Protein AF-A0A916DXA4-F1 (afdb_monomer)

Structure (mmCIF, N/CA/C/O backbone):
data_AF-A0A916DXA4-F1
#
_entry.id   AF-A0A916DXA4-F1
#
loop_
_atom_site.group_PDB
_atom_site.id
_atom_site.type_symbol
_atom_site.label_atom_id
_atom_site.label_alt_id
_atom_site.label_comp_id
_atom_site.label_asym_id
_atom_site.label_entity_id
_atom_site.label_seq_id
_atom_site.pdbx_PDB_ins_code
_atom_site.Cartn_x
_atom_site.Cartn_y
_atom_site.Cartn_z
_atom_site.occupancy
_atom_site.B_iso_or_equiv
_atom_site.auth_seq_id
_atom_site.auth_comp_id
_atom_site.auth_asym_id
_atom_site.auth_atom_id
_atom_site.pdbx_PDB_model_num
ATOM 1 N N . MET A 1 1 ? 12.621 5.427 -37.398 1.00 79.94 1 MET A N 1
ATOM 2 C CA . MET A 1 1 ? 13.709 6.070 -38.178 1.00 79.94 1 MET A CA 1
ATOM 3 C C . MET A 1 1 ? 14.441 4.991 -38.975 1.00 79.94 1 MET A C 1
ATOM 5 O O . MET A 1 1 ? 14.220 3.820 -38.686 1.00 79.94 1 MET A O 1
ATOM 9 N N . LYS A 1 2 ? 15.245 5.336 -39.991 1.00 83.75 2 LYS A N 1
ATOM 10 C CA . LYS A 1 2 ? 15.991 4.346 -40.800 1.00 83.75 2 LYS A CA 1
ATOM 11 C C . LYS A 1 2 ? 17.448 4.269 -40.339 1.00 83.75 2 LYS A C 1
ATOM 13 O O . LYS A 1 2 ? 18.114 5.294 -40.313 1.00 83.75 2 LYS A O 1
ATOM 18 N N . THR A 1 3 ? 17.955 3.071 -40.052 1.00 87.19 3 THR A N 1
ATOM 19 C CA . THR A 1 3 ? 19.367 2.820 -39.687 1.00 87.19 3 THR A CA 1
ATOM 20 C C . THR A 1 3 ? 20.315 2.754 -40.888 1.00 87.19 3 THR A C 1
ATOM 22 O O . THR A 1 3 ? 21.521 2.680 -40.697 1.00 87.19 3 THR A O 1
ATOM 25 N N . LYS A 1 4 ? 19.793 2.800 -42.121 1.00 90.75 4 LYS A N 1
ATOM 26 C CA . LYS A 1 4 ? 20.576 2.772 -43.364 1.00 90.75 4 LYS A CA 1
ATOM 27 C C . LYS A 1 4 ? 20.394 4.039 -44.199 1.00 90.75 4 LYS A C 1
ATOM 29 O O . LYS A 1 4 ? 19.264 4.494 -44.439 1.00 90.75 4 LYS A O 1
ATOM 34 N N . LEU A 1 5 ? 21.508 4.566 -44.697 1.00 89.00 5 LEU A N 1
ATOM 35 C CA . LEU A 1 5 ? 21.574 5.672 -45.648 1.00 89.00 5 LEU A CA 1
ATOM 36 C C . LEU A 1 5 ? 22.427 5.255 -46.852 1.00 89.00 5 LEU A C 1
ATOM 38 O O . LEU A 1 5 ? 23.421 4.553 -46.705 1.00 89.00 5 LEU A O 1
ATOM 42 N N . VAL A 1 6 ? 22.017 5.687 -48.040 1.00 88.19 6 VAL A N 1
ATOM 43 C CA . VAL A 1 6 ? 22.766 5.525 -49.289 1.00 88.19 6 VAL A CA 1
ATOM 44 C C . VAL A 1 6 ? 22.745 6.881 -49.983 1.00 88.19 6 VAL A C 1
ATOM 46 O O . VAL A 1 6 ? 21.699 7.539 -50.006 1.00 88.19 6 VAL A O 1
ATOM 49 N N . LEU A 1 7 ? 23.896 7.332 -50.475 1.00 87.81 7 LEU A N 1
ATOM 50 C CA . LEU A 1 7 ? 24.053 8.637 -51.114 1.00 87.81 7 LEU A CA 1
ATOM 51 C C . LEU A 1 7 ? 25.236 8.646 -52.090 1.00 87.81 7 LEU A C 1
ATOM 53 O O . LEU A 1 7 ? 26.121 7.801 -52.017 1.00 87.81 7 LEU A O 1
ATOM 57 N N . TRP A 1 8 ? 25.258 9.640 -52.971 1.00 85.75 8 TRP A N 1
ATOM 58 C CA . TRP A 1 8 ? 26.400 9.936 -53.833 1.00 85.75 8 TRP A CA 1
ATOM 59 C C . TRP A 1 8 ? 27.261 11.037 -53.211 1.00 85.75 8 TRP A C 1
ATOM 61 O O . TRP A 1 8 ? 26.729 11.961 -52.588 1.00 85.75 8 TRP A O 1
ATOM 71 N N . GLY A 1 9 ? 28.571 10.942 -53.408 1.00 84.56 9 GLY A N 1
ATOM 72 C CA . GLY A 1 9 ? 29.554 11.951 -53.029 1.00 84.56 9 GLY A CA 1
ATOM 73 C C . GLY A 1 9 ? 30.625 12.133 -54.102 1.00 84.56 9 GLY A C 1
ATOM 74 O O . GLY A 1 9 ? 30.630 11.441 -55.124 1.00 84.56 9 GLY A O 1
ATOM 75 N N . THR A 1 10 ? 31.539 13.062 -53.852 1.00 82.19 10 THR A N 1
ATOM 76 C CA . THR A 1 10 ? 32.741 13.289 -54.654 1.00 82.19 10 THR A CA 1
ATOM 77 C C . THR A 1 10 ? 33.990 13.110 -53.800 1.00 82.19 10 THR A C 1
ATOM 79 O O . THR A 1 10 ? 34.026 13.495 -52.631 1.00 82.19 10 THR A O 1
ATOM 82 N N . LYS A 1 11 ? 35.014 12.503 -54.395 1.00 78.44 11 LYS A N 1
ATOM 83 C CA . LYS A 1 11 ? 36.313 12.205 -53.790 1.00 78.44 11 LYS A CA 1
ATOM 84 C C . LYS A 1 11 ? 37.395 12.970 -54.554 1.00 78.44 11 LYS A C 1
ATOM 86 O O . LYS A 1 11 ? 37.386 12.959 -55.783 1.00 78.44 11 LYS A O 1
ATOM 91 N N . GLY A 1 12 ? 38.311 13.612 -53.829 1.00 66.75 12 GLY A N 1
ATOM 92 C CA . GLY A 1 12 ? 39.416 14.395 -54.402 1.00 66.75 12 GLY A CA 1
ATOM 93 C C . GLY A 1 12 ? 39.322 15.907 -54.160 1.00 66.75 12 GLY A C 1
ATOM 94 O O . GLY A 1 12 ? 38.358 16.406 -53.579 1.00 66.75 12 GLY A O 1
ATOM 95 N N . THR A 1 13 ? 40.362 16.628 -54.581 1.00 58.75 13 THR A N 1
ATOM 96 C CA . THR A 1 13 ? 40.425 18.100 -54.604 1.00 58.75 13 THR A CA 1
ATOM 97 C C . THR A 1 13 ? 39.738 18.665 -55.853 1.00 58.75 13 THR A C 1
ATOM 99 O O . THR A 1 13 ? 39.431 17.929 -56.787 1.00 58.75 13 THR A O 1
ATOM 102 N N . GLU A 1 14 ? 39.504 19.982 -55.884 1.00 56.66 14 GLU A N 1
ATOM 103 C CA . GLU A 1 14 ? 38.716 20.671 -56.927 1.00 56.66 14 GLU A CA 1
ATOM 104 C C . GLU A 1 14 ? 39.181 20.393 -58.371 1.00 56.66 14 GLU A C 1
ATOM 106 O O . GLU A 1 14 ? 38.364 20.384 -59.289 1.00 56.66 14 GLU A O 1
ATOM 111 N N . GLU A 1 15 ? 40.471 20.112 -58.571 1.00 49.66 15 GLU A N 1
ATOM 112 C CA . GLU A 1 15 ? 41.076 19.851 -59.885 1.00 49.66 15 GLU A CA 1
ATOM 113 C C . GLU A 1 15 ? 40.877 18.413 -60.403 1.00 49.66 15 GLU A C 1
ATOM 115 O O . GLU A 1 15 ? 41.098 18.164 -61.587 1.00 49.66 15 GLU A O 1
ATOM 120 N N . ASN A 1 16 ? 40.483 17.452 -59.554 1.00 60.41 16 ASN A N 1
ATOM 121 C CA . ASN A 1 16 ? 40.345 16.047 -59.954 1.00 60.41 16 ASN A CA 1
ATOM 122 C C . ASN A 1 16 ? 39.290 15.326 -59.088 1.00 60.41 16 ASN A C 1
ATOM 124 O O . ASN A 1 16 ? 39.607 14.760 -58.040 1.00 60.41 16 ASN A O 1
ATOM 128 N N . THR A 1 17 ? 38.021 15.391 -59.508 1.00 66.75 17 THR A N 1
ATOM 129 C CA . THR A 1 17 ? 36.863 14.929 -58.721 1.00 66.75 17 THR A CA 1
ATOM 130 C C . THR A 1 17 ? 36.244 13.639 -59.266 1.00 66.75 17 THR A C 1
ATOM 132 O O . THR A 1 17 ? 35.622 13.612 -60.328 1.00 66.75 17 THR A O 1
ATOM 135 N N . GLU A 1 18 ? 36.352 12.556 -58.497 1.00 76.62 18 GLU A N 1
ATOM 136 C CA . GLU A 1 18 ? 35.732 11.263 -58.807 1.00 76.62 18 GLU A CA 1
ATOM 137 C C . GLU A 1 18 ? 34.364 11.138 -58.122 1.00 76.62 18 GLU A C 1
ATOM 139 O O . GLU A 1 18 ? 34.215 11.477 -56.946 1.00 76.62 18 GLU A O 1
ATOM 144 N N . LYS A 1 19 ? 33.348 10.626 -58.831 1.00 81.44 19 LYS A N 1
ATOM 145 C CA . LYS A 1 19 ? 32.041 10.309 -58.229 1.00 81.44 19 LYS A CA 1
ATOM 146 C C . LYS A 1 19 ? 32.104 8.964 -57.512 1.00 81.44 19 LYS A C 1
ATOM 148 O O . LYS A 1 19 ? 32.455 7.957 -58.121 1.00 81.44 19 LYS A O 1
ATOM 153 N N . VAL A 1 20 ? 31.695 8.950 -56.246 1.00 85.44 20 VAL A N 1
ATOM 154 C CA . VAL A 1 20 ? 31.668 7.751 -55.398 1.00 85.44 20 VAL A CA 1
ATOM 155 C C . VAL A 1 20 ? 30.271 7.512 -54.833 1.00 85.44 20 VAL A C 1
ATOM 157 O O . VAL A 1 20 ? 29.542 8.451 -54.497 1.00 85.44 20 VAL A O 1
ATOM 160 N N . LEU A 1 21 ? 29.887 6.244 -54.722 1.00 86.44 21 LEU A N 1
ATOM 161 C CA . LEU A 1 21 ? 28.645 5.819 -54.082 1.00 86.44 21 LEU A CA 1
ATOM 162 C C . LEU A 1 21 ? 28.959 5.380 -52.648 1.00 86.44 21 LEU A C 1
ATOM 164 O O . LEU A 1 21 ? 29.923 4.660 -52.403 1.00 86.44 21 LEU A O 1
ATOM 168 N N . LEU A 1 22 ? 28.148 5.822 -51.692 1.00 86.25 22 LEU A N 1
ATOM 169 C CA . LEU A 1 22 ? 28.348 5.593 -50.264 1.00 86.25 22 LEU A CA 1
ATOM 170 C C . LEU A 1 22 ? 27.157 4.825 -49.699 1.00 86.25 22 LEU A C 1
ATOM 172 O O . LEU A 1 22 ? 26.011 5.257 -49.848 1.00 86.25 22 LEU A O 1
ATOM 176 N N . ALA A 1 23 ? 27.432 3.733 -48.988 1.00 88.56 23 ALA A N 1
ATOM 177 C CA . ALA A 1 23 ? 26.458 3.055 -48.140 1.00 88.56 23 ALA A CA 1
ATOM 178 C C . ALA A 1 23 ? 26.883 3.191 -46.673 1.00 88.56 23 ALA A C 1
ATOM 180 O O . ALA A 1 23 ? 28.037 2.937 -46.329 1.00 88.56 23 ALA A O 1
ATOM 181 N N . LEU A 1 24 ? 25.947 3.595 -45.812 1.00 89.00 24 LEU A N 1
ATOM 182 C CA . LEU A 1 24 ? 26.154 3.796 -44.380 1.00 89.00 24 LEU A CA 1
ATOM 183 C C . LEU A 1 24 ? 25.105 3.004 -43.584 1.00 89.00 24 LEU A C 1
ATOM 185 O O . LEU A 1 24 ? 23.905 3.129 -43.848 1.00 89.00 24 LEU A O 1
ATOM 189 N N . GLU A 1 25 ? 25.535 2.235 -42.584 1.00 90.62 25 GLU A N 1
ATOM 190 C CA . GLU A 1 25 ? 24.662 1.476 -41.676 1.00 90.62 25 GLU A CA 1
ATOM 191 C C . GLU A 1 25 ? 25.007 1.749 -40.207 1.00 90.62 25 GLU A C 1
ATOM 193 O O . GLU A 1 25 ? 26.129 1.516 -39.762 1.00 90.62 25 GLU A O 1
ATOM 198 N N . LEU A 1 26 ? 24.023 2.209 -39.436 1.00 90.81 26 LEU A N 1
ATOM 199 C CA . LEU A 1 26 ? 24.114 2.348 -37.988 1.00 90.81 26 LEU A CA 1
ATOM 200 C C . LEU A 1 26 ? 23.907 0.997 -37.293 1.00 90.81 26 LEU A C 1
ATOM 202 O O . LEU A 1 26 ? 22.874 0.355 -37.480 1.00 90.81 26 LEU A O 1
ATOM 206 N N . ASN A 1 27 ? 24.814 0.653 -36.379 1.00 89.38 27 ASN A N 1
ATOM 207 C CA . ASN A 1 27 ? 24.577 -0.303 -35.303 1.00 89.38 27 ASN A CA 1
ATOM 208 C C . ASN A 1 27 ? 24.273 0.460 -33.989 1.00 89.38 27 ASN A C 1
ATOM 210 O O . ASN A 1 27 ? 25.208 0.979 -33.359 1.00 89.38 27 ASN A O 1
ATOM 214 N N . PRO A 1 28 ? 22.994 0.538 -33.552 1.00 85.88 28 PRO A N 1
ATOM 215 C CA . PRO A 1 28 ? 22.603 1.256 -32.337 1.00 85.88 28 PRO A CA 1
ATOM 216 C C . PRO A 1 28 ? 23.239 0.691 -31.067 1.00 85.88 28 PRO A C 1
ATOM 218 O O . PRO A 1 28 ? 23.612 1.444 -30.168 1.00 85.88 28 PRO A O 1
ATOM 221 N N . GLU A 1 29 ? 23.399 -0.634 -31.022 1.00 85.81 29 GLU A N 1
ATOM 222 C CA . GLU A 1 29 ? 23.843 -1.385 -29.848 1.00 85.81 29 GLU A CA 1
ATOM 223 C C . GLU A 1 29 ? 25.275 -1.039 -29.440 1.00 85.81 29 GLU A C 1
ATOM 225 O O . GLU A 1 29 ? 25.592 -1.028 -28.250 1.00 85.81 29 GLU A O 1
ATOM 230 N N . THR A 1 30 ? 26.126 -0.744 -30.428 1.00 86.12 30 THR A N 1
ATOM 231 C CA . THR A 1 30 ? 27.562 -0.489 -30.250 1.00 86.12 30 THR A CA 1
ATOM 232 C C . THR A 1 30 ? 27.972 0.960 -30.526 1.00 86.12 30 THR A C 1
ATOM 234 O O . THR A 1 30 ? 29.161 1.260 -30.468 1.00 86.12 30 THR A O 1
ATOM 237 N N . ASN A 1 31 ? 27.033 1.859 -30.861 1.00 88.31 31 ASN A N 1
ATOM 238 C CA . ASN A 1 31 ? 27.315 3.239 -31.301 1.00 88.31 31 ASN A CA 1
ATOM 239 C C . ASN A 1 31 ? 28.322 3.324 -32.475 1.00 88.31 31 ASN A C 1
ATOM 241 O O . ASN A 1 31 ? 29.191 4.198 -32.501 1.00 88.31 31 ASN A O 1
ATOM 245 N N . LYS A 1 32 ? 28.235 2.398 -33.438 1.00 88.56 32 LYS A N 1
ATOM 246 C CA . LYS A 1 32 ? 29.122 2.354 -34.614 1.00 88.56 32 LYS A CA 1
ATOM 247 C C . LYS A 1 32 ? 28.336 2.576 -35.898 1.00 88.56 32 LYS A C 1
ATOM 249 O O . LYS A 1 32 ? 27.243 2.037 -36.045 1.00 88.56 32 LYS A O 1
ATOM 254 N N . VAL A 1 33 ? 28.929 3.299 -36.839 1.00 89.00 33 VAL A N 1
ATOM 255 C CA . VAL A 1 33 ? 28.502 3.355 -38.238 1.00 89.00 33 VAL A CA 1
ATOM 256 C C . VAL A 1 33 ? 29.474 2.519 -39.062 1.00 89.00 33 VAL A C 1
ATOM 258 O O . VAL A 1 33 ? 30.688 2.696 -38.956 1.00 89.00 33 VAL A O 1
ATOM 261 N N . LYS A 1 34 ? 28.937 1.613 -39.879 1.00 89.56 34 LYS A N 1
ATOM 262 C CA . LYS A 1 34 ? 29.665 0.957 -40.964 1.00 89.56 34 LYS A CA 1
ATOM 263 C C . LYS A 1 34 ? 29.537 1.789 -42.227 1.00 89.56 34 LYS A C 1
ATOM 265 O O . LYS A 1 34 ? 28.421 2.122 -42.622 1.00 89.56 34 LYS A O 1
ATOM 270 N N . SER A 1 35 ? 30.668 2.099 -42.843 1.00 86.94 35 SER A N 1
ATOM 271 C CA . SER A 1 35 ? 30.766 2.842 -44.095 1.00 86.94 35 SER A CA 1
ATOM 272 C C . SER A 1 35 ? 31.433 1.998 -45.181 1.00 86.94 35 SER A C 1
ATOM 274 O O . SER A 1 35 ? 32.531 1.472 -44.987 1.00 86.94 35 SER A O 1
ATOM 276 N N . TRP A 1 36 ? 30.771 1.901 -46.333 1.00 89.00 36 TRP A N 1
ATOM 277 C CA . TRP A 1 36 ? 31.298 1.317 -47.566 1.00 89.00 36 TRP A CA 1
ATOM 278 C C . TRP A 1 36 ? 31.335 2.396 -48.649 1.00 89.00 36 TRP A C 1
ATOM 280 O O . TRP A 1 36 ? 30.388 3.178 -48.783 1.00 89.00 36 TRP A O 1
ATOM 290 N N . ILE A 1 37 ? 32.426 2.423 -49.411 1.00 86.00 37 ILE A N 1
ATOM 291 C CA . ILE A 1 37 ? 32.681 3.372 -50.498 1.00 86.00 37 ILE A CA 1
ATOM 292 C C . ILE A 1 37 ? 32.851 2.544 -51.773 1.00 86.00 37 ILE A C 1
ATOM 294 O O . ILE A 1 37 ? 33.672 1.630 -51.802 1.00 86.00 37 ILE A O 1
ATOM 298 N N . PHE A 1 38 ? 32.070 2.848 -52.806 1.00 86.81 38 PHE A N 1
ATOM 299 C CA . PHE A 1 38 ? 32.130 2.195 -54.113 1.00 86.81 38 PHE A CA 1
ATOM 300 C C . PHE A 1 38 ? 32.585 3.213 -55.158 1.00 86.81 38 PHE A C 1
ATOM 302 O O . PHE A 1 38 ? 32.080 4.338 -55.204 1.00 86.81 38 PHE A O 1
ATOM 309 N N . GLU A 1 39 ? 33.538 2.811 -55.993 1.00 83.50 39 GLU A N 1
ATOM 310 C CA . GLU A 1 39 ? 34.274 3.690 -56.905 1.00 83.50 39 GLU A CA 1
ATOM 311 C C . GLU A 1 39 ? 34.309 3.074 -58.315 1.00 83.50 39 GLU A C 1
ATOM 313 O O . GLU A 1 39 ? 34.258 1.848 -58.467 1.00 83.50 39 GLU A O 1
ATOM 318 N N . GLY A 1 40 ? 34.371 3.913 -59.354 1.00 77.50 40 GLY A N 1
ATOM 319 C CA . GLY A 1 40 ? 34.414 3.464 -60.751 1.00 77.50 40 GLY A CA 1
ATOM 320 C C . GLY A 1 40 ? 33.257 2.528 -61.130 1.00 77.50 40 GLY A C 1
ATOM 321 O O . GLY A 1 40 ? 32.099 2.781 -60.800 1.00 77.50 40 GLY A O 1
ATOM 322 N N . GLU A 1 41 ? 33.572 1.421 -61.807 1.00 70.50 41 GLU A N 1
ATOM 323 C CA . GLU A 1 41 ? 32.592 0.431 -62.290 1.00 70.50 41 GLU A CA 1
ATOM 324 C C . GLU A 1 41 ? 31.771 -0.235 -61.166 1.00 70.50 41 GLU A C 1
ATOM 326 O O . GLU A 1 41 ? 30.650 -0.686 -61.406 1.00 70.50 41 GLU A O 1
ATOM 331 N N . SER A 1 42 ? 32.273 -0.242 -59.922 1.00 72.69 42 SER A N 1
ATOM 332 C CA . SER A 1 42 ? 31.527 -0.753 -58.758 1.00 72.69 42 SER A CA 1
ATOM 333 C C . SER A 1 42 ? 30.376 0.163 -58.323 1.00 72.69 42 SER A C 1
ATOM 335 O O . SER A 1 42 ? 29.512 -0.258 -57.556 1.00 72.69 42 SER A O 1
ATOM 337 N N . ALA A 1 43 ? 30.337 1.408 -58.805 1.00 77.75 43 ALA A N 1
ATOM 338 C CA . ALA A 1 43 ? 29.284 2.382 -58.535 1.00 77.75 43 ALA A CA 1
ATOM 339 C C . ALA A 1 43 ? 28.321 2.518 -59.733 1.00 77.75 43 ALA A C 1
ATOM 341 O O . ALA A 1 43 ? 28.069 3.616 -60.223 1.00 77.75 43 ALA A O 1
ATOM 342 N N . SER A 1 44 ? 27.778 1.403 -60.233 1.00 81.69 44 SER A N 1
ATOM 343 C CA . SER A 1 44 ? 26.800 1.433 -61.331 1.00 81.69 44 SER A CA 1
ATOM 344 C C . SER A 1 44 ? 25.434 1.981 -60.887 1.00 81.69 44 SER A C 1
ATOM 346 O O . SER A 1 44 ? 25.040 1.868 -59.720 1.00 81.69 44 SER A O 1
ATOM 348 N N . GLU A 1 45 ? 24.667 2.563 -61.817 1.00 80.25 45 GLU A N 1
ATOM 349 C CA . GLU A 1 45 ? 23.334 3.093 -61.496 1.00 80.25 45 GLU A CA 1
ATOM 350 C C . GLU A 1 45 ? 22.379 2.018 -60.968 1.00 80.25 45 GLU A C 1
ATOM 352 O O . GLU A 1 45 ? 21.607 2.284 -60.049 1.00 80.25 45 GLU A O 1
ATOM 357 N N . ASP A 1 46 ? 22.418 0.811 -61.529 1.00 83.38 46 ASP A N 1
ATOM 358 C CA . ASP A 1 46 ? 21.501 -0.264 -61.144 1.00 83.38 46 ASP A CA 1
ATOM 359 C C . ASP A 1 46 ? 21.863 -0.861 -59.779 1.00 83.38 46 ASP A C 1
ATOM 361 O O . ASP A 1 46 ? 20.971 -1.176 -58.989 1.00 83.38 46 ASP A O 1
ATOM 365 N N . PHE A 1 47 ? 23.153 -0.889 -59.427 1.00 84.88 47 PHE A N 1
ATOM 366 C CA . PHE A 1 47 ? 23.587 -1.178 -58.060 1.00 84.88 47 PHE A CA 1
ATOM 367 C C . PHE A 1 47 ? 23.152 -0.072 -57.082 1.00 84.88 47 PHE A C 1
ATOM 369 O O . PHE A 1 47 ? 22.671 -0.366 -55.987 1.00 84.88 47 PHE A O 1
ATOM 376 N N . SER A 1 48 ? 23.213 1.202 -57.490 1.00 83.69 48 SER A N 1
ATOM 377 C CA . SER A 1 48 ? 22.698 2.327 -56.695 1.00 83.69 48 SER A CA 1
ATOM 378 C C . SER A 1 48 ? 21.183 2.229 -56.451 1.00 83.69 48 SER A C 1
ATOM 380 O O . SER A 1 48 ? 20.732 2.411 -55.316 1.00 83.69 48 SER A O 1
ATOM 382 N N . LYS A 1 49 ? 20.399 1.860 -57.478 1.00 85.81 49 LYS A N 1
ATOM 383 C CA . LYS A 1 49 ? 18.954 1.577 -57.371 1.00 85.81 49 LYS A CA 1
ATOM 384 C C . LYS A 1 49 ? 18.700 0.420 -56.397 1.00 85.81 49 LYS A C 1
ATOM 386 O O . LYS A 1 49 ? 17.933 0.591 -55.451 1.00 85.81 49 LYS A O 1
ATOM 391 N N . ALA A 1 50 ? 19.407 -0.705 -56.540 1.00 86.25 50 ALA A N 1
ATOM 392 C CA . ALA A 1 50 ? 19.296 -1.847 -55.627 1.00 86.25 50 ALA A CA 1
ATOM 393 C C . ALA A 1 50 ? 19.625 -1.472 -54.167 1.00 86.25 50 ALA A C 1
ATOM 395 O O . ALA A 1 50 ? 18.867 -1.801 -53.252 1.00 86.25 50 ALA A O 1
ATOM 396 N N . LEU A 1 51 ? 20.696 -0.713 -53.917 1.00 86.62 51 LEU A N 1
ATOM 397 C CA . LEU A 1 51 ? 21.028 -0.250 -52.565 1.00 86.62 51 LEU A CA 1
ATOM 398 C C . LEU A 1 51 ? 19.965 0.702 -51.981 1.00 86.62 51 LEU A C 1
ATOM 400 O O . LEU A 1 51 ? 19.616 0.598 -50.800 1.00 86.62 51 LEU A O 1
ATOM 404 N N . MET A 1 52 ? 19.430 1.616 -52.792 1.00 83.00 52 MET A N 1
ATOM 405 C CA . MET A 1 52 ? 18.416 2.594 -52.377 1.00 83.00 52 MET A CA 1
ATOM 406 C C . MET A 1 52 ? 17.037 1.975 -52.128 1.00 83.00 52 MET A C 1
ATOM 408 O O . MET A 1 52 ? 16.347 2.390 -51.190 1.00 83.00 52 MET A O 1
ATOM 412 N N . GLU A 1 53 ? 16.638 0.996 -52.939 1.00 86.75 53 GLU A N 1
ATOM 413 C CA . GLU A 1 53 ? 15.305 0.395 -52.895 1.00 86.75 53 GLU A CA 1
ATOM 414 C C . GLU A 1 53 ? 15.240 -0.895 -52.080 1.00 86.75 53 GLU A C 1
ATOM 416 O O . GLU A 1 53 ? 14.234 -1.108 -51.410 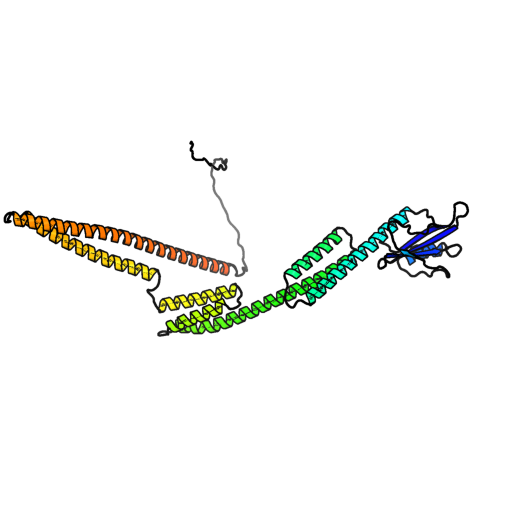1.00 86.75 53 GLU A O 1
ATOM 421 N N . GLN A 1 54 ? 16.274 -1.737 -52.095 1.00 87.00 54 GLN A N 1
ATOM 422 C CA . GLN A 1 54 ? 16.281 -3.045 -51.428 1.00 87.00 54 GLN A CA 1
ATOM 423 C C . GLN A 1 54 ? 17.081 -2.971 -50.120 1.00 87.00 54 GLN A C 1
ATOM 425 O O . GLN A 1 54 ? 16.513 -3.048 -49.024 1.00 87.00 54 GLN A O 1
ATOM 430 N N . TRP A 1 55 ? 18.394 -2.713 -50.198 1.00 89.38 55 TRP A N 1
ATOM 431 C CA . TRP A 1 55 ? 19.281 -2.753 -49.022 1.00 89.38 55 TRP A CA 1
ATOM 432 C C . TRP A 1 55 ? 18.840 -1.793 -47.914 1.00 89.38 55 TRP A C 1
ATOM 434 O O . TRP A 1 55 ? 18.833 -2.165 -46.736 1.00 89.38 55 TRP A O 1
ATOM 444 N N . ARG A 1 56 ? 18.388 -0.584 -48.280 1.00 85.44 56 ARG A N 1
ATOM 445 C CA . ARG A 1 56 ? 17.877 0.433 -47.346 1.00 85.44 56 ARG A CA 1
ATOM 446 C C . ARG A 1 56 ? 16.551 0.062 -46.658 1.00 85.44 56 ARG A C 1
ATOM 448 O O . ARG A 1 56 ? 16.211 0.686 -45.651 1.00 85.44 56 ARG A O 1
ATOM 455 N N . LYS A 1 57 ? 15.804 -0.930 -47.160 1.00 84.31 57 LYS A N 1
ATOM 456 C CA . LYS A 1 57 ? 14.643 -1.527 -46.467 1.00 84.31 57 LYS A CA 1
ATOM 457 C C . LYS A 1 57 ? 15.030 -2.691 -45.543 1.00 84.31 57 LYS A C 1
ATOM 459 O O . LYS A 1 57 ? 14.230 -3.059 -44.692 1.00 84.31 57 LYS A O 1
ATOM 464 N N . GLY A 1 58 ? 16.242 -3.233 -45.685 1.00 80.00 58 GLY A N 1
ATOM 465 C CA . GLY A 1 58 ? 16.719 -4.419 -44.962 1.00 80.00 58 GLY A CA 1
ATOM 466 C C . GLY A 1 58 ? 16.856 -5.674 -45.831 1.00 80.00 58 GLY A C 1
ATOM 467 O O . GLY A 1 58 ? 17.297 -6.700 -45.325 1.00 80.00 58 GLY A O 1
ATOM 468 N N . GLU A 1 59 ? 16.522 -5.600 -47.121 1.00 85.06 59 GLU A N 1
ATOM 469 C CA . GLU A 1 59 ? 16.684 -6.712 -48.066 1.00 85.06 59 GLU A CA 1
ATOM 470 C C . GLU A 1 59 ? 18.177 -6.959 -48.377 1.00 85.06 59 GLU A C 1
ATOM 472 O O . GLU A 1 59 ? 19.022 -6.069 -48.228 1.00 85.06 59 GLU A O 1
ATOM 477 N N . ALA A 1 60 ? 18.523 -8.181 -48.786 1.00 80.81 60 ALA A N 1
ATOM 478 C CA . ALA A 1 60 ? 19.901 -8.551 -49.102 1.00 80.81 60 ALA A CA 1
ATOM 479 C C . ALA A 1 60 ? 20.287 -8.099 -50.520 1.00 80.81 60 ALA A C 1
ATOM 481 O O . ALA A 1 60 ? 19.592 -8.406 -51.483 1.00 80.81 60 ALA A O 1
ATOM 482 N N . VAL A 1 61 ? 21.428 -7.419 -50.643 1.00 85.00 61 VAL A N 1
ATOM 483 C CA . VAL A 1 61 ? 22.041 -7.016 -51.918 1.00 85.00 61 VAL A CA 1
ATOM 484 C C . VAL A 1 61 ? 23.494 -7.483 -51.894 1.00 85.00 61 VAL A C 1
ATOM 486 O O . VAL A 1 61 ? 24.186 -7.262 -50.900 1.00 85.00 61 VAL A O 1
ATOM 489 N N . ALA A 1 62 ? 23.952 -8.144 -52.958 1.00 81.06 62 ALA A N 1
ATOM 490 C CA . ALA A 1 62 ? 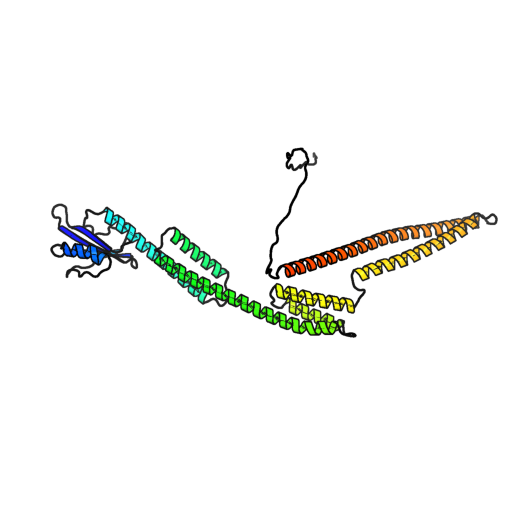25.343 -8.575 -53.084 1.00 81.06 62 ALA A CA 1
ATOM 491 C C . ALA A 1 62 ? 26.246 -7.362 -53.358 1.00 81.06 62 ALA A C 1
ATOM 493 O O . ALA A 1 62 ? 25.959 -6.574 -54.256 1.00 81.06 62 ALA A O 1
ATOM 494 N N . PHE A 1 63 ? 27.312 -7.195 -52.575 1.00 83.62 63 PHE A N 1
ATOM 495 C CA . PHE A 1 63 ? 28.265 -6.093 -52.740 1.00 83.62 63 PHE A CA 1
ATOM 496 C C . PHE A 1 63 ? 29.421 -6.533 -53.662 1.00 83.62 63 PHE A C 1
ATOM 498 O O . PHE A 1 63 ? 29.834 -7.691 -53.564 1.00 83.62 63 PHE A O 1
ATOM 505 N N . PRO A 1 64 ? 29.962 -5.644 -54.519 1.00 79.50 64 PRO A N 1
ATOM 506 C CA . PRO A 1 64 ? 31.159 -5.913 -55.316 1.00 79.50 64 PRO A CA 1
ATOM 507 C C . PRO A 1 64 ? 32.354 -6.412 -54.490 1.00 79.50 64 PRO A C 1
ATOM 509 O O . PRO A 1 64 ? 32.580 -5.972 -53.359 1.00 79.50 64 PRO A O 1
ATOM 512 N N . GLU A 1 65 ? 33.138 -7.320 -55.074 1.00 72.12 65 GLU A N 1
ATOM 513 C CA . GLU A 1 65 ? 34.337 -7.868 -54.437 1.00 72.12 65 GLU A CA 1
ATOM 514 C C . GLU A 1 65 ? 35.411 -6.786 -54.224 1.00 72.12 65 GLU A C 1
ATOM 516 O O . GLU A 1 65 ? 35.572 -5.869 -55.025 1.00 72.12 65 GLU A O 1
ATOM 521 N N . GLY A 1 66 ? 36.154 -6.888 -53.117 1.00 67.81 66 GLY A N 1
ATOM 522 C CA . GLY A 1 66 ? 37.226 -5.950 -52.754 1.00 67.81 66 GLY A CA 1
ATOM 523 C C . GLY A 1 66 ? 36.807 -4.746 -51.896 1.00 67.81 66 GLY A C 1
ATOM 524 O O . GLY A 1 66 ? 37.676 -4.099 -51.313 1.00 67.81 66 GLY A O 1
ATOM 525 N N . VAL A 1 67 ? 35.508 -4.459 -51.737 1.00 72.94 67 VAL A N 1
ATOM 526 C CA . VAL A 1 67 ? 35.043 -3.296 -50.954 1.00 72.94 67 VAL A CA 1
ATOM 527 C C . VAL A 1 67 ? 35.060 -3.576 -49.446 1.00 72.94 67 VAL A C 1
ATOM 529 O O . VAL A 1 67 ? 34.177 -4.240 -48.899 1.00 72.94 67 VAL A O 1
ATOM 532 N N . ALA A 1 68 ? 36.055 -3.027 -48.748 1.00 75.25 68 ALA A N 1
ATOM 533 C CA . ALA A 1 68 ? 36.175 -3.138 -47.296 1.00 75.25 68 ALA A CA 1
ATOM 534 C C . ALA A 1 68 ? 35.170 -2.240 -46.546 1.00 75.25 68 ALA A C 1
ATOM 536 O O . ALA A 1 68 ? 34.948 -1.082 -46.902 1.00 75.25 68 ALA A O 1
ATOM 537 N N . ALA A 1 69 ? 34.608 -2.760 -45.452 1.00 81.25 69 ALA A N 1
ATOM 538 C CA . ALA A 1 69 ? 33.831 -1.968 -44.501 1.00 81.25 69 ALA A CA 1
ATOM 539 C C . ALA A 1 69 ? 34.765 -1.188 -43.562 1.00 81.25 69 ALA A C 1
ATOM 541 O O . ALA A 1 69 ? 35.677 -1.767 -42.972 1.00 81.25 69 ALA A O 1
ATOM 542 N N . THR A 1 70 ? 34.494 0.098 -43.353 1.00 83.19 70 THR A N 1
ATOM 543 C CA . THR A 1 70 ? 35.132 0.911 -42.302 1.00 83.19 70 THR A CA 1
ATOM 544 C C . THR A 1 70 ? 34.161 1.099 -41.135 1.00 83.19 70 THR A C 1
ATOM 546 O O . THR A 1 70 ? 32.971 1.304 -41.357 1.00 83.19 70 THR A O 1
ATOM 549 N N . GLU A 1 71 ? 34.633 0.993 -39.888 1.00 86.12 71 GLU A N 1
ATOM 550 C CA . GLU A 1 71 ? 33.804 1.175 -38.684 1.00 86.12 71 GLU A CA 1
ATOM 551 C C . GLU A 1 71 ? 34.211 2.441 -37.926 1.00 86.12 71 GLU A C 1
ATOM 553 O O . GLU A 1 71 ? 35.280 2.482 -37.320 1.00 86.12 71 GLU A O 1
ATOM 558 N N . ASN A 1 72 ? 33.330 3.443 -37.898 1.00 84.56 72 ASN A N 1
ATOM 559 C CA . ASN A 1 72 ? 33.552 4.708 -37.195 1.00 84.56 72 ASN A CA 1
ATOM 560 C C . ASN A 1 72 ? 32.569 4.876 -36.018 1.00 84.56 72 ASN A C 1
ATOM 562 O O . ASN A 1 72 ? 31.401 4.492 -36.135 1.00 84.56 72 ASN A O 1
ATOM 566 N N . PRO A 1 73 ? 32.993 5.436 -34.868 1.00 85.44 73 PRO A N 1
ATOM 567 C CA . PRO A 1 73 ? 32.090 5.728 -33.759 1.00 85.44 73 PRO A CA 1
ATOM 568 C C . PRO A 1 73 ? 31.187 6.921 -34.098 1.00 85.44 73 PRO A C 1
ATOM 570 O O . PRO A 1 73 ? 31.664 7.956 -34.563 1.00 85.44 73 PRO A O 1
ATOM 573 N N . LEU A 1 74 ? 29.886 6.811 -33.822 1.00 86.00 74 LEU A N 1
ATOM 574 C CA . LEU A 1 74 ? 28.966 7.935 -34.007 1.00 86.00 74 LEU A CA 1
ATOM 575 C C . LEU A 1 74 ? 29.187 8.996 -32.915 1.00 86.00 74 LEU A C 1
ATOM 577 O O . LEU A 1 74 ? 29.212 8.683 -31.722 1.00 86.00 74 LEU A O 1
ATOM 581 N N . SER A 1 75 ? 29.318 10.251 -33.339 1.00 83.38 75 SER A N 1
ATOM 582 C CA . SER A 1 75 ? 29.541 11.437 -32.506 1.00 83.38 75 SER A CA 1
ATOM 583 C C . SER A 1 75 ? 28.698 12.599 -33.040 1.00 83.38 75 SER A C 1
ATOM 585 O O . SER A 1 75 ? 28.328 12.600 -34.213 1.00 83.38 75 SER A O 1
ATOM 587 N N . ALA A 1 76 ? 28.409 13.596 -32.201 1.00 79.06 76 ALA A N 1
ATOM 588 C CA . ALA A 1 76 ? 27.809 14.862 -32.635 1.00 79.06 76 ALA A CA 1
ATOM 589 C C . ALA A 1 76 ? 28.844 15.830 -33.245 1.00 79.06 76 ALA A C 1
ATOM 591 O O . ALA A 1 76 ? 28.476 16.701 -34.025 1.00 79.06 76 ALA A O 1
ATOM 592 N N . SER A 1 77 ? 30.126 15.671 -32.896 1.00 77.12 77 SER A N 1
ATOM 593 C CA . SER A 1 77 ? 31.206 16.599 -33.271 1.00 77.12 77 SER A CA 1
ATOM 594 C C . SER A 1 77 ? 32.029 16.147 -34.480 1.00 77.12 77 SER A C 1
ATOM 596 O O . SER A 1 77 ? 32.822 16.926 -34.998 1.00 77.12 77 SER A O 1
ATOM 598 N N . ASN A 1 78 ? 31.877 14.892 -34.912 1.00 77.00 78 ASN A N 1
ATOM 599 C CA . ASN A 1 78 ? 32.658 14.302 -35.999 1.00 77.00 78 ASN A CA 1
ATOM 600 C C . ASN A 1 78 ? 31.762 14.139 -37.233 1.00 77.00 78 ASN A C 1
ATOM 602 O O . ASN A 1 78 ? 30.569 13.875 -37.093 1.00 77.00 78 ASN A O 1
ATOM 606 N N . SER A 1 79 ? 32.330 14.234 -38.434 1.00 77.00 79 SER A N 1
ATOM 607 C CA . SER A 1 79 ? 31.608 13.917 -39.673 1.00 77.00 79 SER A CA 1
ATOM 608 C C . SER A 1 79 ? 31.205 12.434 -39.732 1.00 77.00 79 SER A C 1
ATOM 610 O O . SER A 1 79 ? 31.923 11.564 -39.237 1.00 77.00 79 SER A O 1
ATOM 612 N N . LEU A 1 80 ? 30.078 12.135 -40.391 1.00 79.19 80 LEU A N 1
ATOM 613 C CA . LEU A 1 80 ? 29.713 10.769 -40.803 1.00 79.19 80 LEU A CA 1
ATOM 614 C C . LEU A 1 80 ? 30.597 10.224 -41.941 1.00 79.19 80 LEU A C 1
ATOM 616 O O . LEU A 1 80 ? 30.565 9.023 -42.207 1.00 79.19 80 LEU A O 1
ATOM 620 N N . LEU A 1 81 ? 31.335 11.095 -42.633 1.00 79.38 81 LEU A N 1
ATOM 621 C CA . LEU A 1 81 ? 32.166 10.773 -43.794 1.00 79.38 81 LEU A CA 1
ATOM 622 C C . LEU A 1 81 ? 33.646 11.109 -43.541 1.00 79.38 81 LEU A C 1
ATOM 624 O O . LEU A 1 81 ? 33.922 12.067 -42.815 1.00 79.38 81 LEU A O 1
ATOM 628 N N . PRO A 1 82 ? 34.592 10.379 -44.165 1.00 77.31 82 PRO A N 1
ATOM 629 C CA . PRO A 1 82 ? 36.006 10.749 -44.176 1.00 77.31 82 PRO A CA 1
ATOM 630 C C . PRO A 1 82 ? 36.238 12.151 -44.755 1.00 77.31 82 PRO A C 1
ATOM 632 O O . PRO A 1 82 ? 35.531 12.575 -45.666 1.00 77.31 82 PRO A O 1
ATOM 635 N N . GLU A 1 83 ? 37.285 12.831 -44.284 1.00 71.06 83 GLU A N 1
ATOM 636 C CA . GLU A 1 83 ? 37.652 14.205 -44.683 1.00 71.06 83 GLU A CA 1
ATOM 637 C C . GLU A 1 83 ? 37.937 14.370 -46.191 1.00 71.06 83 GLU A C 1
ATOM 639 O O . GLU A 1 83 ? 37.911 15.480 -46.713 1.00 71.06 83 GLU A O 1
ATOM 644 N N . SER A 1 84 ? 38.180 13.267 -46.904 1.00 74.25 84 SER A N 1
ATOM 645 C CA . SER A 1 84 ? 38.443 13.220 -48.346 1.00 74.25 84 SER A CA 1
ATOM 646 C C . SER A 1 84 ? 37.192 13.118 -49.233 1.00 74.25 84 SER A C 1
ATOM 648 O O . SER A 1 84 ? 37.339 13.032 -50.455 1.00 74.25 84 SER A O 1
ATOM 650 N N . ILE A 1 85 ? 35.981 13.088 -48.654 1.00 78.75 85 ILE A N 1
ATOM 651 C CA . ILE A 1 85 ? 34.724 12.862 -49.386 1.00 78.75 85 ILE A CA 1
ATOM 652 C C . ILE A 1 85 ? 33.693 13.957 -49.078 1.00 78.75 85 ILE A C 1
ATOM 654 O O . ILE A 1 85 ? 33.172 14.056 -47.968 1.00 78.75 85 ILE A O 1
ATOM 658 N N . ASN A 1 86 ? 33.336 14.730 -50.105 1.00 77.06 86 ASN A N 1
ATOM 659 C CA . ASN A 1 86 ? 32.309 15.772 -50.058 1.00 77.06 86 ASN A CA 1
ATOM 660 C C . ASN A 1 86 ? 30.978 15.283 -50.647 1.00 77.06 86 ASN A C 1
ATOM 662 O O . ASN A 1 86 ? 30.931 14.305 -51.392 1.00 77.06 86 ASN A O 1
ATOM 666 N N . THR A 1 87 ? 29.866 15.953 -50.322 1.00 80.31 87 THR A N 1
ATOM 667 C CA . THR A 1 87 ? 28.548 15.622 -50.895 1.00 80.31 87 THR A CA 1
ATOM 668 C C . THR A 1 87 ? 27.668 16.858 -51.054 1.00 80.31 87 THR A C 1
ATOM 670 O O . THR A 1 87 ? 27.652 17.737 -50.196 1.00 80.31 87 THR A O 1
ATOM 673 N N . GLU A 1 88 ? 26.843 16.866 -52.099 1.00 73.81 88 GLU A N 1
ATOM 674 C CA . GLU A 1 88 ? 25.811 17.885 -52.349 1.00 73.81 88 GLU A CA 1
ATOM 675 C C . GLU A 1 88 ? 24.652 17.842 -51.329 1.00 73.81 88 GLU A C 1
ATOM 677 O O . GLU A 1 88 ? 23.791 18.716 -51.320 1.00 73.81 88 GLU A O 1
ATOM 682 N N . LYS A 1 89 ? 24.585 16.802 -50.481 1.00 82.12 89 LYS A N 1
ATOM 683 C CA . LYS A 1 89 ? 23.445 16.500 -49.594 1.00 82.12 89 LYS A CA 1
ATOM 684 C C . LYS A 1 89 ? 23.834 16.573 -48.115 1.00 82.12 89 LYS A C 1
ATOM 686 O O . LYS A 1 89 ? 23.412 15.746 -47.306 1.00 82.12 89 LYS A O 1
ATOM 691 N N . SER A 1 90 ? 24.620 17.590 -47.765 1.00 81.12 90 SER A N 1
ATOM 692 C CA . SER A 1 90 ? 25.083 17.877 -46.399 1.00 81.12 90 SER A CA 1
ATOM 693 C C . SER A 1 90 ? 23.943 17.970 -45.374 1.00 81.12 90 SER A C 1
ATOM 695 O O . SER A 1 90 ? 24.047 17.386 -44.297 1.00 81.12 90 SER A O 1
ATOM 697 N N . GLU A 1 91 ? 22.815 18.600 -45.719 1.00 84.62 91 GLU A N 1
ATOM 698 C CA . GLU A 1 91 ? 21.624 18.673 -44.854 1.00 84.62 91 GLU A CA 1
ATOM 699 C C . GLU A 1 91 ? 21.051 17.278 -44.533 1.00 84.62 91 GLU A C 1
ATOM 701 O O . GLU A 1 91 ? 20.712 16.982 -43.386 1.00 84.62 91 GLU A O 1
ATOM 706 N N . LEU A 1 92 ? 20.998 16.380 -45.525 1.00 85.62 92 LEU A N 1
ATOM 707 C CA . LEU A 1 92 ? 20.521 15.006 -45.341 1.00 85.62 92 LEU A CA 1
ATOM 708 C C . LEU A 1 92 ? 21.462 14.201 -44.434 1.00 85.62 92 LEU A C 1
ATOM 710 O O . LEU A 1 92 ? 20.982 13.392 -43.636 1.00 85.62 92 LEU A O 1
ATOM 714 N N . LEU A 1 93 ? 22.776 14.424 -44.532 1.00 85.25 93 LEU A N 1
ATOM 715 C CA . LEU A 1 93 ? 23.763 13.828 -43.628 1.00 85.25 93 LEU A CA 1
ATOM 716 C C . LEU A 1 93 ? 23.586 14.348 -42.200 1.00 85.25 93 LEU A C 1
ATOM 718 O O . LEU A 1 93 ? 23.407 13.533 -41.301 1.00 85.25 93 LEU A O 1
ATOM 722 N N . ALA A 1 94 ? 23.541 15.667 -41.997 1.00 85.56 94 ALA A N 1
ATOM 723 C CA . ALA A 1 94 ? 23.359 16.280 -40.679 1.00 85.56 94 ALA A CA 1
ATOM 724 C C . ALA A 1 94 ? 22.044 15.835 -40.012 1.00 85.56 94 ALA A C 1
ATOM 726 O O . ALA A 1 94 ? 22.021 15.440 -38.844 1.00 85.56 94 ALA A O 1
ATOM 727 N N . ARG A 1 95 ? 20.941 15.801 -40.770 1.00 87.81 95 ARG A N 1
ATOM 728 C CA . ARG A 1 95 ? 19.664 15.256 -40.295 1.00 87.81 95 ARG A CA 1
ATOM 729 C C . ARG A 1 95 ? 19.775 13.774 -39.930 1.00 87.81 95 ARG A C 1
ATOM 731 O O . ARG A 1 95 ? 19.282 13.374 -38.878 1.00 87.81 95 ARG A O 1
ATOM 738 N N . THR A 1 96 ? 20.402 12.958 -40.780 1.00 87.75 96 THR A N 1
ATOM 739 C CA . THR A 1 96 ? 20.552 11.517 -40.512 1.00 87.75 96 THR A CA 1
ATOM 740 C C . THR A 1 96 ? 21.437 11.276 -39.290 1.00 87.75 96 THR A C 1
ATOM 742 O O . THR A 1 96 ? 21.110 10.424 -38.474 1.00 87.75 96 THR A O 1
ATOM 745 N N . GLN A 1 97 ? 22.493 12.069 -39.106 1.00 87.06 97 GLN A N 1
ATOM 746 C CA . GLN A 1 97 ? 23.352 12.054 -37.925 1.00 87.06 97 GLN A CA 1
ATOM 747 C C . GLN A 1 97 ? 22.548 12.337 -36.649 1.00 87.06 97 GLN A C 1
ATOM 749 O O . GLN A 1 97 ? 22.642 11.565 -35.698 1.00 87.06 97 GLN A O 1
ATOM 754 N N . THR A 1 98 ? 21.683 13.356 -36.648 1.00 88.69 98 THR A N 1
ATOM 755 C CA . THR A 1 98 ? 20.779 13.645 -35.520 1.00 88.69 98 THR A CA 1
ATOM 756 C C . THR A 1 98 ? 19.771 12.514 -35.273 1.00 88.69 98 THR A C 1
ATOM 758 O O . THR A 1 98 ? 19.631 12.067 -34.134 1.00 88.69 98 THR A O 1
ATOM 761 N N . GLU A 1 99 ? 19.111 11.987 -36.317 1.00 89.44 99 GLU A N 1
ATOM 762 C CA . GLU A 1 99 ? 18.207 10.827 -36.187 1.00 89.44 99 GLU A CA 1
ATOM 763 C C . GLU A 1 99 ? 18.948 9.593 -35.630 1.00 89.44 99 GLU A C 1
ATOM 765 O O . GLU A 1 99 ? 18.405 8.860 -34.806 1.00 89.44 99 GLU A O 1
ATOM 770 N N . TRP A 1 100 ? 20.202 9.366 -36.026 1.00 92.19 100 TRP A N 1
ATOM 771 C CA . TRP A 1 100 ? 21.019 8.233 -35.580 1.00 92.19 100 TRP A CA 1
ATOM 772 C C . TRP A 1 100 ? 21.541 8.387 -34.151 1.00 92.19 100 TRP A C 1
ATOM 774 O O . TRP A 1 100 ? 21.516 7.417 -33.391 1.00 92.19 100 TRP A O 1
ATOM 784 N N . ILE A 1 101 ? 21.945 9.595 -33.751 1.00 88.75 101 ILE A N 1
ATOM 785 C CA . ILE A 1 101 ? 22.314 9.903 -32.363 1.00 88.75 101 ILE A CA 1
ATOM 786 C C . ILE A 1 101 ? 21.103 9.670 -31.453 1.00 88.75 101 ILE A C 1
ATOM 788 O O . ILE A 1 101 ? 21.235 9.004 -30.427 1.00 88.75 101 ILE A O 1
ATOM 792 N N . PHE A 1 102 ? 19.911 10.118 -31.863 1.00 90.44 102 PHE A N 1
ATOM 793 C CA . PHE A 1 102 ? 18.671 9.836 -31.140 1.00 90.44 102 PHE A CA 1
ATOM 794 C C . PHE A 1 102 ? 18.389 8.326 -31.032 1.00 90.44 102 PHE A C 1
ATOM 796 O O . PHE A 1 102 ? 18.106 7.843 -29.936 1.00 90.44 102 PHE A O 1
ATOM 803 N N . ILE A 1 103 ? 18.528 7.555 -32.122 1.00 90.31 103 ILE A N 1
ATOM 804 C CA . ILE A 1 103 ? 18.366 6.087 -32.094 1.00 90.31 103 ILE A CA 1
ATOM 805 C C . ILE A 1 103 ? 19.305 5.443 -31.063 1.00 90.31 103 ILE A C 1
ATOM 807 O O . ILE A 1 103 ? 18.854 4.620 -30.263 1.00 90.31 103 ILE A O 1
ATOM 811 N N . VAL A 1 104 ? 20.589 5.821 -31.039 1.00 90.44 104 VAL A N 1
ATOM 812 C CA . VAL A 1 104 ? 21.548 5.285 -30.059 1.00 90.44 104 VAL A CA 1
ATOM 813 C C . VAL A 1 104 ? 21.169 5.682 -28.631 1.00 90.44 104 VAL A C 1
ATOM 815 O O . VAL A 1 104 ? 21.175 4.829 -27.745 1.00 90.44 104 VAL A O 1
ATOM 818 N N . LEU A 1 105 ? 20.848 6.955 -28.383 1.00 89.38 105 LEU A N 1
ATOM 819 C CA . LEU A 1 105 ? 20.520 7.442 -27.041 1.00 89.38 105 LEU A CA 1
ATOM 820 C C . LEU A 1 105 ? 19.236 6.796 -26.502 1.00 89.38 105 LEU A C 1
ATOM 822 O O . LEU A 1 105 ? 19.239 6.316 -25.371 1.00 89.38 105 LEU A O 1
ATOM 826 N N . SER A 1 106 ? 18.193 6.676 -27.327 1.00 91.31 106 SER A N 1
ATOM 827 C CA . SER A 1 106 ? 16.948 5.973 -26.987 1.00 91.31 106 SER A CA 1
ATOM 828 C C . SER A 1 106 ? 17.181 4.486 -26.679 1.00 91.31 106 SER A C 1
ATOM 830 O O . SER A 1 106 ? 16.595 3.930 -25.749 1.00 91.31 106 SER A O 1
ATOM 832 N N . THR A 1 107 ? 18.093 3.840 -27.414 1.00 91.75 107 THR A N 1
ATOM 833 C CA . THR A 1 107 ? 18.475 2.435 -27.189 1.00 91.75 107 THR A CA 1
ATOM 834 C C . THR A 1 107 ? 19.277 2.262 -25.893 1.00 91.75 107 THR A C 1
ATOM 836 O O . THR A 1 107 ? 19.003 1.349 -25.118 1.00 91.75 107 THR A O 1
ATOM 839 N N . LYS A 1 108 ? 20.217 3.170 -25.593 1.00 91.31 108 LYS A N 1
ATOM 840 C CA . LYS A 1 108 ? 20.959 3.186 -24.317 1.00 91.31 108 LYS A CA 1
ATOM 841 C C . LYS A 1 108 ? 20.039 3.451 -23.121 1.00 91.31 108 LYS A C 1
ATOM 843 O O . LYS A 1 108 ? 20.133 2.751 -22.119 1.00 91.31 108 LYS A O 1
ATOM 848 N N . LEU A 1 109 ? 19.119 4.411 -23.238 1.00 91.19 109 LEU A N 1
ATOM 849 C CA . LEU A 1 109 ? 18.124 4.720 -22.208 1.00 91.19 109 LEU A CA 1
ATOM 850 C C . LEU A 1 109 ? 17.216 3.514 -21.921 1.00 91.19 109 LEU A C 1
ATOM 852 O O . LEU A 1 109 ? 16.993 3.173 -20.762 1.00 91.19 109 LEU A O 1
ATOM 856 N N . TYR A 1 110 ? 16.750 2.830 -22.970 1.00 93.69 110 TYR A N 1
ATOM 857 C CA . TYR A 1 110 ? 15.993 1.586 -22.838 1.00 93.69 110 TYR A CA 1
ATOM 858 C C . TYR A 1 110 ? 16.784 0.499 -22.099 1.00 93.69 110 TYR A C 1
ATOM 860 O O . TYR A 1 110 ? 16.257 -0.064 -21.145 1.00 93.69 110 TYR A O 1
ATOM 868 N N . LYS A 1 111 ? 18.052 0.255 -22.464 1.00 93.62 111 LYS A N 1
ATOM 869 C CA . LYS A 1 111 ? 18.917 -0.715 -21.767 1.00 93.62 111 LYS A CA 1
ATOM 870 C C . LYS A 1 111 ? 19.086 -0.399 -20.282 1.00 93.62 111 LYS A C 1
ATOM 872 O O . LYS A 1 111 ? 18.983 -1.305 -19.464 1.00 93.62 111 LYS A O 1
ATOM 877 N N . ASN A 1 112 ? 19.284 0.870 -19.924 1.00 94.44 112 ASN A N 1
ATOM 878 C CA . ASN A 1 112 ? 19.377 1.279 -18.521 1.00 94.44 112 ASN A CA 1
ATOM 879 C C . ASN A 1 112 ? 18.082 0.945 -17.756 1.00 94.44 112 ASN A C 1
ATOM 881 O O . ASN A 1 112 ? 18.144 0.411 -16.653 1.00 94.44 112 ASN A O 1
ATOM 885 N N . TYR A 1 113 ? 16.910 1.182 -18.361 1.00 96.19 113 TYR A N 1
ATOM 886 C CA . TYR A 1 113 ? 15.627 0.790 -17.768 1.00 96.19 113 TYR A CA 1
ATOM 887 C C . TYR A 1 113 ? 15.351 -0.716 -17.799 1.00 96.19 113 TYR A C 1
ATOM 889 O O . TYR A 1 113 ? 14.579 -1.178 -16.966 1.00 96.19 113 TYR A O 1
ATOM 897 N N . GLN A 1 114 ? 15.958 -1.491 -18.706 1.00 96.12 114 GLN A N 1
ATOM 898 C CA . GLN A 1 114 ? 15.939 -2.952 -18.600 1.00 96.12 114 GLN A CA 1
ATOM 899 C C . GLN A 1 114 ? 16.708 -3.399 -17.355 1.00 96.12 114 GLN A C 1
ATOM 901 O O . GLN A 1 114 ? 16.133 -4.121 -16.555 1.00 96.12 114 GLN A O 1
ATOM 906 N N . VAL A 1 115 ? 17.931 -2.898 -17.137 1.00 96.62 115 VAL A N 1
ATOM 907 C CA . VAL A 1 115 ? 18.748 -3.251 -15.961 1.00 96.62 115 VAL A CA 1
ATOM 908 C C . VAL A 1 115 ? 18.067 -2.833 -14.651 1.00 96.62 115 VAL A C 1
ATOM 910 O O . VAL A 1 115 ? 17.899 -3.679 -13.779 1.00 96.62 115 VAL A O 1
ATOM 913 N N . GLU A 1 116 ? 17.573 -1.591 -14.534 1.00 95.94 116 GLU A N 1
ATOM 914 C CA . GLU A 1 116 ? 16.781 -1.168 -13.359 1.00 95.94 116 GLU A CA 1
ATOM 915 C C . GLU A 1 116 ? 15.552 -2.080 -13.127 1.00 95.94 116 GLU A C 1
ATOM 917 O O . GLU A 1 116 ? 15.178 -2.338 -11.985 1.00 95.94 116 GLU A O 1
ATOM 922 N N . LEU A 1 117 ? 14.908 -2.578 -14.191 1.00 96.50 117 LEU A N 1
ATOM 923 C CA . LEU A 1 117 ? 13.728 -3.444 -14.087 1.00 96.50 117 LEU A CA 1
ATOM 924 C C . LEU A 1 117 ? 14.076 -4.913 -13.803 1.00 96.50 117 LEU A C 1
ATOM 926 O O . LEU A 1 117 ? 13.289 -5.593 -13.150 1.00 96.50 117 LEU A O 1
ATOM 930 N N . ASP A 1 118 ? 15.233 -5.393 -14.258 1.00 97.00 118 ASP A N 1
ATOM 931 C CA . ASP A 1 118 ? 15.771 -6.721 -13.951 1.00 97.00 118 ASP A CA 1
ATOM 932 C C . ASP A 1 118 ? 16.212 -6.796 -12.475 1.00 97.00 118 ASP A C 1
ATOM 934 O O . ASP A 1 118 ? 15.886 -7.762 -11.786 1.00 97.00 118 ASP A O 1
ATOM 938 N N . GLU A 1 119 ? 16.839 -5.737 -11.945 1.00 96.69 119 GLU A N 1
ATOM 939 C CA . GLU A 1 119 ? 17.139 -5.591 -10.510 1.00 96.69 119 GLU A CA 1
ATOM 940 C C . GLU A 1 119 ? 15.859 -5.557 -9.655 1.00 96.69 119 GLU A C 1
ATOM 942 O O . GLU A 1 119 ? 15.775 -6.225 -8.621 1.00 96.69 119 GLU A O 1
ATOM 947 N N . LEU A 1 120 ? 14.833 -4.810 -10.084 1.00 96.38 120 LEU A N 1
ATOM 948 C CA . LEU A 1 120 ? 13.530 -4.792 -9.408 1.00 96.38 120 LEU A CA 1
ATOM 949 C C . LEU A 1 120 ? 12.804 -6.138 -9.511 1.00 96.38 120 LEU A C 1
ATOM 951 O O . LEU A 1 120 ? 12.136 -6.532 -8.556 1.00 96.38 120 LEU A O 1
ATOM 955 N N . GLN A 1 121 ? 12.945 -6.858 -10.628 1.00 96.50 121 GLN A N 1
ATOM 956 C CA . GLN A 1 121 ? 12.419 -8.214 -10.761 1.00 96.50 121 GLN A CA 1
ATOM 957 C C . GLN A 1 121 ? 13.078 -9.150 -9.742 1.00 96.50 121 GLN A C 1
ATOM 959 O O . GLN A 1 121 ? 12.354 -9.816 -9.006 1.00 96.50 121 GLN A O 1
ATOM 964 N N . GLU A 1 122 ? 14.412 -9.166 -9.633 1.00 96.94 122 GLU A N 1
ATOM 965 C CA . GLU A 1 122 ? 15.099 -10.016 -8.652 1.00 96.94 122 GLU A CA 1
ATOM 966 C C . GLU A 1 122 ? 14.645 -9.693 -7.219 1.00 96.94 122 GLU A C 1
ATOM 968 O O . GLU A 1 122 ? 14.326 -10.594 -6.441 1.00 96.94 122 GLU A O 1
ATOM 973 N N . GLN A 1 123 ? 14.530 -8.406 -6.876 1.00 95.75 123 GLN A N 1
ATOM 974 C CA . GLN A 1 123 ? 14.052 -7.985 -5.557 1.00 95.75 123 GLN A CA 1
ATOM 975 C C . GLN A 1 123 ? 12.602 -8.416 -5.277 1.00 95.75 123 GLN A C 1
ATOM 977 O O . GLN A 1 123 ? 12.286 -8.728 -4.129 1.00 95.75 123 GLN A O 1
ATOM 982 N N . VAL A 1 124 ? 11.725 -8.459 -6.289 1.00 95.31 124 VAL A N 1
ATOM 983 C CA . VAL A 1 124 ? 10.346 -8.967 -6.158 1.00 95.31 124 VAL A CA 1
ATOM 984 C C . VAL A 1 124 ? 10.318 -10.496 -6.065 1.00 95.31 124 VAL A C 1
ATOM 986 O O . VAL A 1 124 ? 9.621 -11.024 -5.200 1.00 95.31 124 VAL A O 1
ATOM 989 N N . ASP A 1 125 ? 11.096 -11.211 -6.881 1.00 94.25 125 ASP A N 1
ATOM 990 C CA . ASP A 1 125 ? 11.175 -12.680 -6.866 1.00 94.25 125 ASP A CA 1
ATOM 991 C C . ASP A 1 125 ? 11.776 -13.213 -5.538 1.00 94.25 125 ASP A C 1
ATOM 993 O O . ASP A 1 125 ? 11.442 -14.317 -5.098 1.00 94.25 125 ASP A O 1
ATOM 997 N N . GLN A 1 126 ? 12.588 -12.413 -4.830 1.00 95.12 126 GLN A N 1
ATOM 998 C CA . GLN A 1 126 ? 13.081 -12.712 -3.475 1.00 95.12 126 GLN A CA 1
ATOM 999 C C . GLN A 1 126 ? 12.045 -12.476 -2.343 1.00 95.12 126 GLN A C 1
ATOM 1001 O O . GLN A 1 126 ? 12.277 -12.902 -1.201 1.00 95.12 126 GLN A O 1
ATOM 1006 N N . LEU A 1 127 ? 10.900 -11.822 -2.596 1.00 93.75 127 LEU A N 1
ATOM 1007 C CA . LEU A 1 127 ? 9.907 -11.525 -1.552 1.00 93.75 127 LEU A CA 1
ATOM 1008 C C . LEU A 1 127 ? 9.109 -12.764 -1.117 1.00 93.75 127 LEU A C 1
ATOM 1010 O O . LEU A 1 127 ? 8.383 -13.391 -1.884 1.00 93.75 127 LEU A O 1
ATOM 1014 N N . LYS A 1 128 ? 9.147 -13.047 0.190 1.00 90.00 128 LYS A N 1
ATOM 1015 C CA . LYS A 1 128 ? 8.323 -14.085 0.846 1.00 90.00 128 LYS A CA 1
ATOM 1016 C C . LYS A 1 128 ? 6.909 -13.607 1.205 1.00 90.00 128 LYS A C 1
ATOM 1018 O O . LYS A 1 128 ? 6.069 -14.419 1.594 1.00 90.00 128 LYS A O 1
ATOM 1023 N N . SER A 1 129 ? 6.688 -12.298 1.136 1.00 90.38 129 SER A N 1
ATOM 1024 C CA . SER A 1 129 ? 5.504 -11.586 1.616 1.00 90.38 129 SER A CA 1
ATOM 1025 C C . SER A 1 129 ? 5.355 -10.251 0.886 1.00 90.38 129 SER A C 1
ATOM 1027 O O . SER A 1 129 ? 6.355 -9.675 0.453 1.00 90.38 129 SER A O 1
ATOM 1029 N N . TYR A 1 130 ? 4.138 -9.722 0.786 1.00 94.12 130 TYR A N 1
ATOM 1030 C CA . TYR A 1 130 ? 3.879 -8.430 0.156 1.00 94.12 130 TYR A CA 1
ATOM 1031 C C . TYR A 1 130 ? 4.627 -7.298 0.875 1.00 94.12 130 TYR A C 1
ATOM 1033 O O . TYR A 1 130 ? 4.437 -7.047 2.065 1.00 94.12 130 TYR A O 1
ATOM 1041 N N . SER A 1 131 ? 5.448 -6.562 0.124 1.00 94.31 131 SER A N 1
ATOM 1042 C CA . SER A 1 131 ? 6.104 -5.345 0.600 1.00 94.31 131 SER A CA 1
ATOM 1043 C C . SER A 1 131 ? 5.394 -4.110 0.050 1.00 94.31 131 SER A C 1
ATOM 1045 O O . SER A 1 131 ? 5.318 -3.903 -1.164 1.00 94.31 131 SER A O 1
ATOM 1047 N N . LYS A 1 132 ? 4.904 -3.253 0.955 1.00 94.88 132 LYS A N 1
ATOM 1048 C CA . LYS A 1 132 ? 4.390 -1.927 0.587 1.00 94.88 132 LYS A CA 1
ATOM 1049 C C . LYS A 1 132 ? 5.508 -1.056 0.009 1.00 94.88 132 LYS A C 1
ATOM 1051 O O . LYS A 1 132 ? 5.267 -0.326 -0.943 1.00 94.88 132 LYS A O 1
ATOM 1056 N N . ASP A 1 133 ? 6.717 -1.153 0.545 1.00 95.88 133 ASP A N 1
ATOM 1057 C CA . ASP A 1 133 ? 7.818 -0.285 0.131 1.00 95.88 133 ASP A CA 1
ATOM 1058 C C . ASP A 1 133 ? 8.284 -0.650 -1.286 1.00 95.88 133 ASP A C 1
ATOM 1060 O O . ASP A 1 133 ? 8.448 0.234 -2.121 1.00 95.88 133 ASP A O 1
ATOM 1064 N N . MET A 1 134 ? 8.323 -1.948 -1.624 1.00 95.00 134 MET A N 1
ATOM 1065 C CA . MET A 1 134 ? 8.556 -2.409 -3.002 1.00 95.00 134 MET A CA 1
ATOM 1066 C C . MET A 1 134 ? 7.479 -1.906 -3.977 1.00 95.00 134 MET A C 1
ATOM 1068 O O . MET A 1 134 ? 7.777 -1.503 -5.101 1.00 95.00 134 MET A O 1
ATOM 1072 N N . TRP A 1 135 ? 6.217 -1.874 -3.538 1.00 96.75 135 TRP A N 1
ATOM 1073 C CA . TRP A 1 135 ? 5.114 -1.323 -4.325 1.00 96.75 135 TRP A CA 1
ATOM 1074 C C . TRP A 1 135 ? 5.275 0.185 -4.601 1.00 96.75 135 TRP A C 1
ATOM 1076 O O . TRP A 1 135 ? 4.972 0.648 -5.703 1.00 96.75 135 TRP A O 1
ATOM 1086 N N . GLU A 1 136 ? 5.777 0.963 -3.638 1.00 97.38 136 GLU A N 1
ATOM 1087 C CA . GLU A 1 136 ? 6.094 2.384 -3.837 1.00 97.38 136 GLU A CA 1
ATOM 1088 C C . GLU A 1 136 ? 7.328 2.582 -4.742 1.00 97.38 136 GLU A C 1
ATOM 1090 O O . GLU A 1 136 ? 7.287 3.415 -5.655 1.00 97.38 136 GLU A O 1
ATOM 1095 N N . THR A 1 137 ? 8.380 1.770 -4.579 1.00 96.06 137 THR A N 1
ATOM 1096 C CA . THR A 1 137 ? 9.570 1.775 -5.451 1.00 96.06 137 THR A CA 1
ATOM 1097 C C . THR A 1 137 ? 9.197 1.494 -6.905 1.00 96.06 137 THR A C 1
ATOM 1099 O O . THR A 1 137 ? 9.580 2.245 -7.801 1.00 96.06 137 THR A O 1
ATOM 1102 N N . MET A 1 138 ? 8.381 0.470 -7.162 1.00 96.00 138 MET A N 1
ATOM 1103 C CA . MET A 1 138 ? 8.017 0.087 -8.528 1.00 96.00 138 MET A CA 1
ATOM 1104 C C . MET A 1 138 ? 7.066 1.086 -9.206 1.00 96.00 138 MET A C 1
ATOM 1106 O O . MET A 1 138 ? 7.175 1.320 -10.410 1.00 96.00 138 MET A O 1
ATOM 1110 N N . LYS A 1 139 ? 6.189 1.764 -8.448 1.00 96.75 139 LYS A N 1
ATOM 1111 C CA . LYS A 1 139 ? 5.462 2.944 -8.962 1.00 96.75 139 LYS A CA 1
ATOM 1112 C C . LYS A 1 139 ? 6.411 4.091 -9.314 1.00 96.75 139 LYS A C 1
ATOM 1114 O O . LYS A 1 139 ? 6.192 4.758 -10.320 1.00 96.75 139 LYS A O 1
ATOM 1119 N N . SER A 1 140 ? 7.453 4.310 -8.513 1.00 96.62 140 SER A N 1
ATOM 1120 C CA . SER A 1 140 ? 8.452 5.357 -8.758 1.00 96.62 140 SER A CA 1
ATOM 1121 C C . SER A 1 140 ? 9.281 5.063 -10.015 1.00 96.62 140 SER A C 1
ATOM 1123 O O . SER A 1 140 ? 9.470 5.955 -10.840 1.00 96.62 140 SER A O 1
ATOM 1125 N N . PHE A 1 141 ? 9.684 3.805 -10.231 1.00 96.38 141 PHE A N 1
ATOM 1126 C CA . PHE A 1 141 ? 10.273 3.348 -11.496 1.00 96.38 141 PHE A CA 1
ATOM 1127 C C . PHE A 1 141 ? 9.323 3.581 -12.679 1.00 96.38 141 PHE A C 1
ATOM 1129 O O . PHE A 1 141 ? 9.705 4.214 -13.664 1.00 96.38 141 PHE A O 1
ATOM 1136 N N . TRP A 1 142 ? 8.062 3.145 -12.571 1.00 96.56 142 TRP A N 1
ATOM 1137 C CA . TRP A 1 142 ? 7.087 3.341 -13.645 1.00 96.56 142 TRP A CA 1
ATOM 1138 C C . TRP A 1 142 ? 6.862 4.828 -13.968 1.00 96.56 142 TRP A C 1
ATOM 1140 O O . TRP A 1 142 ? 6.740 5.184 -15.137 1.00 96.56 142 TRP A O 1
ATOM 1150 N N . ALA A 1 143 ? 6.886 5.713 -12.966 1.00 96.38 143 ALA A N 1
ATOM 1151 C CA . ALA A 1 143 ? 6.805 7.157 -13.177 1.00 96.38 143 ALA A CA 1
ATOM 1152 C C . ALA A 1 143 ? 8.002 7.711 -13.980 1.00 96.38 143 ALA A C 1
ATOM 1154 O O . ALA A 1 143 ? 7.778 8.513 -14.888 1.00 96.38 143 ALA A O 1
ATOM 1155 N N . LYS A 1 144 ? 9.243 7.245 -13.726 1.00 95.50 144 LYS A N 1
ATOM 1156 C CA . LYS A 1 144 ? 10.419 7.587 -14.561 1.00 95.50 144 LYS A CA 1
ATOM 1157 C C . LYS A 1 144 ? 10.180 7.195 -16.025 1.00 95.50 144 LYS A C 1
ATOM 1159 O O . LYS A 1 144 ? 10.335 8.018 -16.925 1.00 95.50 144 LYS A O 1
ATOM 1164 N N . VAL A 1 145 ? 9.781 5.940 -16.256 1.00 94.25 145 VAL A N 1
ATOM 1165 C CA . VAL A 1 145 ? 9.551 5.400 -17.606 1.00 94.25 145 VAL A CA 1
ATOM 1166 C C . VAL A 1 145 ? 8.424 6.164 -18.302 1.00 94.25 145 VAL A C 1
ATOM 1168 O O . VAL A 1 145 ? 8.577 6.566 -19.452 1.00 94.25 145 VAL A O 1
ATOM 1171 N N . GLN A 1 146 ? 7.317 6.434 -17.608 1.00 93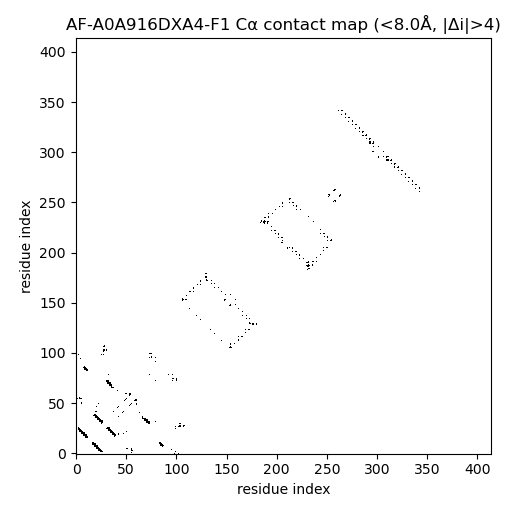.25 146 GLN A N 1
ATOM 1172 C CA . GLN A 1 146 ? 6.181 7.172 -18.159 1.00 93.25 146 GLN A CA 1
ATOM 1173 C C . GLN A 1 146 ? 6.544 8.617 -18.544 1.00 93.25 146 GLN A C 1
ATOM 1175 O O . GLN A 1 146 ? 6.064 9.088 -19.576 1.00 93.25 146 GLN A O 1
ATOM 1180 N N . ALA A 1 147 ? 7.417 9.297 -17.788 1.00 94.75 147 ALA A N 1
ATOM 1181 C CA . ALA A 1 147 ? 7.943 10.608 -18.177 1.00 94.75 147 ALA A 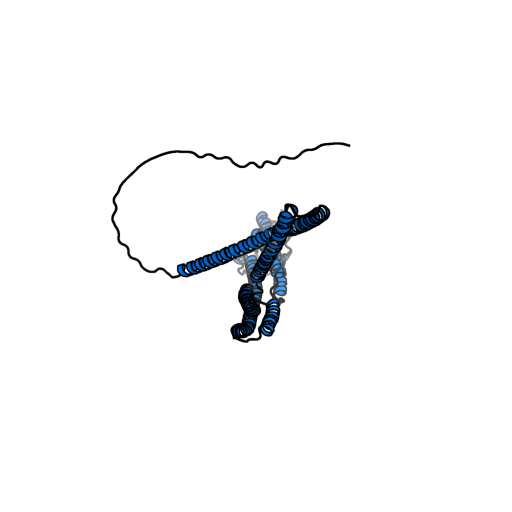CA 1
ATOM 1182 C C . ALA A 1 147 ? 8.705 10.523 -19.513 1.00 94.75 147 ALA A C 1
ATOM 1184 O O . ALA A 1 147 ? 8.338 11.201 -20.472 1.00 94.75 147 ALA A O 1
ATOM 1185 N N . GLN A 1 148 ? 9.655 9.590 -19.635 1.00 92.31 148 GLN A N 1
ATOM 1186 C CA . GLN A 1 148 ? 10.436 9.391 -20.866 1.00 92.31 148 GLN A CA 1
ATOM 1187 C C . GLN A 1 148 ? 9.601 8.939 -22.076 1.00 92.31 148 GLN A C 1
ATOM 1189 O O . GLN A 1 148 ? 9.944 9.246 -23.217 1.00 92.31 148 GLN A O 1
ATOM 1194 N N . VAL A 1 149 ? 8.476 8.257 -21.845 1.00 92.12 149 VAL A N 1
ATOM 1195 C CA . VAL A 1 149 ? 7.473 7.962 -22.882 1.00 92.12 149 VAL A CA 1
ATOM 1196 C C . VAL A 1 149 ? 6.725 9.228 -23.310 1.00 92.12 149 VAL A C 1
ATOM 1198 O O . VAL A 1 149 ? 6.503 9.422 -24.503 1.00 92.12 149 VAL A O 1
ATOM 1201 N N . SER A 1 150 ? 6.356 10.105 -22.370 1.00 90.19 150 SER A N 1
ATOM 1202 C CA . SER A 1 150 ? 5.671 11.371 -22.680 1.00 90.19 150 SER A CA 1
ATOM 1203 C C . SER A 1 150 ? 6.572 12.383 -23.403 1.00 90.19 150 SER A C 1
ATOM 1205 O O . SER A 1 150 ? 6.111 13.077 -24.306 1.00 90.19 150 SER A O 1
ATOM 1207 N N . GLU A 1 151 ? 7.869 12.380 -23.089 1.00 92.69 151 GLU A N 1
ATOM 1208 C CA . GLU A 1 151 ? 8.928 13.131 -23.781 1.00 92.69 151 GLU A CA 1
ATOM 1209 C C . GLU A 1 151 ? 9.304 12.521 -25.148 1.00 92.69 151 GLU A C 1
ATOM 1211 O O . GLU A 1 151 ? 10.089 13.101 -25.890 1.00 92.69 151 GLU A O 1
ATOM 1216 N N . GLN A 1 152 ? 8.734 11.361 -25.504 1.00 90.31 152 GLN A N 1
ATOM 1217 C CA . GLN A 1 152 ? 9.004 10.599 -26.734 1.00 90.31 152 GLN A CA 1
ATOM 1218 C C . GLN A 1 152 ? 10.454 10.090 -26.884 1.00 90.31 152 GLN A C 1
ATOM 1220 O O . GLN A 1 152 ? 10.840 9.641 -27.961 1.00 90.31 152 GLN A O 1
ATOM 1225 N N . ASN A 1 153 ? 11.237 10.057 -25.799 1.00 91.06 153 ASN A N 1
ATOM 1226 C CA . ASN A 1 153 ? 12.635 9.597 -25.786 1.00 91.06 153 ASN A CA 1
ATOM 1227 C C . ASN A 1 153 ? 12.793 8.071 -25.964 1.00 91.06 153 ASN A C 1
ATOM 1229 O O . ASN A 1 153 ? 13.912 7.571 -26.098 1.00 91.06 153 ASN A O 1
ATOM 1233 N N . LEU A 1 154 ? 11.694 7.308 -25.972 1.00 92.19 154 LEU A N 1
ATOM 1234 C CA . LEU A 1 154 ? 11.671 5.850 -26.122 1.00 92.19 154 LEU A CA 1
ATOM 1235 C C . LEU A 1 154 ? 10.850 5.421 -27.345 1.00 92.19 154 LEU A C 1
ATOM 1237 O O . LEU A 1 154 ? 9.729 5.882 -27.555 1.00 92.19 154 LEU A O 1
ATOM 1241 N N . PHE A 1 155 ? 11.380 4.477 -28.130 1.00 90.69 155 PHE A N 1
ATOM 1242 C CA . PHE A 1 155 ? 10.619 3.841 -29.207 1.00 90.69 155 PHE A CA 1
ATOM 1243 C C . PHE A 1 155 ? 9.442 3.019 -28.667 1.00 90.69 155 PHE A C 1
ATOM 1245 O O . PHE A 1 155 ? 9.548 2.368 -27.629 1.00 90.69 155 PHE A O 1
ATOM 1252 N N . ARG A 1 156 ? 8.342 2.968 -29.429 1.00 91.62 156 ARG A N 1
ATOM 1253 C CA . ARG A 1 156 ? 7.100 2.271 -29.048 1.00 91.62 156 ARG A CA 1
ATOM 1254 C C . ARG A 1 156 ? 7.322 0.828 -28.579 1.00 91.62 156 ARG A C 1
ATOM 1256 O O . ARG A 1 156 ? 6.721 0.429 -27.589 1.00 91.62 156 ARG A O 1
ATOM 1263 N N . GLU A 1 157 ? 8.207 0.068 -29.221 1.00 92.19 157 GLU A N 1
ATOM 1264 C CA . GLU A 1 157 ? 8.484 -1.322 -28.820 1.00 92.19 157 GLU A CA 1
ATOM 1265 C C . GLU A 1 157 ? 9.279 -1.428 -27.510 1.00 92.19 157 GLU A C 1
ATOM 1267 O O . GLU A 1 157 ? 9.007 -2.305 -26.685 1.00 92.19 157 GLU A O 1
ATOM 1272 N N . HIS A 1 158 ? 10.185 -0.477 -27.257 1.00 92.50 158 HIS A N 1
ATOM 1273 C CA . HIS A 1 158 ? 10.885 -0.345 -25.976 1.00 92.50 158 HIS A CA 1
ATOM 1274 C C . HIS A 1 158 ? 9.874 -0.021 -24.861 1.00 92.50 158 HIS A C 1
ATOM 1276 O O . HIS A 1 158 ? 9.859 -0.670 -23.815 1.00 92.50 158 HIS A O 1
ATOM 1282 N N . THR A 1 159 ? 8.951 0.914 -25.122 1.00 93.31 159 THR A N 1
ATOM 1283 C CA . THR A 1 159 ? 7.831 1.246 -24.229 1.00 93.31 159 THR A CA 1
ATOM 1284 C C . THR A 1 159 ? 6.917 0.052 -23.954 1.00 93.31 159 THR A C 1
ATOM 1286 O O . THR A 1 159 ? 6.578 -0.192 -22.797 1.00 93.31 159 THR A O 1
ATOM 1289 N N . ASN A 1 160 ? 6.525 -0.700 -24.989 1.00 95.12 160 ASN A N 1
ATOM 1290 C CA . ASN A 1 160 ? 5.683 -1.893 -24.862 1.00 95.12 160 ASN A CA 1
ATOM 1291 C C . ASN A 1 160 ? 6.353 -2.935 -23.953 1.00 95.12 160 ASN A C 1
ATOM 1293 O O . ASN A 1 160 ? 5.721 -3.450 -23.032 1.00 95.12 160 ASN A O 1
ATOM 1297 N N . THR A 1 161 ? 7.644 -3.200 -24.173 1.00 95.94 161 THR A N 1
ATOM 1298 C CA . THR A 1 161 ? 8.404 -4.208 -23.418 1.00 95.94 161 THR A CA 1
ATOM 1299 C C . THR A 1 161 ? 8.551 -3.832 -21.946 1.00 95.94 161 THR A C 1
ATOM 1301 O O . THR A 1 161 ? 8.217 -4.644 -21.082 1.00 95.94 161 THR A O 1
ATOM 1304 N N . LEU A 1 162 ? 8.971 -2.594 -21.646 1.00 95.75 162 LEU A N 1
ATOM 1305 C CA . LEU A 1 162 ? 9.052 -2.108 -20.262 1.00 95.75 162 LEU A CA 1
ATOM 1306 C C . LEU A 1 162 ? 7.680 -2.177 -19.578 1.00 95.75 162 LEU A C 1
ATOM 1308 O O . LEU A 1 162 ? 7.559 -2.741 -18.494 1.00 95.75 162 LEU A O 1
ATOM 1312 N N . ARG A 1 163 ? 6.623 -1.682 -20.238 1.00 95.69 163 ARG A N 1
ATOM 1313 C CA . ARG A 1 163 ? 5.256 -1.684 -19.697 1.00 95.69 163 ARG A CA 1
ATOM 1314 C C . ARG A 1 163 ? 4.752 -3.087 -19.367 1.00 95.69 163 ARG A C 1
ATOM 1316 O O . ARG A 1 163 ? 4.134 -3.267 -18.321 1.00 95.69 163 ARG A O 1
ATOM 1323 N N . ASN A 1 164 ? 4.990 -4.065 -20.238 1.00 97.38 164 ASN A N 1
ATOM 1324 C CA . ASN A 1 164 ? 4.526 -5.435 -20.026 1.00 97.38 164 ASN A CA 1
ATOM 1325 C C . ASN A 1 164 ? 5.236 -6.079 -18.828 1.00 97.38 164 ASN A C 1
ATOM 1327 O O . ASN A 1 164 ? 4.558 -6.515 -17.899 1.00 97.38 164 ASN A O 1
ATOM 1331 N N . ARG A 1 165 ? 6.572 -6.006 -18.770 1.00 96.62 165 ARG A N 1
ATOM 1332 C CA . ARG A 1 165 ? 7.350 -6.549 -17.643 1.00 96.62 165 ARG A CA 1
ATOM 1333 C C . ARG A 1 165 ? 7.015 -5.852 -16.316 1.00 96.62 165 ARG A C 1
ATOM 1335 O O . ARG A 1 165 ? 6.788 -6.515 -15.309 1.00 96.62 165 ARG A O 1
ATOM 1342 N N . THR A 1 166 ? 6.852 -4.525 -16.301 1.00 96.25 166 THR A N 1
ATOM 1343 C CA . THR A 1 166 ? 6.396 -3.804 -15.095 1.00 96.25 166 THR A CA 1
ATOM 1344 C C . THR A 1 166 ? 4.973 -4.203 -14.669 1.00 96.25 166 THR A C 1
ATOM 1346 O O . THR A 1 166 ? 4.700 -4.325 -13.473 1.00 96.25 166 THR A O 1
ATOM 1349 N N . ASN A 1 167 ? 4.055 -4.458 -15.611 1.00 96.75 167 ASN A N 1
ATOM 1350 C CA . ASN A 1 167 ? 2.713 -4.965 -15.293 1.00 96.75 167 ASN A CA 1
ATOM 1351 C C . ASN A 1 167 ? 2.747 -6.380 -14.689 1.00 96.75 167 ASN A C 1
ATOM 1353 O O . ASN A 1 167 ? 1.954 -6.666 -13.789 1.00 96.75 167 ASN A O 1
ATOM 1357 N N . GLU A 1 168 ? 3.645 -7.248 -15.159 1.00 97.06 168 GLU A N 1
ATOM 1358 C CA . GLU A 1 168 ? 3.837 -8.608 -14.640 1.00 97.06 168 GLU A CA 1
ATOM 1359 C C . GLU A 1 168 ? 4.296 -8.580 -13.175 1.00 97.06 168 GLU A C 1
ATOM 1361 O O . GLU A 1 168 ? 3.653 -9.202 -12.325 1.00 97.06 168 GLU A O 1
ATOM 1366 N N . LEU A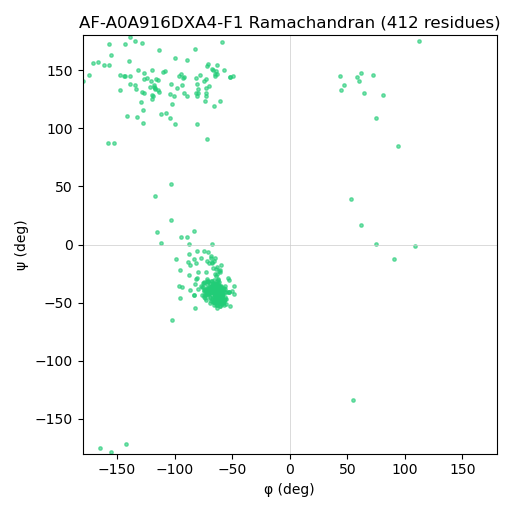 1 169 ? 5.302 -7.765 -12.837 1.00 95.75 169 LEU A N 1
ATOM 1367 C CA . LEU A 1 169 ? 5.734 -7.567 -11.446 1.00 95.75 169 LEU A CA 1
ATOM 1368 C C . LEU A 1 169 ? 4.615 -6.958 -10.574 1.00 95.75 169 LEU A C 1
ATOM 1370 O O . LEU A 1 169 ? 4.376 -7.399 -9.446 1.00 95.75 169 LEU A O 1
ATOM 1374 N N . PHE A 1 170 ? 3.842 -5.992 -11.091 1.00 97.50 170 PHE A N 1
ATOM 1375 C CA . PHE A 1 170 ? 2.666 -5.479 -10.373 1.00 97.50 170 PHE A CA 1
ATOM 1376 C C . PHE A 1 170 ? 1.590 -6.557 -10.157 1.00 97.50 170 PHE A C 1
ATOM 1378 O O . PHE A 1 170 ? 0.877 -6.507 -9.151 1.00 97.50 170 PHE A O 1
ATOM 1385 N N . ALA A 1 171 ? 1.446 -7.525 -11.065 1.00 97.00 171 ALA A N 1
ATOM 1386 C CA . ALA A 1 171 ? 0.541 -8.659 -10.894 1.00 97.00 171 ALA A CA 1
ATOM 1387 C C . ALA A 1 171 ? 1.064 -9.657 -9.844 1.00 97.00 171 ALA A C 1
ATOM 1389 O O . ALA A 1 171 ? 0.274 -10.125 -9.020 1.00 97.00 171 ALA A O 1
ATOM 1390 N N . GLN A 1 172 ? 2.376 -9.920 -9.802 1.00 95.50 172 GLN A N 1
ATOM 1391 C CA . GLN A 1 172 ? 3.013 -10.724 -8.751 1.00 95.50 172 GLN A CA 1
ATOM 1392 C C . GLN A 1 172 ? 2.782 -10.116 -7.355 1.00 95.50 172 GLN A C 1
ATOM 1394 O O . GLN A 1 172 ? 2.258 -10.803 -6.476 1.00 95.50 172 GLN A O 1
ATOM 1399 N N . LEU A 1 173 ? 3.056 -8.818 -7.154 1.00 94.81 173 LEU A N 1
ATOM 1400 C CA . LEU A 1 173 ? 2.828 -8.158 -5.857 1.00 94.81 173 LEU A CA 1
ATOM 1401 C C . LEU A 1 173 ? 1.344 -8.165 -5.443 1.00 94.81 173 LEU A C 1
ATOM 1403 O O . LEU A 1 173 ? 1.029 -8.436 -4.283 1.00 94.81 173 LEU A O 1
ATOM 1407 N N . LYS A 1 174 ? 0.410 -7.933 -6.381 1.00 95.88 174 LYS A N 1
ATOM 1408 C CA . LYS A 1 174 ? -1.040 -8.069 -6.115 1.00 95.88 174 LYS A CA 1
ATOM 1409 C C . LYS A 1 174 ? -1.407 -9.490 -5.676 1.00 95.88 174 LYS A C 1
ATOM 1411 O O . LYS A 1 174 ? -2.218 -9.652 -4.766 1.00 95.88 174 LYS A O 1
ATOM 1416 N N . LYS A 1 175 ? -0.808 -10.510 -6.300 1.00 95.56 175 LYS A N 1
ATOM 1417 C CA . LYS A 1 175 ? -1.026 -11.925 -5.972 1.00 95.56 175 LYS A CA 1
ATOM 1418 C C . LYS A 1 175 ? -0.506 -12.267 -4.573 1.00 95.56 175 LYS A C 1
ATOM 1420 O O . LYS A 1 175 ? -1.245 -12.890 -3.819 1.00 95.56 175 LYS A O 1
ATOM 1425 N N . MET A 1 176 ? 0.697 -11.817 -4.201 1.00 94.00 176 MET A N 1
ATOM 1426 C CA . MET A 1 176 ? 1.232 -11.980 -2.837 1.00 94.00 176 MET A CA 1
ATOM 1427 C C . MET A 1 176 ? 0.288 -11.369 -1.794 1.00 94.00 176 MET A C 1
ATOM 1429 O O . MET A 1 176 ? -0.096 -12.039 -0.838 1.00 94.00 176 MET A O 1
ATOM 1433 N N . ARG A 1 177 ? -0.166 -10.132 -2.029 1.00 93.50 177 ARG A N 1
ATOM 1434 C CA . ARG A 1 177 ? -1.102 -9.433 -1.140 1.00 93.50 177 ARG A CA 1
ATOM 1435 C C . ARG A 1 177 ? -2.428 -10.175 -0.982 1.00 93.50 177 ARG A C 1
ATOM 1437 O O . ARG A 1 177 ? -2.845 -10.452 0.134 1.00 93.50 177 ARG A O 1
ATOM 1444 N N . SER A 1 178 ? -3.048 -10.574 -2.093 1.00 94.19 178 SER A N 1
ATOM 1445 C CA . SER A 1 178 ? -4.299 -11.342 -2.074 1.00 94.19 178 SER A CA 1
ATOM 1446 C C . SER A 1 178 ? -4.151 -12.697 -1.367 1.00 94.19 178 SER A C 1
ATOM 1448 O O . SER A 1 178 ? -5.091 -13.147 -0.716 1.00 94.19 178 SER A O 1
ATOM 1450 N N . GLN A 1 179 ? -2.978 -13.336 -1.445 1.00 92.75 179 GLN A N 1
ATOM 1451 C CA . GLN A 1 179 ? -2.682 -14.560 -0.696 1.00 92.75 179 GLN A CA 1
ATOM 1452 C C . GLN A 1 179 ? -2.522 -14.313 0.811 1.00 92.75 179 GLN A C 1
ATOM 1454 O O . GLN A 1 179 ? -2.856 -15.196 1.596 1.00 92.75 179 GLN A O 1
ATOM 1459 N N . GLU A 1 180 ? -2.017 -13.154 1.233 1.00 90.69 180 GLU A N 1
ATOM 1460 C CA . GLU A 1 180 ? -1.947 -12.769 2.649 1.00 90.69 180 GLU A CA 1
ATOM 1461 C C . GLU A 1 180 ? -3.311 -12.397 3.217 1.00 90.69 180 GLU A C 1
ATOM 1463 O O . GLU A 1 180 ? -3.672 -12.909 4.275 1.00 90.69 180 GLU A O 1
ATOM 1468 N N . ASP A 1 181 ? -4.086 -11.588 2.491 1.00 90.88 181 ASP A N 1
ATOM 1469 C CA . ASP A 1 181 ? -5.456 -11.233 2.862 1.00 90.88 181 ASP A CA 1
ATOM 1470 C C . ASP A 1 181 ? -6.306 -12.515 3.025 1.00 90.88 181 ASP A C 1
ATOM 1472 O O . ASP A 1 181 ? -6.915 -12.726 4.074 1.00 90.88 181 ASP A O 1
ATOM 1476 N N . ALA A 1 182 ? -6.240 -13.453 2.068 1.00 92.75 182 ALA A N 1
ATOM 1477 C CA . ALA A 1 182 ? -6.947 -14.737 2.144 1.00 92.75 182 ALA A CA 1
ATOM 1478 C C . ALA A 1 182 ? -6.458 -15.655 3.286 1.00 92.75 182 ALA A C 1
ATOM 1480 O O . ALA A 1 182 ? -7.268 -16.319 3.937 1.00 92.75 182 ALA A O 1
ATOM 1481 N N . LYS A 1 183 ? -5.146 -15.693 3.577 1.00 91.31 183 LYS A N 1
ATOM 1482 C CA . LYS A 1 183 ? -4.610 -16.412 4.752 1.00 91.31 183 LYS A CA 1
ATOM 1483 C C . LYS A 1 183 ? -5.127 -15.798 6.052 1.00 91.31 183 LYS A C 1
ATOM 1485 O O . LYS A 1 183 ? -5.546 -16.533 6.940 1.00 91.31 183 LYS A O 1
ATOM 1490 N N . PHE A 1 184 ? -5.130 -14.470 6.160 1.00 92.44 184 PHE A N 1
ATOM 1491 C CA . PHE A 1 184 ? -5.630 -13.765 7.337 1.00 92.44 184 PHE A CA 1
ATOM 1492 C C . PHE A 1 184 ? -7.133 -13.983 7.538 1.00 92.44 184 PHE A C 1
ATOM 1494 O O . PHE A 1 184 ? -7.561 -14.203 8.670 1.00 92.44 184 PHE A O 1
ATOM 1501 N N . GLU A 1 185 ? -7.930 -13.990 6.467 1.00 92.44 185 GLU A N 1
ATOM 1502 C CA . GLU A 1 185 ? -9.352 -14.333 6.544 1.00 92.44 185 GLU A CA 1
ATOM 1503 C C . GLU A 1 185 ? -9.571 -15.790 6.969 1.00 92.44 185 GLU A C 1
ATOM 1505 O O . GLU A 1 185 ? -10.391 -16.024 7.854 1.00 92.44 185 GLU A O 1
ATOM 1510 N N . SER A 1 186 ? -8.791 -16.747 6.448 1.00 93.56 186 SER A N 1
ATOM 1511 C CA . SER A 1 186 ? -8.853 -18.154 6.875 1.00 93.56 186 SER A CA 1
ATOM 1512 C C . SER A 1 186 ? -8.419 -18.366 8.332 1.00 93.56 186 SER A C 1
ATOM 1514 O O . SER A 1 186 ? -9.019 -19.175 9.038 1.00 93.56 186 SER A O 1
ATOM 1516 N N . GLU A 1 187 ? -7.3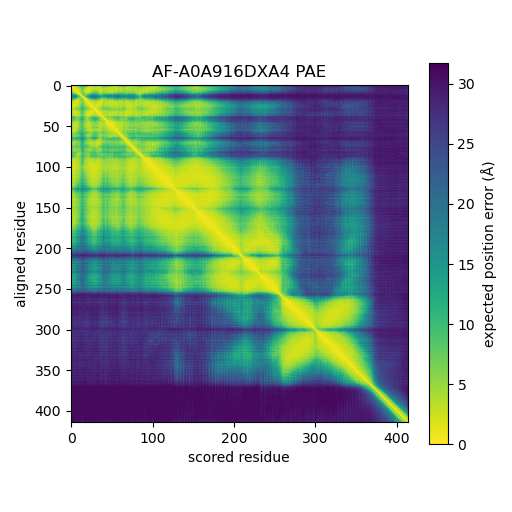86 -17.668 8.810 1.00 93.31 187 GLU A N 1
ATOM 1517 C CA . GLU A 1 187 ? -7.010 -17.696 10.228 1.00 93.31 187 GLU A CA 1
ATOM 1518 C C . GLU A 1 187 ? -8.103 -17.051 11.097 1.00 93.31 187 GLU A C 1
ATOM 1520 O O . GLU A 1 187 ? -8.422 -17.546 12.178 1.00 93.31 187 GLU A O 1
ATOM 1525 N N . ALA A 1 188 ? -8.705 -15.951 10.635 1.00 93.38 188 ALA A N 1
ATOM 1526 C CA . ALA A 1 188 ? -9.736 -15.224 11.365 1.00 93.38 188 ALA A CA 1
ATOM 1527 C C . ALA A 1 188 ? -11.065 -15.989 11.465 1.00 93.38 188 ALA A C 1
ATOM 1529 O O . ALA A 1 188 ? -11.704 -15.927 12.516 1.00 93.38 188 ALA A O 1
ATOM 1530 N N . THR A 1 189 ? -11.486 -16.711 10.423 1.00 93.56 189 THR A N 1
ATOM 1531 C CA . THR A 1 189 ? -12.681 -17.570 10.470 1.00 93.56 189 THR A CA 1
ATOM 1532 C C . THR A 1 189 ? -12.466 -18.758 11.401 1.00 93.56 189 THR A C 1
ATOM 1534 O O . THR A 1 189 ? -13.268 -18.950 12.312 1.00 93.56 189 THR A O 1
ATOM 1537 N N . GLN A 1 190 ? -11.335 -19.463 11.297 1.00 94.75 190 GLN A N 1
ATOM 1538 C CA . GLN A 1 190 ? -10.996 -20.562 12.212 1.00 94.75 190 GLN A CA 1
ATOM 1539 C C . GLN A 1 190 ? -10.901 -20.096 13.676 1.00 94.75 190 GLN A C 1
ATOM 1541 O O . GLN A 1 190 ? -11.439 -20.746 14.573 1.00 94.75 190 GLN A O 1
ATOM 1546 N N . ASN A 1 191 ? -10.278 -18.941 13.943 1.00 93.94 191 ASN A N 1
ATOM 1547 C CA . ASN A 1 191 ? -10.242 -18.352 15.287 1.00 93.94 191 ASN A CA 1
ATOM 1548 C C . ASN A 1 191 ? -11.647 -17.986 15.796 1.00 93.94 191 ASN A C 1
ATOM 1550 O O . ASN A 1 191 ? -11.948 -18.187 16.973 1.00 93.94 191 ASN A O 1
ATOM 1554 N N . TYR A 1 192 ? -12.512 -17.453 14.929 1.00 93.62 192 TYR A N 1
ATOM 1555 C CA . TYR A 1 192 ? -13.893 -17.107 15.269 1.00 93.62 192 TYR A CA 1
ATOM 1556 C C . TYR A 1 192 ? -14.719 -18.351 15.616 1.00 93.62 192 TYR A C 1
ATOM 1558 O O . TYR A 1 192 ? -15.376 -18.369 16.656 1.00 93.62 192 TYR A O 1
ATOM 1566 N N . GLU A 1 193 ? -14.626 -19.412 14.814 1.00 94.69 193 GLU A N 1
ATOM 1567 C CA . GLU A 1 193 ? -15.293 -20.698 15.047 1.00 94.69 193 GLU A CA 1
ATOM 1568 C C . GLU A 1 193 ? -14.813 -21.366 16.343 1.00 94.69 193 GLU A C 1
ATOM 1570 O O . GLU A 1 193 ? -15.630 -21.758 17.175 1.00 94.69 193 GLU A O 1
ATOM 1575 N N . GLN A 1 194 ? -13.498 -21.409 16.590 1.00 94.31 194 GLN A N 1
ATOM 1576 C CA . GLN A 1 194 ? -12.940 -21.944 17.840 1.00 94.31 194 GLN A CA 1
ATOM 1577 C C . GLN A 1 194 ? -13.369 -21.157 19.087 1.00 94.31 194 GLN A C 1
ATOM 1579 O O . GLN A 1 194 ? -13.441 -21.728 20.179 1.00 94.31 194 GLN A O 1
ATOM 1584 N N . LEU A 1 195 ? -13.612 -19.849 18.962 1.00 94.12 195 LEU A N 1
ATOM 1585 C CA . LEU A 1 195 ? -14.106 -19.016 20.059 1.00 94.12 195 LEU A CA 1
ATOM 1586 C C . LEU A 1 195 ? -15.629 -19.130 20.223 1.00 94.12 195 LEU A C 1
ATOM 1588 O O . LEU A 1 195 ? -16.095 -19.136 21.361 1.00 94.12 195 LEU A O 1
ATOM 1592 N N . LEU A 1 196 ? -16.397 -19.299 19.140 1.00 93.44 196 LEU A N 1
ATOM 1593 C CA . LEU A 1 196 ? -17.828 -19.619 19.202 1.00 93.44 196 LEU A CA 1
ATOM 1594 C C . LEU A 1 196 ? -18.079 -20.985 19.848 1.00 93.44 196 LEU A C 1
ATOM 1596 O O . LEU A 1 196 ? -18.874 -21.063 20.780 1.00 93.44 196 LEU A O 1
ATOM 1600 N N . ALA A 1 197 ? -17.344 -22.025 19.449 1.00 94.50 197 ALA A N 1
ATOM 1601 C CA . ALA A 1 197 ? -17.454 -23.367 20.026 1.00 94.50 197 ALA A CA 1
ATOM 1602 C C . ALA A 1 197 ? -17.105 -23.414 21.530 1.00 94.50 197 ALA A C 1
ATOM 1604 O O . ALA A 1 197 ? -17.546 -24.307 22.248 1.00 94.50 197 ALA A O 1
ATOM 1605 N N . LYS A 1 198 ? -16.335 -22.434 22.028 1.00 92.81 198 LYS A N 1
ATOM 1606 C CA . LYS A 1 198 ? -16.081 -22.226 23.466 1.00 92.81 198 LYS A CA 1
ATOM 1607 C C . LYS A 1 198 ? -17.139 -21.348 24.139 1.00 92.81 198 LYS A C 1
ATOM 1609 O O . LYS A 1 198 ? -17.322 -21.467 25.344 1.00 92.81 198 LYS A O 1
ATOM 1614 N N . LEU A 1 199 ? -17.810 -20.469 23.394 1.00 92.94 199 LEU A N 1
ATOM 1615 C CA . LEU A 1 199 ? -18.830 -19.552 23.903 1.00 92.94 199 LEU A CA 1
ATOM 1616 C C . LEU A 1 199 ? -20.207 -20.214 24.022 1.00 92.94 199 LEU A C 1
ATOM 1618 O O . LEU A 1 199 ? -20.844 -20.042 25.051 1.00 92.94 199 LEU A O 1
ATOM 1622 N N . GLN A 1 200 ? -20.641 -20.998 23.032 1.00 93.12 200 GLN A N 1
ATOM 1623 C CA . GLN A 1 200 ? -21.943 -21.685 23.027 1.00 93.12 200 GLN A CA 1
ATOM 1624 C C . GLN A 1 200 ? -22.211 -22.522 24.296 1.00 93.12 200 GLN A C 1
ATOM 1626 O O . GLN A 1 200 ? -23.195 -22.237 24.973 1.00 93.12 200 GLN A O 1
ATOM 1631 N N . PRO A 1 201 ? -21.327 -23.446 24.734 1.00 92.69 201 PRO A N 1
ATOM 1632 C CA . PRO A 1 201 ? -21.558 -24.205 25.967 1.00 92.69 201 PRO A CA 1
ATOM 1633 C C . PRO A 1 201 ? -21.495 -23.341 27.237 1.00 92.69 201 PRO A C 1
ATOM 1635 O O . PRO A 1 201 ? -21.930 -23.787 28.298 1.00 92.69 201 PRO A O 1
ATOM 1638 N N . ILE A 1 202 ? -20.952 -22.117 27.164 1.00 89.81 202 ILE A N 1
ATOM 1639 C CA . ILE A 1 202 ? -21.025 -21.136 28.254 1.00 89.81 202 ILE A CA 1
ATOM 1640 C C . ILE A 1 202 ? -22.369 -20.395 28.200 1.00 89.81 202 ILE A C 1
ATOM 1642 O O . ILE A 1 202 ? -22.994 -20.251 29.242 1.00 89.81 202 ILE A O 1
ATOM 1646 N N . GLU A 1 203 ? -22.846 -19.974 27.023 1.00 89.00 203 GLU A N 1
ATOM 1647 C CA . GLU A 1 203 ? -24.191 -19.405 26.825 1.00 89.00 203 GLU A CA 1
ATOM 1648 C C . GLU A 1 203 ? -25.274 -20.383 27.337 1.00 89.00 203 GLU A C 1
ATOM 1650 O O . GLU A 1 203 ? -26.096 -19.995 28.164 1.00 89.00 203 GLU A O 1
ATOM 1655 N N . GLU A 1 204 ? -25.188 -21.671 26.993 1.00 90.00 204 GLU A N 1
ATOM 1656 C CA . GLU A 1 204 ? -26.071 -22.738 27.501 1.00 90.00 204 GLU A CA 1
ATOM 1657 C C . GLU A 1 204 ? -25.986 -22.912 29.033 1.00 90.00 204 GLU A C 1
ATOM 1659 O O . GLU A 1 204 ? -27.007 -22.963 29.723 1.00 90.00 204 GLU A O 1
ATOM 1664 N N . GLN A 1 205 ? -24.773 -22.953 29.603 1.00 87.56 205 GLN A N 1
ATOM 1665 C CA . GLN A 1 205 ? -24.574 -23.045 31.060 1.00 87.56 205 GLN A CA 1
ATOM 1666 C C . GLN A 1 205 ? -25.050 -21.793 31.816 1.00 87.56 205 GLN A C 1
ATOM 1668 O O . GLN A 1 205 ? -25.305 -21.872 33.016 1.00 87.56 205 GLN A O 1
ATOM 1673 N N . ILE A 1 206 ? -25.190 -20.642 31.150 1.00 85.94 206 ILE A N 1
ATOM 1674 C CA . ILE A 1 206 ? -25.782 -19.435 31.745 1.00 85.94 206 ILE A CA 1
ATOM 1675 C C . ILE A 1 206 ? -27.302 -19.557 31.840 1.00 85.94 206 ILE A C 1
ATOM 1677 O O . ILE A 1 206 ? -27.891 -19.013 32.777 1.00 85.94 206 ILE A O 1
ATOM 1681 N N . GLU A 1 207 ? -27.952 -20.238 30.899 1.00 83.06 207 GLU A N 1
ATOM 1682 C CA . GLU A 1 207 ? -29.411 -20.370 30.865 1.00 83.06 207 GLU A CA 1
ATOM 1683 C C . GLU A 1 207 ? -29.931 -21.362 31.909 1.00 83.06 207 GLU A C 1
ATOM 1685 O O . GLU A 1 207 ? -30.926 -21.057 32.571 1.00 83.06 207 GLU A O 1
ATOM 1690 N N . GLN A 1 208 ? -29.195 -22.449 32.161 1.00 84.56 208 GLN A N 1
ATOM 1691 C CA . GLN A 1 208 ? -29.504 -23.459 33.182 1.00 84.56 208 GLN A CA 1
ATOM 1692 C C . GLN A 1 208 ? -29.758 -22.866 34.586 1.00 84.56 208 GLN A C 1
ATOM 1694 O O . GLN A 1 208 ? -29.140 -21.884 35.018 1.00 84.56 208 GLN A O 1
ATOM 1699 N N . GLU A 1 209 ? -30.689 -23.476 35.322 1.00 68.94 209 GLU A N 1
ATOM 1700 C CA . GLU A 1 209 ? -30.978 -23.131 36.717 1.00 68.94 209 GLU A CA 1
ATOM 1701 C C . GLU A 1 209 ? -29.975 -23.806 37.667 1.00 68.94 209 GLU A C 1
ATOM 1703 O O . GLU A 1 209 ? -29.522 -24.922 37.428 1.00 68.94 209 GLU A O 1
ATOM 1708 N N . GLY A 1 210 ? -29.581 -23.111 38.740 1.00 69.75 210 GLY A N 1
ATOM 1709 C CA . GLY A 1 210 ? -28.600 -23.616 39.714 1.00 69.75 210 GLY A CA 1
ATOM 1710 C C . GLY A 1 210 ? -27.127 -23.605 39.266 1.00 69.75 210 GLY A C 1
ATOM 1711 O O . GLY A 1 210 ? -26.262 -24.004 40.043 1.00 69.75 210 GLY A O 1
ATOM 1712 N N . ALA A 1 211 ? -26.813 -23.136 38.054 1.00 76.88 211 ALA A N 1
ATOM 1713 C CA . ALA A 1 211 ? -25.448 -23.113 37.524 1.00 76.88 211 ALA A CA 1
ATOM 1714 C C . ALA A 1 211 ? -24.478 -22.212 38.326 1.00 76.88 211 ALA A C 1
ATOM 1716 O O . ALA A 1 211 ? -24.854 -21.149 38.824 1.00 76.88 211 ALA A O 1
ATOM 1717 N N . ASP A 1 212 ? -23.194 -22.594 38.404 1.00 83.88 212 ASP A N 1
ATOM 1718 C CA . ASP A 1 212 ? -22.152 -21.802 39.079 1.00 83.88 212 ASP A CA 1
ATOM 1719 C C . ASP A 1 212 ? -21.775 -20.542 38.277 1.00 83.88 212 ASP A C 1
ATOM 1721 O O . ASP A 1 212 ? -20.851 -20.519 37.456 1.00 83.88 212 ASP A O 1
ATOM 1725 N N . LEU A 1 213 ? -22.487 -19.458 38.582 1.00 84.75 213 LEU A N 1
ATOM 1726 C CA . LEU A 1 213 ? -22.292 -18.124 38.017 1.00 84.75 213 LEU A CA 1
ATOM 1727 C C . LEU A 1 213 ? -20.943 -17.478 38.382 1.00 84.75 213 LEU A C 1
ATOM 1729 O O . LEU A 1 213 ? -20.608 -16.435 37.815 1.00 84.75 213 LEU A O 1
ATOM 1733 N N . HIS A 1 214 ? -20.169 -18.025 39.327 1.00 86.56 214 HIS A N 1
ATOM 1734 C CA . HIS A 1 214 ? -18.809 -17.553 39.583 1.00 86.56 214 HIS A CA 1
ATOM 1735 C C . HIS A 1 214 ? -17.831 -18.181 38.598 1.00 86.56 214 HIS A C 1
ATOM 1737 O O . HIS A 1 214 ? -17.163 -17.442 37.873 1.00 86.56 214 HIS A O 1
ATOM 1743 N N . ARG A 1 215 ? -17.809 -19.515 38.510 1.00 90.19 215 ARG A N 1
ATOM 1744 C CA . ARG A 1 215 ? -16.978 -20.256 37.549 1.00 90.19 215 ARG A CA 1
ATOM 1745 C C . ARG A 1 215 ? -17.254 -19.809 36.114 1.00 90.19 215 ARG A C 1
ATOM 1747 O O . ARG A 1 215 ? -16.316 -19.492 35.388 1.00 90.19 215 ARG A O 1
ATOM 1754 N N . ILE A 1 216 ? -18.528 -19.666 35.746 1.00 88.94 216 ILE A N 1
ATOM 1755 C CA . ILE A 1 216 ? -18.960 -19.166 34.430 1.00 88.94 216 ILE A CA 1
ATOM 1756 C C . ILE A 1 216 ? -18.443 -17.743 34.159 1.00 88.94 216 ILE A C 1
ATOM 1758 O O . ILE A 1 216 ? -17.957 -17.454 33.066 1.00 88.94 216 ILE A O 1
ATOM 1762 N N . PHE A 1 217 ? -18.491 -16.844 35.148 1.00 90.00 217 PHE A N 1
ATOM 1763 C CA . PHE A 1 217 ? -17.987 -15.474 34.990 1.00 90.00 217 PHE A CA 1
ATOM 1764 C C . PHE A 1 217 ? -16.474 -15.438 34.733 1.00 90.00 217 PHE A C 1
ATOM 1766 O O . PHE A 1 217 ? -16.000 -14.604 33.960 1.00 90.00 217 PHE A O 1
ATOM 1773 N N . ASP A 1 218 ? -15.715 -16.347 35.344 1.00 92.00 218 ASP A N 1
ATOM 1774 C CA . ASP A 1 218 ? -14.268 -16.452 35.149 1.00 92.00 218 ASP A CA 1
ATOM 1775 C C . ASP A 1 218 ? -13.891 -17.212 33.861 1.00 92.00 218 ASP A C 1
ATOM 1777 O O . ASP A 1 218 ? -12.901 -16.857 33.218 1.00 92.00 218 ASP A O 1
ATOM 1781 N N . GLN A 1 219 ? -14.728 -18.146 33.393 1.00 91.81 219 GLN A N 1
ATOM 1782 C CA . GLN A 1 219 ? -14.641 -18.714 32.038 1.00 91.81 219 GLN A CA 1
ATOM 1783 C C . GLN A 1 219 ? -14.897 -17.650 30.955 1.00 91.81 219 GLN A C 1
ATOM 1785 O O . GLN A 1 219 ? -14.158 -17.579 29.974 1.00 91.81 219 GLN A O 1
ATOM 1790 N N . LEU A 1 220 ? -15.871 -16.750 31.148 1.00 92.88 220 LEU A N 1
ATOM 1791 C CA . LEU A 1 220 ? -16.060 -15.606 30.247 1.00 92.88 220 LEU A CA 1
ATOM 1792 C C . LEU A 1 220 ? -14.862 -14.643 30.271 1.00 92.88 220 LEU A C 1
ATOM 1794 O O . LEU A 1 220 ? -14.511 -14.092 29.227 1.00 92.88 220 LEU A O 1
ATOM 1798 N N . LYS A 1 221 ? -14.189 -14.446 31.418 1.00 93.38 221 LYS A N 1
ATOM 1799 C CA . LYS A 1 221 ? -12.939 -13.660 31.473 1.00 93.38 221 LYS A CA 1
ATOM 1800 C C . LYS A 1 221 ? -11.819 -14.317 30.672 1.00 93.38 221 LYS A C 1
ATOM 1802 O O . LYS A 1 221 ? -11.166 -13.619 29.901 1.00 93.38 221 LYS A O 1
ATOM 1807 N N . SER A 1 222 ? -11.571 -15.618 30.846 1.00 93.12 222 SER A N 1
ATOM 1808 C CA . SER A 1 222 ? -10.494 -16.299 30.114 1.00 93.12 222 SER A CA 1
ATOM 1809 C C . SER A 1 222 ? -10.771 -16.299 28.608 1.00 93.12 222 SER A C 1
ATOM 1811 O O . SER A 1 222 ? -9.886 -15.926 27.833 1.00 93.12 222 SER A O 1
ATOM 1813 N N . LEU A 1 223 ? -12.022 -16.547 28.200 1.00 93.06 223 LEU A N 1
ATOM 1814 C CA . LEU A 1 223 ? -12.466 -16.380 26.817 1.00 93.06 223 LEU A CA 1
ATOM 1815 C C . LEU A 1 223 ? -12.216 -14.948 26.315 1.00 93.06 223 LEU A C 1
ATOM 1817 O O . LEU A 1 223 ? -11.605 -14.777 25.261 1.00 93.06 223 LEU A O 1
ATOM 1821 N N . GLN A 1 224 ? -12.586 -13.915 27.083 1.00 92.38 224 GLN A N 1
ATOM 1822 C CA . GLN A 1 224 ? -12.354 -12.514 26.711 1.00 92.38 224 GLN A CA 1
ATOM 1823 C C . GLN A 1 224 ? -10.861 -12.185 26.525 1.00 92.38 224 GLN A C 1
ATOM 1825 O O . GLN A 1 224 ? -10.523 -11.411 25.629 1.00 92.38 224 GLN A O 1
ATOM 1830 N N . GLN A 1 225 ? -9.957 -12.761 27.325 1.00 93.06 225 GLN A N 1
ATOM 1831 C CA . GLN A 1 225 ? -8.513 -12.575 27.127 1.00 93.06 225 GLN A CA 1
ATOM 1832 C C . GLN A 1 225 ? -8.026 -13.289 25.854 1.00 93.06 225 GLN A C 1
ATOM 1834 O O . GLN A 1 225 ? -7.287 -12.689 25.075 1.00 93.06 225 GLN A O 1
ATOM 1839 N N . THR A 1 226 ? -8.491 -14.515 25.573 1.00 90.94 226 THR A N 1
ATOM 1840 C CA . THR A 1 226 ? -8.156 -15.198 24.304 1.00 90.94 226 THR A CA 1
ATOM 1841 C C . THR A 1 226 ? -8.689 -14.443 23.081 1.00 90.94 226 THR A C 1
ATOM 1843 O O . THR A 1 226 ? -7.952 -14.249 22.121 1.00 90.94 226 THR A O 1
ATOM 1846 N N . PHE A 1 227 ? -9.908 -13.901 23.156 1.00 92.25 227 PHE A N 1
ATOM 1847 C CA . PHE A 1 227 ? -10.516 -13.040 22.138 1.00 92.25 227 PHE A CA 1
ATOM 1848 C C . PHE A 1 227 ? -9.720 -11.747 21.880 1.00 92.25 227 PHE A C 1
ATOM 1850 O O . PHE A 1 227 ? -9.532 -11.336 20.731 1.00 92.25 227 PHE A O 1
ATOM 1857 N N . LYS A 1 228 ? -9.221 -11.085 22.935 1.00 90.56 228 LYS A N 1
ATOM 1858 C CA . LYS A 1 228 ? -8.384 -9.885 22.767 1.00 90.56 228 LYS A CA 1
ATOM 1859 C C . LYS A 1 228 ? -7.141 -10.191 21.937 1.00 90.56 228 LYS A C 1
ATOM 1861 O O . LYS A 1 228 ? -6.830 -9.405 21.044 1.00 90.56 228 LYS A O 1
ATOM 1866 N N . ASN A 1 229 ? -6.503 -11.330 22.196 1.00 90.44 229 ASN A N 1
ATOM 1867 C CA . ASN A 1 229 ? -5.241 -11.725 21.574 1.00 90.44 229 ASN A CA 1
ATOM 1868 C C . ASN A 1 229 ? -5.418 -12.453 20.225 1.00 90.44 229 ASN A C 1
ATOM 1870 O O . ASN A 1 229 ? -4.465 -12.541 19.458 1.00 90.44 229 ASN A O 1
ATOM 1874 N N . SER A 1 230 ? -6.613 -12.968 19.911 1.00 90.88 230 SER A N 1
ATOM 1875 C CA . SER A 1 230 ? -6.880 -13.664 18.645 1.00 90.88 230 SER A CA 1
ATOM 1876 C C . SER A 1 230 ? -6.886 -12.715 17.443 1.00 90.88 230 SER A C 1
ATOM 1878 O O . SER A 1 230 ? -7.540 -11.664 17.484 1.00 90.88 230 SER A O 1
ATOM 1880 N N . LYS A 1 231 ? -6.246 -13.135 16.342 1.00 91.44 231 LYS A N 1
ATOM 1881 C CA . LYS A 1 231 ? -6.395 -12.511 15.020 1.00 91.44 231 LYS A CA 1
ATOM 1882 C C . LYS A 1 231 ? -7.831 -12.718 14.527 1.00 91.44 231 LYS A C 1
ATOM 1884 O O . LYS A 1 231 ? -8.263 -13.856 14.360 1.00 91.44 231 LYS A O 1
ATOM 1889 N N . LEU A 1 232 ? -8.555 -11.626 14.298 1.00 92.69 232 LEU A N 1
ATOM 1890 C CA . LEU A 1 232 ? -9.924 -11.611 13.776 1.00 92.69 232 LEU A CA 1
ATOM 1891 C C . LEU A 1 232 ? -10.091 -10.413 12.838 1.00 92.69 232 LEU A C 1
ATOM 1893 O O . LEU A 1 232 ? -9.571 -9.333 13.131 1.00 92.69 232 LEU A O 1
ATOM 1897 N N . THR A 1 233 ? -10.878 -10.558 11.769 1.00 91.44 233 THR A N 1
ATOM 1898 C CA . THR A 1 233 ? -11.328 -9.402 10.976 1.00 91.44 233 THR A CA 1
ATOM 1899 C C . THR A 1 233 ? -12.204 -8.484 11.837 1.00 91.44 233 THR A C 1
ATOM 1901 O O . THR A 1 233 ? -12.846 -8.931 12.793 1.00 91.44 233 THR A O 1
ATOM 1904 N N . ARG A 1 234 ? -12.276 -7.187 11.500 1.00 91.88 234 ARG A N 1
ATOM 1905 C CA . ARG A 1 234 ? -13.072 -6.194 12.255 1.00 91.88 234 ARG A CA 1
ATOM 1906 C C . ARG A 1 234 ? -14.529 -6.640 12.453 1.00 91.88 234 ARG A C 1
ATOM 1908 O O . ARG A 1 234 ? -15.063 -6.489 13.547 1.00 91.88 234 ARG A O 1
ATOM 1915 N N . VAL A 1 235 ? -15.139 -7.230 11.423 1.00 92.44 235 VAL A N 1
ATOM 1916 C CA . VAL A 1 235 ? -16.537 -7.694 11.440 1.00 92.44 235 VAL A CA 1
ATOM 1917 C C . VAL A 1 235 ? -16.728 -8.886 12.383 1.00 92.44 235 VAL A C 1
ATOM 1919 O O . VAL A 1 235 ? -17.622 -8.857 13.228 1.00 92.44 235 VAL A O 1
ATOM 1922 N N . LEU A 1 236 ? -15.872 -9.913 12.293 1.00 91.50 236 LEU A N 1
ATOM 1923 C CA . LEU A 1 236 ? -15.929 -11.076 13.191 1.00 91.50 236 LEU A CA 1
ATOM 1924 C C . LEU A 1 236 ? -15.646 -10.672 14.646 1.00 91.50 236 LEU A C 1
ATOM 1926 O O . LEU A 1 236 ? -16.302 -11.160 15.567 1.00 91.50 236 LEU A O 1
ATOM 1930 N N . ARG A 1 237 ? -14.726 -9.719 14.852 1.00 93.38 237 ARG A N 1
ATOM 1931 C CA . ARG A 1 237 ? -14.384 -9.177 16.171 1.00 93.38 237 ARG A CA 1
ATOM 1932 C C . ARG A 1 237 ? -15.561 -8.448 16.828 1.00 93.38 237 ARG A C 1
ATOM 1934 O O . ARG A 1 237 ? -15.807 -8.693 18.006 1.00 93.38 237 ARG A O 1
ATOM 1941 N N . SER A 1 238 ? -16.311 -7.624 16.090 1.00 93.00 238 SER A N 1
ATOM 1942 C CA . SER A 1 238 ? -17.549 -6.998 16.590 1.00 93.00 238 SER A CA 1
ATOM 1943 C C . SER A 1 238 ? -18.623 -8.037 16.928 1.00 93.00 238 SER A C 1
ATOM 1945 O O . SER A 1 238 ? -19.083 -8.077 18.068 1.00 93.00 238 SER A O 1
ATOM 1947 N N . LYS A 1 239 ? -18.945 -8.948 15.993 1.00 93.81 239 LYS A N 1
ATOM 1948 C CA . LYS A 1 239 ? -19.965 -9.997 16.200 1.00 93.81 239 LYS A CA 1
ATOM 1949 C C . LYS A 1 239 ? -19.690 -10.857 17.440 1.00 93.81 239 LYS A C 1
ATOM 1951 O O . LYS A 1 239 ? -20.611 -11.199 18.179 1.00 93.81 239 LYS A O 1
ATOM 1956 N N . LEU A 1 240 ? -18.428 -11.221 17.676 1.00 93.31 240 LEU A N 1
ATOM 1957 C CA . LEU A 1 240 ? -18.039 -12.022 18.838 1.00 93.31 240 LEU A CA 1
ATOM 1958 C C . LEU A 1 240 ? -18.019 -11.200 20.138 1.00 93.31 240 LEU A C 1
ATOM 1960 O O . LEU A 1 240 ? -18.428 -11.707 21.182 1.00 93.31 240 LEU A O 1
ATOM 1964 N N . TRP A 1 241 ? -17.611 -9.927 20.083 1.00 94.12 241 TRP A N 1
ATOM 1965 C CA . TRP A 1 241 ? -17.673 -9.024 21.235 1.00 94.12 241 TRP A CA 1
ATOM 1966 C C . TRP A 1 241 ? -19.108 -8.830 21.739 1.00 94.12 241 TRP A C 1
ATOM 1968 O O . TRP A 1 241 ? -19.338 -8.921 22.943 1.00 94.12 241 TRP A O 1
ATOM 1978 N N . GLU A 1 242 ? -20.075 -8.640 20.838 1.00 94.50 242 GLU A N 1
ATOM 1979 C CA . GLU A 1 242 ? -21.492 -8.472 21.186 1.00 94.50 242 GLU A CA 1
ATOM 1980 C C . GLU A 1 242 ? -22.072 -9.695 21.913 1.00 94.50 242 GLU A C 1
ATOM 1982 O O . GLU A 1 242 ? -22.814 -9.536 22.885 1.00 94.50 242 GLU A O 1
ATOM 1987 N N . ARG A 1 243 ? -21.708 -10.918 21.496 1.00 93.50 243 ARG A N 1
ATOM 1988 C CA . ARG A 1 243 ? -22.115 -12.152 22.194 1.00 93.50 243 ARG A CA 1
ATOM 1989 C C . ARG A 1 243 ? -21.442 -12.285 23.561 1.00 93.50 243 ARG A C 1
ATOM 1991 O O . ARG A 1 243 ? -22.126 -12.534 24.550 1.00 93.50 243 ARG A O 1
ATOM 1998 N N . ILE A 1 244 ? -20.132 -12.037 23.651 1.00 92.88 244 ILE A N 1
ATOM 1999 C CA . ILE A 1 244 ? -19.390 -12.088 24.924 1.00 92.88 244 ILE A CA 1
ATOM 2000 C C . ILE A 1 244 ? -19.927 -11.047 25.926 1.00 92.88 244 ILE A C 1
ATOM 2002 O O . ILE A 1 244 ? -20.107 -11.361 27.102 1.00 92.88 244 ILE A O 1
ATOM 2006 N N . ASP A 1 245 ? -20.229 -9.822 25.488 1.00 93.06 245 ASP A N 1
ATOM 2007 C CA . ASP A 1 245 ? -20.838 -8.791 26.338 1.00 93.06 245 ASP A CA 1
ATOM 2008 C C . ASP A 1 245 ? -22.277 -9.151 26.752 1.00 93.06 245 ASP A C 1
ATOM 2010 O O . ASP A 1 245 ? -22.636 -8.987 27.921 1.00 93.06 245 ASP A O 1
ATOM 2014 N N . ARG A 1 246 ? -23.081 -9.730 25.848 1.00 93.12 246 ARG A N 1
ATOM 2015 C CA . ARG A 1 246 ? -24.415 -10.266 26.170 1.00 93.12 246 ARG A CA 1
ATOM 2016 C C . ARG A 1 246 ? -24.339 -11.354 27.246 1.00 93.12 246 ARG A C 1
ATOM 2018 O O . ARG A 1 246 ? -25.055 -11.251 28.240 1.00 93.12 246 ARG A O 1
ATOM 2025 N N . ALA A 1 247 ? -23.424 -12.315 27.110 1.00 91.00 247 ALA A N 1
ATOM 2026 C CA . ALA A 1 247 ? -23.173 -13.357 28.106 1.00 91.00 247 ALA A CA 1
ATOM 2027 C C . ALA A 1 247 ? -22.692 -12.776 29.454 1.00 91.00 247 ALA A C 1
ATOM 2029 O O . ALA A 1 247 ? -23.149 -13.180 30.523 1.00 91.00 247 ALA A O 1
ATOM 2030 N N . PHE A 1 248 ? -21.832 -11.751 29.441 1.00 92.56 248 PHE A N 1
ATOM 2031 C CA . PHE A 1 248 ? -21.459 -11.042 30.669 1.00 92.56 248 PHE A CA 1
ATOM 2032 C C . PHE A 1 248 ? -22.636 -10.293 31.312 1.00 92.56 248 PHE A C 1
ATOM 2034 O O . PHE A 1 248 ? -22.686 -10.196 32.541 1.00 92.56 248 PHE A O 1
ATOM 2041 N N . LYS A 1 249 ? -23.562 -9.736 30.523 1.00 90.12 249 LYS A N 1
ATOM 2042 C CA . LYS A 1 249 ? -24.765 -9.048 31.019 1.00 90.12 249 LYS A CA 1
ATOM 2043 C C . LYS A 1 249 ? -25.748 -10.030 31.660 1.00 90.12 249 LYS A C 1
ATOM 2045 O O . LYS A 1 249 ? -26.182 -9.769 32.781 1.00 90.12 249 LYS A O 1
ATOM 2050 N N . THR A 1 250 ? -26.032 -11.170 31.027 1.00 88.25 250 THR A N 1
ATOM 2051 C CA . THR A 1 250 ? -26.915 -12.210 31.589 1.00 88.25 250 THR A CA 1
ATOM 2052 C C . THR A 1 250 ? -26.334 -12.826 32.865 1.00 88.25 250 THR A C 1
ATOM 2054 O O . THR A 1 250 ? -27.042 -12.908 33.870 1.00 88.25 250 THR A O 1
ATOM 2057 N N . VAL A 1 251 ? -25.028 -13.131 32.908 1.00 89.19 251 VAL A N 1
ATOM 2058 C CA . VAL A 1 251 ? -24.351 -13.591 34.140 1.00 89.19 251 VAL A CA 1
ATOM 2059 C C . VAL A 1 251 ? -24.422 -12.555 35.256 1.00 89.19 251 VAL A C 1
ATOM 2061 O O . VAL A 1 251 ? -24.716 -12.910 36.395 1.00 89.19 251 VAL A O 1
ATOM 2064 N N . LYS A 1 252 ? -24.178 -11.269 34.968 1.00 84.81 252 LYS A N 1
ATOM 2065 C CA . LYS A 1 252 ? -24.284 -10.201 35.980 1.00 84.81 252 LYS A CA 1
ATOM 2066 C C . LYS A 1 252 ? -25.713 -10.068 36.510 1.00 84.81 252 LYS A C 1
ATOM 2068 O O . LYS A 1 252 ? -25.876 -9.924 37.720 1.00 84.81 252 LYS A O 1
ATOM 2073 N N . ALA A 1 253 ? -26.716 -10.156 35.634 1.00 82.94 253 ALA A N 1
ATOM 2074 C CA . ALA A 1 253 ? -28.125 -10.112 36.012 1.00 82.94 253 ALA A CA 1
ATOM 2075 C C . ALA A 1 253 ? -28.511 -11.296 36.914 1.00 82.94 253 ALA A C 1
ATOM 2077 O O . ALA A 1 253 ? -29.045 -11.062 37.993 1.00 82.94 253 ALA A O 1
ATOM 2078 N N . LYS A 1 254 ? -28.163 -12.542 36.549 1.00 81.88 254 LYS A N 1
ATOM 2079 C CA . LYS A 1 254 ? -28.414 -13.717 37.406 1.00 81.88 254 LYS A CA 1
ATOM 2080 C C . LYS A 1 254 ? -27.609 -13.669 38.720 1.00 81.88 254 LYS A C 1
ATOM 2082 O O . LYS A 1 254 ? -28.162 -13.937 39.781 1.00 81.88 254 LYS A O 1
ATOM 2087 N N . ARG A 1 255 ? -26.319 -13.290 38.689 1.00 76.56 255 ARG A N 1
ATOM 2088 C CA . ARG A 1 255 ? -25.425 -13.298 39.873 1.00 76.56 255 ARG A CA 1
ATOM 2089 C C . ARG A 1 255 ? -25.761 -12.196 40.877 1.00 76.56 255 ARG A C 1
ATOM 2091 O O . ARG A 1 255 ? -25.497 -12.349 42.067 1.00 76.56 255 ARG A O 1
ATOM 2098 N N . SER A 1 256 ? -26.288 -11.063 40.419 1.00 67.50 256 SER A N 1
ATOM 2099 C CA . SER A 1 256 ? -26.763 -10.005 41.307 1.00 67.50 256 SER A CA 1
ATOM 2100 C C . SER A 1 256 ? -27.781 -9.100 40.598 1.00 67.50 256 SER A C 1
ATOM 2102 O O . SER A 1 256 ? -27.402 -8.038 40.089 1.00 67.50 256 SER A O 1
ATOM 2104 N N . PRO A 1 257 ? -29.083 -9.458 40.629 1.00 62.09 257 PRO A N 1
ATOM 2105 C CA . PRO A 1 257 ? -30.154 -8.669 40.006 1.00 62.09 257 PRO A CA 1
ATOM 2106 C C . PRO A 1 257 ? -30.156 -7.196 40.447 1.00 62.09 257 PRO A C 1
ATOM 2108 O O . PRO A 1 257 ? -30.478 -6.293 39.683 1.00 62.09 257 PRO A O 1
ATOM 2111 N N . ASN A 1 258 ? -29.707 -6.946 41.681 1.00 56.25 258 ASN A N 1
ATOM 2112 C CA . ASN A 1 258 ? -29.669 -5.632 42.319 1.00 56.25 258 ASN A CA 1
ATOM 2113 C C . ASN A 1 258 ? -28.324 -4.877 42.183 1.00 56.25 258 ASN A C 1
ATOM 2115 O O . ASN A 1 258 ? -28.155 -3.835 42.813 1.00 56.25 258 ASN A O 1
ATOM 2119 N N . SER A 1 259 ? -27.348 -5.372 41.406 1.00 56.47 259 SER A N 1
ATOM 2120 C CA . SER A 1 259 ? -26.038 -4.701 41.243 1.00 56.47 259 SER A CA 1
ATOM 2121 C C . SER A 1 259 ? -26.002 -3.654 40.119 1.00 56.47 259 SER A C 1
ATOM 2123 O O . SER A 1 259 ? -25.016 -2.913 40.026 1.00 56.47 259 SER A O 1
ATOM 2125 N N . SER A 1 260 ? -27.064 -3.552 39.299 1.00 63.25 260 SER A N 1
ATOM 2126 C CA . SER A 1 260 ? -27.211 -2.485 38.291 1.00 63.25 260 SER A CA 1
ATOM 2127 C C . SER A 1 260 ? -26.958 -1.096 38.910 1.00 63.25 260 SER A C 1
ATOM 2129 O O . SER A 1 260 ? -27.349 -0.869 40.060 1.00 63.25 260 SER A O 1
ATOM 2131 N N . PRO A 1 261 ? -26.366 -0.134 38.172 1.00 65.44 261 PRO A N 1
ATOM 2132 C CA . PRO A 1 261 ? -26.343 1.271 38.573 1.00 65.44 261 PRO A CA 1
ATOM 2133 C C . PRO A 1 261 ? -27.715 1.815 39.006 1.00 65.44 261 PRO A C 1
ATOM 2135 O O . PRO A 1 261 ? -27.770 2.573 39.974 1.00 65.44 261 PRO A O 1
ATOM 2138 N N . GLU A 1 262 ? -28.819 1.378 38.382 1.00 66.56 262 GLU A N 1
ATOM 2139 C CA . GLU A 1 262 ? -30.170 1.719 38.858 1.00 66.56 262 GLU A CA 1
ATOM 2140 C C . GLU A 1 262 ? -30.462 1.107 40.234 1.00 66.56 262 GLU A C 1
ATOM 2142 O O . GLU A 1 262 ? -30.842 1.831 41.147 1.00 66.56 262 GLU A O 1
ATOM 2147 N N . GLY A 1 263 ? -30.205 -0.195 40.419 1.00 68.31 263 GLY A N 1
ATOM 2148 C CA . GLY A 1 263 ? -30.421 -0.912 41.686 1.00 68.31 263 GLY A CA 1
ATOM 2149 C C . GLY A 1 263 ? -29.610 -0.360 42.866 1.00 68.31 263 GLY A C 1
ATOM 2150 O O . GLY A 1 263 ? -29.999 -0.509 44.024 1.00 68.31 263 GLY A O 1
ATOM 2151 N N . ARG A 1 264 ? -28.497 0.330 42.591 1.00 74.06 264 ARG A N 1
ATOM 2152 C CA . ARG A 1 264 ? -27.727 1.085 43.595 1.00 74.06 264 ARG A CA 1
ATOM 2153 C C . ARG A 1 264 ? -28.356 2.446 43.903 1.00 74.06 264 ARG A C 1
ATOM 2155 O O . ARG A 1 264 ? -28.352 2.869 45.059 1.00 74.06 264 ARG A O 1
ATOM 2162 N N . LEU A 1 265 ? -28.891 3.130 42.891 1.00 79.88 265 LEU A N 1
ATOM 2163 C CA . LEU A 1 265 ? -29.524 4.441 43.037 1.00 79.88 265 LEU A CA 1
ATOM 2164 C C . LEU A 1 265 ? -30.888 4.344 43.741 1.00 79.88 265 LEU A C 1
ATOM 2166 O O . LEU A 1 265 ? -31.136 5.118 44.663 1.00 79.88 265 LEU A O 1
ATOM 2170 N N . THR A 1 266 ? -31.724 3.364 43.385 1.00 80.69 266 THR A N 1
ATOM 2171 C CA . THR A 1 266 ? -33.019 3.100 44.040 1.00 80.69 266 THR A CA 1
ATOM 2172 C C . THR A 1 266 ? -32.847 2.813 45.529 1.00 80.69 266 THR A C 1
ATOM 2174 O O . THR A 1 266 ? -33.489 3.462 46.349 1.00 80.69 266 THR A O 1
ATOM 2177 N N . ARG A 1 267 ? -31.902 1.941 45.904 1.00 79.75 267 ARG A N 1
ATOM 2178 C CA . ARG A 1 267 ? -31.576 1.649 47.313 1.00 79.75 267 ARG A CA 1
ATOM 2179 C C . ARG A 1 267 ? -31.088 2.873 48.091 1.00 79.75 267 ARG A C 1
ATOM 2181 O O . ARG A 1 267 ? -31.398 3.012 49.271 1.00 79.75 267 ARG A O 1
ATOM 2188 N N . ARG A 1 268 ? -30.339 3.784 47.453 1.00 84.56 268 ARG A N 1
ATOM 2189 C CA . ARG A 1 268 ? -29.921 5.049 48.086 1.00 84.56 268 ARG A CA 1
ATOM 2190 C C . ARG A 1 268 ? -31.114 5.983 48.318 1.00 84.56 268 ARG A C 1
ATOM 2192 O O . ARG A 1 268 ? -31.170 6.633 49.357 1.00 84.56 268 ARG A O 1
ATOM 2199 N N . ILE A 1 269 ? -32.057 6.028 47.377 1.00 87.25 269 ILE A N 1
ATOM 2200 C CA . ILE A 1 269 ? -33.315 6.780 47.488 1.00 87.25 269 ILE A CA 1
ATOM 2201 C C . ILE A 1 269 ? -34.191 6.210 48.615 1.00 87.25 269 ILE A C 1
ATOM 2203 O O . ILE A 1 269 ? -34.620 6.950 49.495 1.00 87.25 269 ILE A O 1
ATOM 2207 N N . GLU A 1 270 ? -34.399 4.895 48.637 1.00 88.00 270 GLU A N 1
ATOM 2208 C CA . GLU A 1 270 ? -35.168 4.183 49.663 1.00 88.00 270 GLU A CA 1
ATOM 2209 C C . GLU A 1 270 ? -34.568 4.373 51.067 1.00 88.00 270 GLU A C 1
ATOM 2211 O O . GLU A 1 270 ? -35.270 4.764 52.001 1.00 88.00 270 GLU A O 1
ATOM 2216 N N . GLY A 1 271 ? -33.249 4.197 51.204 1.00 89.12 271 GLY A N 1
ATOM 2217 C CA . GLY A 1 271 ? -32.532 4.411 52.461 1.00 89.12 271 GLY A CA 1
ATOM 2218 C C . GLY A 1 271 ? -32.606 5.854 52.972 1.00 89.12 271 GLY A C 1
ATOM 2219 O O . GLY A 1 271 ? -32.720 6.063 54.180 1.00 89.12 271 GLY A O 1
ATOM 2220 N N . LEU A 1 272 ? -32.600 6.851 52.077 1.00 91.38 272 LEU A N 1
ATOM 2221 C CA . LEU A 1 272 ? -32.807 8.254 52.451 1.00 91.38 272 LEU A CA 1
ATOM 2222 C C . LEU A 1 272 ? -34.255 8.532 52.861 1.00 91.38 272 LEU A C 1
ATOM 2224 O O . LEU A 1 272 ? -34.459 9.174 53.887 1.00 91.38 272 LEU A O 1
ATOM 2228 N N . LYS A 1 273 ? -35.257 7.999 52.152 1.00 90.94 273 LYS A N 1
ATOM 2229 C CA . LYS A 1 273 ? -36.673 8.117 52.553 1.00 90.94 273 LYS A CA 1
ATOM 2230 C C . LYS A 1 273 ? -36.922 7.504 53.934 1.00 90.94 273 LYS A C 1
ATOM 2232 O O . LYS A 1 273 ? -37.499 8.156 54.800 1.00 90.94 273 LYS A O 1
ATOM 2237 N N . GLY A 1 274 ? -36.373 6.316 54.192 1.00 91.62 274 GLY A N 1
ATOM 2238 C CA . GLY A 1 274 ? -36.408 5.670 55.509 1.00 91.62 274 GLY A CA 1
ATOM 2239 C C . GLY A 1 274 ? -35.579 6.367 56.601 1.00 91.62 274 GLY A C 1
ATOM 2240 O O . GLY A 1 274 ? -35.720 6.021 57.775 1.00 91.62 274 GLY A O 1
ATOM 2241 N N . ALA A 1 275 ? -34.717 7.328 56.251 1.00 91.94 275 ALA A N 1
ATOM 2242 C CA . ALA A 1 275 ? -34.008 8.191 57.197 1.00 91.94 275 ALA A CA 1
ATOM 2243 C C . ALA A 1 275 ? -34.752 9.519 57.441 1.00 91.94 275 ALA A C 1
ATOM 2245 O O . ALA A 1 275 ? -34.778 9.989 58.577 1.00 91.94 275 ALA A O 1
ATOM 2246 N N . ILE A 1 276 ? -35.390 10.082 56.408 1.00 91.75 276 ILE A N 1
ATOM 2247 C CA . ILE A 1 276 ? -36.265 11.264 56.485 1.00 91.75 276 ILE A CA 1
ATOM 2248 C C . ILE A 1 276 ? -37.449 10.976 57.418 1.00 91.75 276 ILE A C 1
ATOM 2250 O O . ILE A 1 276 ? -37.593 11.667 58.420 1.00 91.75 276 ILE A O 1
ATOM 2254 N N . ASP A 1 277 ? -38.183 9.881 57.196 1.00 92.50 277 ASP A N 1
ATOM 2255 C CA . ASP A 1 277 ? -39.302 9.431 58.047 1.00 92.50 277 ASP A CA 1
ATOM 2256 C C . ASP A 1 277 ? -38.914 9.321 59.539 1.00 92.50 277 ASP A C 1
ATOM 2258 O O . ASP A 1 277 ? -39.644 9.740 60.443 1.00 92.50 277 ASP A O 1
ATOM 2262 N N . LYS A 1 278 ? -37.709 8.809 59.818 1.00 93.94 278 LYS A N 1
ATOM 2263 C CA . LYS A 1 278 ? -37.169 8.709 61.183 1.00 93.94 278 LYS A CA 1
ATOM 2264 C C . LYS A 1 278 ? -36.802 10.073 61.768 1.00 93.94 278 LYS A C 1
ATOM 2266 O O . LYS A 1 278 ? -36.912 10.240 62.983 1.00 93.94 278 LYS A O 1
ATOM 2271 N N . MET A 1 279 ? -36.377 11.030 60.942 1.00 91.50 279 MET A N 1
ATOM 2272 C CA . MET A 1 279 ? -36.075 12.401 61.357 1.00 91.50 279 MET A CA 1
ATOM 2273 C C . MET A 1 279 ? -37.362 13.189 61.633 1.00 91.50 279 MET A C 1
ATOM 2275 O O . MET A 1 279 ? -37.474 13.789 62.699 1.00 91.50 279 MET A O 1
ATOM 2279 N N . GLU A 1 280 ? -38.368 13.093 60.762 1.00 91.75 280 GLU A N 1
ATOM 2280 C CA . GLU A 1 280 ? -39.716 13.653 60.947 1.00 91.75 280 GLU A CA 1
ATOM 2281 C C . GLU A 1 280 ? -40.342 13.151 62.258 1.00 91.75 280 GLU A C 1
ATOM 2283 O O . GLU A 1 280 ? -40.699 13.939 63.134 1.00 91.75 280 GLU A O 1
ATOM 2288 N N . LYS A 1 281 ? -40.349 11.828 62.480 1.00 94.00 281 LYS A N 1
ATOM 2289 C CA . LYS A 1 281 ? -40.804 11.204 63.740 1.00 94.00 281 LYS A CA 1
ATOM 2290 C C . LYS A 1 281 ? -39.919 11.535 64.948 1.00 94.00 281 LYS A C 1
ATOM 2292 O O . LYS A 1 281 ? -40.307 11.267 66.086 1.00 94.00 281 LYS A O 1
ATOM 2297 N N . SER A 1 282 ? -38.715 12.066 64.747 1.00 92.56 282 SER A N 1
ATOM 2298 C CA . SER A 1 282 ? -37.834 12.556 65.817 1.00 92.56 282 SER A CA 1
ATOM 2299 C C . SER A 1 282 ? -38.139 14.014 66.170 1.00 92.56 282 SER A C 1
ATOM 2301 O O . SER A 1 282 ? -38.158 14.356 67.348 1.00 92.56 282 SER A O 1
ATOM 2303 N N . ILE A 1 283 ? -38.435 14.849 65.173 1.00 93.12 283 ILE A N 1
ATOM 2304 C CA . ILE A 1 283 ? -38.849 16.250 65.333 1.00 93.12 283 ILE A CA 1
ATOM 2305 C C . ILE A 1 283 ? -40.251 16.321 65.950 1.00 93.12 283 ILE A C 1
ATOM 2307 O O . ILE A 1 283 ? -40.414 16.915 67.009 1.00 93.12 283 ILE A O 1
ATOM 2311 N N . GLY A 1 284 ? -41.231 15.590 65.409 1.00 92.69 284 GLY A N 1
ATOM 2312 C CA . GLY A 1 284 ? -42.610 15.554 65.921 1.00 92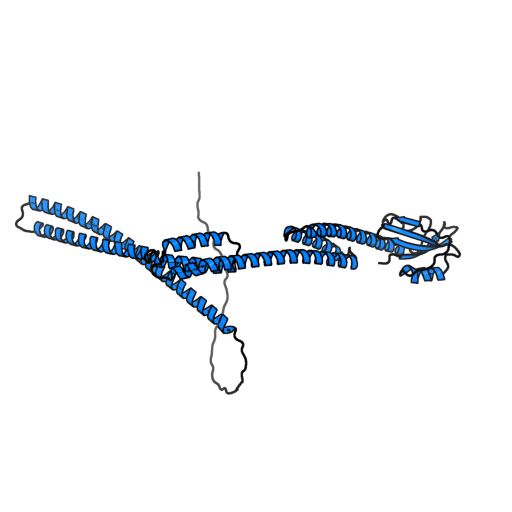.69 284 GLY A CA 1
ATOM 2313 C C . GLY A 1 284 ? -42.791 14.894 67.301 1.00 92.69 284 GLY A C 1
ATOM 2314 O O . GLY A 1 284 ? -43.916 14.801 67.798 1.00 92.69 284 GLY A O 1
ATOM 2315 N N . ARG A 1 285 ? -41.707 14.410 67.929 1.00 93.25 285 ARG A N 1
ATOM 2316 C CA . ARG A 1 285 ? -41.655 14.056 69.360 1.00 93.25 285 ARG A CA 1
ATOM 2317 C C . ARG A 1 285 ? -41.103 15.208 70.195 1.00 93.25 285 ARG A C 1
ATOM 2319 O O . ARG A 1 285 ? -41.718 15.549 71.199 1.00 93.25 285 ARG A O 1
ATOM 2326 N N . ASP A 1 286 ? -40.014 15.833 69.752 1.00 92.19 286 ASP A N 1
ATOM 2327 C CA . ASP A 1 286 ? -39.456 17.031 70.387 1.00 92.19 286 ASP A CA 1
ATOM 2328 C C . ASP A 1 286 ? -40.466 18.190 70.409 1.00 92.19 286 ASP A C 1
ATOM 2330 O O . ASP A 1 286 ? -40.629 18.838 71.434 1.00 92.19 286 ASP A O 1
ATOM 2334 N N . GLU A 1 287 ? -41.199 18.420 69.318 1.00 91.62 287 GLU A N 1
ATOM 2335 C CA . GLU A 1 287 ? -42.226 19.470 69.232 1.00 91.62 287 GLU A CA 1
ATOM 2336 C C . GLU A 1 287 ? -43.357 19.247 70.248 1.00 91.62 287 GLU A C 1
ATOM 2338 O O . GLU A 1 287 ? -43.823 20.190 70.886 1.00 91.62 287 GLU A O 1
ATOM 2343 N N . LYS A 1 288 ? -43.756 17.987 70.472 1.00 93.19 288 LYS A N 1
ATOM 2344 C CA . LYS A 1 288 ? -44.729 17.627 71.516 1.00 93.19 288 LYS A CA 1
ATOM 2345 C C . LYS A 1 288 ? -44.150 17.835 72.915 1.00 93.19 288 LYS A C 1
ATOM 2347 O O . LYS A 1 288 ? -44.862 18.318 73.790 1.00 93.19 288 LYS A O 1
ATOM 2352 N N . GLU A 1 289 ? -42.872 17.518 73.126 1.00 90.56 289 GLU A N 1
ATOM 2353 C CA . GLU A 1 289 ? -42.173 17.801 74.385 1.00 90.56 289 GLU A CA 1
ATOM 2354 C C . GLU A 1 289 ? -42.125 19.315 74.665 1.00 90.56 289 GLU A C 1
ATOM 2356 O O . GLU A 1 289 ? -42.450 19.741 75.771 1.00 90.56 289 GLU A O 1
ATOM 2361 N N . LEU A 1 290 ? -41.811 20.131 73.653 1.00 91.81 290 LEU A N 1
ATOM 2362 C CA . LEU A 1 290 ? -41.750 21.591 73.743 1.00 91.81 290 LEU A CA 1
ATOM 2363 C C . LEU A 1 290 ? -43.116 22.215 74.058 1.00 91.81 290 LEU A C 1
ATOM 2365 O O . LEU A 1 290 ? -43.209 23.033 74.972 1.00 91.81 290 LEU A O 1
ATOM 2369 N N . VAL A 1 291 ? -44.189 21.783 73.385 1.00 90.81 291 VAL A N 1
ATOM 2370 C CA . VAL A 1 291 ? -45.563 22.212 73.717 1.00 90.81 291 VAL A CA 1
ATOM 2371 C C . VAL A 1 291 ? -45.923 21.835 75.160 1.00 90.81 291 VAL A C 1
ATOM 2373 O O . VAL A 1 291 ? -46.498 22.648 75.881 1.00 90.81 291 VAL A O 1
ATOM 2376 N N . ILE A 1 292 ? -45.531 20.645 75.633 1.00 88.62 292 ILE A N 1
ATOM 2377 C CA . ILE A 1 292 ? -45.764 20.219 77.023 1.00 88.62 292 ILE A CA 1
ATOM 2378 C C . ILE A 1 292 ? -44.974 21.066 78.036 1.00 88.62 292 ILE A C 1
ATOM 2380 O O . ILE A 1 292 ? -45.487 21.297 79.132 1.00 88.62 292 ILE A O 1
ATOM 2384 N N . GLN A 1 293 ? -43.762 21.542 77.715 1.00 85.31 293 GLN A N 1
ATOM 2385 C CA . GLN A 1 293 ? -43.047 22.476 78.597 1.00 85.31 293 GLN A CA 1
ATOM 2386 C C . GLN A 1 293 ? -43.680 23.871 78.569 1.00 85.31 293 GLN A C 1
ATOM 2388 O O . GLN A 1 293 ? -43.967 24.409 79.634 1.00 85.31 293 GLN A O 1
ATOM 2393 N N . ASN A 1 294 ? -43.977 24.427 77.390 1.00 86.12 294 ASN A N 1
ATOM 2394 C CA . ASN A 1 294 ? -44.569 25.764 77.255 1.00 86.12 294 ASN A CA 1
ATOM 2395 C C . ASN A 1 294 ? -45.935 25.864 77.954 1.00 86.12 294 ASN A C 1
ATOM 2397 O O . ASN A 1 294 ? -46.181 26.809 78.700 1.00 86.12 294 ASN A O 1
ATOM 2401 N N . ASN A 1 295 ? -46.785 24.841 77.826 1.00 86.50 295 ASN A N 1
ATOM 2402 C CA . ASN A 1 295 ? -48.072 24.788 78.527 1.00 86.50 295 ASN A CA 1
ATOM 2403 C C . ASN A 1 295 ? -47.928 24.728 80.064 1.00 86.50 295 ASN A C 1
ATOM 2405 O O . ASN A 1 295 ? -48.869 25.078 80.767 1.00 86.50 295 ASN A O 1
ATOM 2409 N N . LYS A 1 296 ? -46.768 24.298 80.587 1.00 82.12 296 LYS A N 1
ATOM 2410 C CA . LYS A 1 296 ? -46.449 24.262 82.030 1.00 82.12 296 LYS A CA 1
ATOM 2411 C C . LYS A 1 296 ? -45.677 25.491 82.517 1.00 82.12 296 LYS A C 1
ATOM 2413 O O . LYS A 1 296 ? -45.709 25.793 83.699 1.00 82.12 296 LYS A O 1
ATOM 2418 N N . ILE A 1 297 ? -44.994 26.207 81.625 1.00 81.31 297 ILE A N 1
ATOM 2419 C CA . ILE A 1 297 ? -44.450 27.549 81.899 1.00 81.31 297 ILE A CA 1
ATOM 2420 C C . ILE A 1 297 ? -45.608 28.541 82.092 1.00 81.31 297 ILE A C 1
ATOM 2422 O O . ILE A 1 297 ? -45.545 29.399 82.964 1.00 81.31 297 ILE A O 1
ATOM 2426 N N . ASN A 1 298 ? -46.688 28.370 81.324 1.00 77.81 298 ASN A N 1
ATOM 2427 C CA . ASN A 1 298 ? -47.858 29.251 81.324 1.00 77.81 298 ASN A CA 1
ATOM 2428 C C . ASN A 1 298 ? -48.959 28.863 82.341 1.00 77.81 298 ASN A C 1
ATOM 2430 O O . ASN A 1 298 ? -50.043 29.443 82.299 1.00 77.81 298 ASN A O 1
ATOM 2434 N N . SER A 1 299 ? -48.734 27.879 83.222 1.00 79.38 299 SER A N 1
ATOM 2435 C CA . SER A 1 299 ? -49.710 27.474 84.251 1.00 79.38 299 SER A CA 1
ATOM 2436 C C . SER A 1 299 ? -49.491 28.207 85.579 1.00 79.38 299 SER A C 1
ATOM 2438 O O . SER A 1 299 ? -48.350 28.409 85.987 1.00 79.38 299 SER A O 1
ATOM 2440 N N . SER A 1 300 ? -50.578 28.545 86.277 1.00 66.12 300 SER A N 1
ATOM 2441 C CA . SER A 1 300 ? -50.600 29.394 87.484 1.00 66.12 300 SER A CA 1
ATOM 2442 C C . SER A 1 300 ? -49.852 28.851 88.706 1.00 66.12 300 SER A C 1
ATOM 2444 O O . SER A 1 300 ? -49.516 29.621 89.603 1.00 66.12 300 SER A O 1
ATOM 2446 N N . ASP A 1 301 ? -49.591 27.546 88.754 1.00 65.38 301 ASP A N 1
ATOM 2447 C CA . ASP A 1 301 ? -49.312 26.829 90.006 1.00 65.38 301 ASP A CA 1
ATOM 2448 C C . ASP A 1 301 ? -47.807 26.532 90.208 1.00 65.38 301 ASP A C 1
ATOM 2450 O O . ASP A 1 301 ? -47.435 25.595 90.915 1.00 65.38 301 ASP A O 1
ATOM 2454 N N . VAL A 1 302 ? -46.926 27.285 89.535 1.00 67.19 302 VAL A N 1
ATOM 2455 C CA . VAL A 1 302 ? -45.503 26.943 89.348 1.00 67.19 302 VAL A CA 1
ATOM 2456 C C . VAL A 1 302 ? -44.567 27.972 89.995 1.00 67.19 302 VAL A C 1
ATOM 2458 O O . VAL A 1 302 ? -44.718 29.181 89.834 1.00 67.19 302 VAL A O 1
ATOM 2461 N N . ASN A 1 303 ? -43.560 27.483 90.724 1.00 79.19 303 ASN A N 1
ATOM 2462 C CA . ASN A 1 303 ? -42.549 28.304 91.400 1.00 79.19 303 ASN A CA 1
ATOM 2463 C C . ASN A 1 303 ? -41.562 28.932 90.389 1.00 79.19 303 ASN A C 1
ATOM 2465 O O . ASN A 1 303 ? -41.133 28.265 89.452 1.00 79.19 303 ASN A O 1
ATOM 2469 N N . GLN A 1 304 ? -41.122 30.174 90.617 1.00 78.38 304 GLN A N 1
ATOM 2470 C CA . GLN A 1 304 ? -40.218 30.939 89.742 1.00 78.38 304 GLN A CA 1
ATOM 2471 C C . GLN A 1 304 ? -38.962 30.161 89.295 1.00 78.38 304 GLN A C 1
ATOM 2473 O O . GLN A 1 304 ? -38.602 30.199 88.117 1.00 78.38 304 GLN A O 1
ATOM 2478 N N . LEU A 1 305 ? -38.316 29.420 90.205 1.00 78.56 305 LEU A N 1
ATOM 2479 C CA . LEU A 1 305 ? -37.153 28.576 89.881 1.00 78.56 305 LEU A CA 1
ATOM 2480 C C . LEU A 1 305 ? -37.512 27.397 88.961 1.00 78.56 305 LEU A C 1
ATOM 2482 O O . LEU A 1 305 ? -36.709 26.983 88.124 1.00 78.56 305 LEU A O 1
ATOM 2486 N N . GLU A 1 306 ? -38.720 26.854 89.095 1.00 78.81 306 GLU A N 1
ATOM 2487 C CA . GLU A 1 306 ? -39.215 25.791 88.226 1.00 78.81 306 GLU A CA 1
ATOM 2488 C C . GLU A 1 306 ? -39.579 26.341 86.841 1.00 78.81 306 GLU A C 1
ATOM 2490 O O . GLU A 1 306 ? -39.230 25.716 85.840 1.00 78.81 306 GLU A O 1
ATOM 2495 N N . THR A 1 307 ? -40.178 27.533 86.762 1.00 82.19 307 THR A N 1
ATOM 2496 C CA . THR A 1 307 ? -40.417 28.248 85.499 1.00 82.19 307 THR A CA 1
ATOM 2497 C C . THR A 1 307 ? -39.105 28.474 84.745 1.00 82.19 307 THR A C 1
ATOM 2499 O O . THR A 1 307 ? -38.991 28.067 83.591 1.00 82.19 307 THR A O 1
ATOM 2502 N N . GLN A 1 308 ? -38.066 28.988 85.415 1.00 81.38 308 GLN A N 1
ATOM 2503 C CA . GLN A 1 308 ? -36.729 29.159 84.828 1.00 81.38 308 GLN A CA 1
ATOM 2504 C C . GLN A 1 308 ? -36.117 27.829 84.348 1.00 81.38 308 GLN A C 1
ATOM 2506 O O . GLN A 1 308 ? -35.593 27.745 83.235 1.00 81.38 308 GLN A O 1
ATOM 2511 N N . LEU A 1 309 ? -36.223 26.755 85.139 1.00 80.44 309 LEU A N 1
ATOM 2512 C CA . LEU A 1 309 ? -35.741 25.427 84.739 1.00 80.44 309 LEU A CA 1
ATOM 2513 C C . LEU A 1 309 ? -36.521 24.858 83.537 1.00 80.44 309 LEU A C 1
ATOM 2515 O O . LEU A 1 309 ? -35.948 24.153 82.700 1.00 80.44 309 LEU A O 1
ATOM 2519 N N . ARG A 1 310 ? -37.820 25.158 83.428 1.00 84.50 310 ARG A N 1
ATOM 2520 C CA . ARG A 1 310 ? -38.663 24.779 82.285 1.00 84.50 310 ARG A CA 1
ATOM 2521 C C . ARG A 1 310 ? -38.334 25.597 81.040 1.00 84.50 310 ARG A C 1
ATOM 2523 O O . ARG A 1 310 ? -38.229 24.998 79.975 1.00 84.50 310 ARG A O 1
ATOM 2530 N N . GLU A 1 311 ? -38.082 26.898 81.159 1.00 83.69 311 GLU A N 1
ATOM 2531 C CA . GLU A 1 311 ? -37.605 27.734 80.050 1.00 83.69 311 GLU A CA 1
ATOM 2532 C C . GLU A 1 311 ? -36.275 27.238 79.477 1.00 83.69 311 GLU A C 1
ATOM 2534 O O . GLU A 1 311 ? -36.130 27.136 78.260 1.00 83.69 311 GLU A O 1
ATOM 2539 N N . VAL A 1 312 ? -35.303 26.908 80.335 1.00 86.19 312 VAL A N 1
ATOM 2540 C CA . VAL A 1 312 ? -34.008 26.359 79.897 1.00 86.19 312 VAL A CA 1
ATOM 2541 C C . VAL A 1 312 ? -34.210 25.025 79.174 1.00 86.19 312 VAL A C 1
ATOM 2543 O O . VAL A 1 312 ? -33.636 24.810 78.109 1.00 86.19 312 VAL A O 1
ATOM 2546 N N . ARG A 1 313 ? -35.088 24.149 79.682 1.00 82.44 313 ARG A N 1
ATOM 2547 C CA . ARG A 1 313 ? -35.456 22.901 78.989 1.00 82.44 313 ARG A CA 1
ATOM 2548 C C . ARG A 1 313 ? -36.147 23.159 77.648 1.00 82.44 313 ARG A C 1
ATOM 2550 O O . ARG A 1 313 ? -35.805 22.497 76.676 1.00 82.44 313 ARG A O 1
ATOM 2557 N N . ALA A 1 314 ? -37.067 24.119 77.568 1.00 87.94 314 ALA A N 1
ATOM 2558 C CA . ALA A 1 314 ? -37.739 24.486 76.323 1.00 87.94 314 ALA A CA 1
ATOM 2559 C C . ALA A 1 314 ? -36.743 25.022 75.278 1.00 87.94 314 ALA A C 1
ATOM 2561 O O . ALA A 1 314 ? -36.781 24.578 74.133 1.00 87.94 314 ALA A O 1
ATOM 2562 N N . LYS A 1 315 ? -35.792 25.878 75.680 1.00 89.88 315 LYS A N 1
ATOM 2563 C CA . LYS A 1 315 ? -34.697 26.377 74.825 1.00 89.88 315 LYS A CA 1
ATOM 2564 C C . LYS A 1 315 ? -33.811 25.230 74.309 1.00 89.88 315 LYS A C 1
ATOM 2566 O O . LYS A 1 315 ? -33.610 25.119 73.104 1.00 89.88 315 LYS A O 1
ATOM 2571 N N . LEU A 1 316 ? -33.400 24.301 75.177 1.00 87.00 316 LEU A N 1
ATOM 2572 C CA . LEU A 1 316 ? -32.629 23.110 74.781 1.00 87.00 316 LEU A CA 1
ATOM 2573 C C . LEU A 1 316 ? -33.399 22.170 73.832 1.00 87.00 316 LEU A C 1
ATOM 2575 O O . LEU A 1 316 ? -32.798 21.549 72.955 1.00 87.00 316 LEU A O 1
ATOM 2579 N N . ILE A 1 317 ? -34.724 22.047 73.978 1.00 88.75 317 ILE A N 1
ATOM 2580 C CA . ILE A 1 317 ? -35.560 21.284 73.036 1.00 88.75 317 ILE A CA 1
ATOM 2581 C C . ILE A 1 317 ? -35.703 22.045 71.706 1.00 88.75 317 ILE A C 1
ATOM 2583 O O . ILE A 1 317 ? -35.630 21.419 70.652 1.00 88.75 317 ILE A O 1
ATOM 2587 N N . GLN A 1 318 ? -35.835 23.374 71.727 1.00 90.94 318 GLN A N 1
ATOM 2588 C CA . GLN A 1 318 ? -35.905 24.211 70.525 1.00 90.94 318 GLN A CA 1
ATOM 2589 C C . GLN A 1 318 ? -34.615 24.113 69.693 1.00 90.94 318 GLN A C 1
ATOM 2591 O O . GLN A 1 318 ? -34.671 23.781 68.512 1.00 90.94 318 GLN A O 1
ATOM 2596 N N . GLU A 1 319 ? -33.444 24.266 70.316 1.00 91.19 319 GLU A N 1
ATOM 2597 C CA . GLU A 1 319 ? -32.138 24.074 69.661 1.00 91.19 319 GLU A CA 1
ATOM 2598 C C . GLU A 1 319 ? -31.995 22.661 69.057 1.00 91.19 319 GLU A C 1
ATOM 2600 O O . GLU A 1 319 ? -31.450 22.480 67.961 1.00 91.19 319 GLU A O 1
ATOM 2605 N N . ARG A 1 320 ? -32.534 21.644 69.745 1.00 91.25 320 ARG A N 1
ATOM 2606 C CA . ARG A 1 320 ? -32.577 20.249 69.276 1.00 91.25 320 ARG A CA 1
ATOM 2607 C C . ARG A 1 320 ? -33.499 20.080 68.063 1.00 91.25 320 ARG A C 1
ATOM 2609 O O . ARG A 1 320 ? -33.116 19.381 67.122 1.00 91.25 320 ARG A O 1
ATOM 2616 N N . ILE A 1 321 ? -34.658 20.743 68.049 1.00 92.25 321 ILE A N 1
ATOM 2617 C CA . ILE A 1 321 ? -35.589 20.798 66.910 1.00 92.25 321 ILE A CA 1
ATOM 2618 C C . ILE A 1 321 ? -34.924 21.476 65.715 1.00 92.25 321 ILE A C 1
ATOM 2620 O O . ILE A 1 321 ? -34.882 20.885 64.640 1.00 92.25 321 ILE A O 1
ATOM 2624 N N . ASP A 1 322 ? -34.345 22.661 65.889 1.00 91.88 322 ASP A N 1
ATOM 2625 C CA . ASP A 1 322 ? -33.781 23.440 64.783 1.00 91.88 322 ASP A CA 1
ATOM 2626 C C . ASP A 1 322 ? -32.534 22.763 64.185 1.00 91.88 322 ASP A C 1
ATOM 2628 O O . ASP A 1 322 ? -32.373 22.702 62.962 1.00 91.88 322 ASP A O 1
ATOM 2632 N N . SER A 1 323 ? -31.711 22.117 65.022 1.00 92.81 323 SER A N 1
ATOM 2633 C CA . SER A 1 323 ? -30.608 21.255 64.570 1.00 92.81 323 SER A CA 1
ATOM 2634 C C . SER A 1 323 ? -31.087 20.044 63.757 1.00 92.81 323 SER A C 1
ATOM 2636 O O . SER A 1 323 ? -30.402 19.628 62.818 1.00 92.81 323 SER A O 1
ATOM 2638 N N . LYS A 1 324 ? -32.248 19.460 64.094 1.00 93.31 324 LYS A N 1
ATOM 2639 C CA . LYS A 1 324 ? -32.859 18.355 63.332 1.00 93.31 324 LYS A CA 1
ATOM 2640 C C . LYS A 1 324 ? -33.527 18.849 62.044 1.00 93.31 324 LYS A C 1
ATOM 2642 O O . LYS A 1 324 ? -33.310 18.233 61.005 1.00 93.31 324 LYS A O 1
ATOM 2647 N N . ARG A 1 325 ? -34.275 19.959 62.085 1.00 92.25 325 ARG A N 1
ATOM 2648 C CA . ARG A 1 325 ? -34.937 20.581 60.922 1.00 92.25 325 ARG A CA 1
ATOM 2649 C C . ARG A 1 325 ? -33.926 20.948 59.836 1.00 92.25 325 ARG A C 1
ATOM 2651 O O . ARG A 1 325 ? -34.063 20.481 58.713 1.00 92.25 325 ARG A O 1
ATOM 2658 N N . LYS A 1 326 ? -32.830 21.631 60.192 1.00 92.62 326 LYS A N 1
ATOM 2659 C CA . LYS A 1 326 ? -31.753 21.969 59.243 1.00 92.62 326 LYS A CA 1
ATOM 2660 C C . LYS A 1 326 ? -31.160 20.732 58.546 1.00 92.62 326 LYS A C 1
ATOM 2662 O O . LYS A 1 326 ? -30.920 20.754 57.343 1.00 92.62 326 LYS A O 1
ATOM 2667 N N . LYS A 1 327 ? -30.969 19.629 59.284 1.00 92.25 327 LYS A N 1
ATOM 2668 C CA . LYS A 1 327 ? -30.499 18.346 58.723 1.00 92.25 327 LYS A CA 1
ATOM 2669 C C . LYS A 1 327 ? -31.549 17.690 57.820 1.00 92.25 327 LYS A C 1
ATOM 2671 O O . LYS A 1 327 ? -31.188 17.134 56.788 1.00 92.25 327 LYS A O 1
ATOM 2676 N N . LEU A 1 328 ? -32.828 17.768 58.186 1.00 93.38 328 LEU A N 1
ATOM 2677 C CA . LEU A 1 328 ? -33.951 17.278 57.385 1.00 93.38 328 LEU A CA 1
ATOM 2678 C C . LEU A 1 328 ? -34.076 18.041 56.053 1.00 93.38 328 LEU A C 1
ATOM 2680 O O . LEU A 1 328 ? -34.241 17.405 55.013 1.00 93.38 328 LEU A O 1
ATOM 2684 N N . ASP A 1 329 ? -33.888 19.363 56.045 1.00 92.50 329 ASP A N 1
ATOM 2685 C CA . ASP A 1 329 ? -33.873 20.162 54.812 1.00 92.50 329 ASP A CA 1
ATOM 2686 C C . ASP A 1 329 ? -32.752 19.722 53.859 1.00 92.50 329 ASP A C 1
ATOM 2688 O O . ASP A 1 329 ? -32.975 19.551 52.659 1.00 92.50 329 ASP A O 1
ATOM 2692 N N . ASP A 1 330 ? -31.545 19.488 54.381 1.00 91.31 330 ASP A N 1
ATOM 2693 C CA . ASP A 1 330 ? -30.411 18.994 53.590 1.00 91.31 330 ASP A CA 1
ATOM 2694 C C . ASP A 1 330 ? -30.627 17.545 53.099 1.00 91.31 330 ASP A C 1
ATOM 2696 O O . ASP A 1 330 ? -30.238 17.188 51.979 1.00 91.31 330 ASP A O 1
ATOM 2700 N N . MET A 1 331 ? -31.343 16.720 53.870 1.00 91.19 331 MET A N 1
ATOM 2701 C CA . MET A 1 331 ? -31.800 15.396 53.434 1.00 91.19 331 MET A CA 1
ATOM 2702 C C . MET A 1 331 ? -32.857 15.487 52.318 1.00 91.19 331 MET A C 1
ATOM 2704 O O . MET A 1 331 ? -32.774 14.731 51.351 1.00 91.19 331 MET A O 1
ATOM 2708 N N . HIS A 1 332 ? -33.792 16.444 52.355 1.00 90.88 332 HIS A N 1
ATOM 2709 C CA . HIS A 1 332 ? -34.729 16.672 51.246 1.00 90.88 332 HIS A CA 1
ATOM 2710 C C . HIS A 1 332 ? -34.048 17.239 49.988 1.00 90.88 332 HIS A C 1
ATOM 2712 O O . HIS A 1 332 ? -34.417 16.847 48.879 1.00 90.88 332 HIS A O 1
ATOM 2718 N N . LYS A 1 333 ? -33.046 18.122 50.120 1.00 92.62 333 LYS A N 1
ATOM 2719 C CA . LYS A 1 333 ? -32.244 18.619 48.980 1.00 92.62 333 LYS A CA 1
ATOM 2720 C C . LYS A 1 333 ? -31.524 17.462 48.282 1.00 92.62 333 LYS A C 1
ATOM 2722 O O . LYS A 1 333 ? -31.705 17.249 47.083 1.00 92.62 333 LYS A O 1
ATOM 2727 N N . THR A 1 334 ? -30.785 16.658 49.047 1.00 89.44 334 THR A N 1
ATOM 2728 C CA . THR A 1 334 ? -30.052 15.497 48.512 1.00 89.44 334 THR A CA 1
ATOM 2729 C C . THR A 1 334 ? -30.979 14.399 47.977 1.00 89.44 334 THR A C 1
ATOM 2731 O O . THR A 1 334 ? -30.634 13.741 46.996 1.00 89.44 334 THR A O 1
ATOM 2734 N N . MET A 1 335 ? -32.185 14.243 48.534 1.00 89.94 335 MET A N 1
ATOM 2735 C CA . MET A 1 335 ? -33.241 13.397 47.967 1.00 89.94 335 MET A CA 1
ATOM 2736 C C . MET A 1 335 ? -33.689 13.918 46.587 1.00 89.94 335 MET A C 1
ATOM 2738 O O . MET A 1 335 ? -33.563 13.193 45.600 1.00 89.94 335 MET A O 1
ATOM 2742 N N . LYS A 1 336 ? -34.088 15.194 46.463 1.00 90.75 336 LYS A N 1
ATOM 2743 C CA . LYS A 1 336 ? -34.485 15.804 45.173 1.00 90.75 336 LYS A CA 1
ATOM 2744 C C . LYS A 1 336 ? -33.390 15.691 44.102 1.00 90.75 336 LYS A C 1
ATOM 2746 O O . LYS A 1 336 ? -33.683 15.413 42.938 1.00 90.75 336 LYS A O 1
ATOM 2751 N N . GLU A 1 337 ? -32.121 15.841 44.477 1.00 89.25 337 GLU A N 1
ATOM 2752 C CA . GLU A 1 337 ? -30.993 15.593 43.571 1.00 89.25 337 GLU A CA 1
ATOM 2753 C C . GLU A 1 337 ? -30.922 14.148 43.058 1.00 89.25 337 GLU A C 1
ATOM 2755 O O . GLU A 1 337 ? -30.595 13.919 41.895 1.00 89.25 337 GLU A O 1
ATOM 2760 N N . LEU A 1 338 ? -31.175 13.157 43.912 1.00 88.38 338 LEU A N 1
ATOM 2761 C CA . LEU A 1 338 ? -31.081 11.744 43.542 1.00 88.38 338 LEU A CA 1
ATOM 2762 C C . LEU A 1 338 ? -32.293 11.287 42.728 1.00 88.38 338 LEU A C 1
ATOM 2764 O O . LEU A 1 338 ? -32.120 10.528 41.778 1.00 88.38 338 LEU A O 1
ATOM 2768 N N . GLU A 1 339 ? -33.487 11.801 43.025 1.00 86.81 339 GLU A N 1
ATOM 2769 C CA . GLU A 1 339 ? -34.690 11.604 42.206 1.00 86.81 339 GLU A CA 1
ATOM 2770 C C . GLU A 1 339 ? -34.557 12.242 40.820 1.00 86.81 339 GLU A C 1
ATOM 2772 O O . GLU A 1 339 ? -34.828 11.582 39.820 1.00 86.81 339 GLU A O 1
ATOM 2777 N N . THR A 1 340 ? -34.048 13.474 40.717 1.00 88.44 340 THR A N 1
ATOM 2778 C CA . THR A 1 340 ? -33.793 14.100 39.405 1.00 88.44 340 THR A CA 1
ATOM 2779 C C . THR A 1 340 ? -32.689 13.384 38.620 1.00 88.44 340 THR A C 1
ATOM 2781 O O . THR A 1 340 ? -32.817 13.220 37.406 1.00 88.44 340 THR A O 1
ATOM 2784 N N . LYS A 1 341 ? -31.639 12.875 39.284 1.00 84.94 341 LYS A N 1
ATOM 2785 C CA . LYS A 1 341 ? -30.628 11.997 38.659 1.00 84.94 341 LYS A CA 1
ATOM 2786 C C . LYS A 1 341 ? -31.241 10.660 38.202 1.00 84.94 341 LYS A C 1
ATOM 2788 O O . LYS A 1 341 ? -30.924 10.200 37.108 1.00 84.94 341 LYS A O 1
ATOM 2793 N N . HIS A 1 342 ? -32.162 10.072 38.970 1.00 83.50 342 HIS A N 1
ATOM 2794 C CA . HIS A 1 342 ? -32.871 8.841 38.597 1.00 83.50 342 HIS A CA 1
ATOM 2795 C C . HIS A 1 342 ? -33.799 9.049 37.393 1.00 83.50 342 HIS A C 1
ATOM 2797 O O . HIS A 1 342 ? -33.734 8.283 36.435 1.00 83.50 342 HIS A O 1
ATOM 2803 N N . ALA A 1 343 ? -34.620 10.103 37.403 1.00 83.38 343 ALA A N 1
ATOM 2804 C CA . ALA A 1 343 ? -35.521 10.439 36.301 1.00 83.38 343 ALA A CA 1
ATOM 2805 C C . ALA A 1 343 ? -34.755 10.714 34.995 1.00 83.38 343 ALA A C 1
ATOM 2807 O O . ALA A 1 343 ? -35.135 10.212 33.941 1.00 83.38 343 ALA A O 1
ATOM 2808 N N . ARG A 1 344 ? -33.622 11.434 35.066 1.00 83.62 344 ARG A N 1
ATOM 2809 C CA . ARG A 1 344 ? -32.732 11.650 33.910 1.00 83.62 344 ARG A CA 1
ATOM 2810 C C . ARG A 1 344 ? -32.164 10.343 33.356 1.00 83.62 344 ARG A C 1
ATOM 2812 O O . ARG A 1 344 ? -32.116 10.191 32.141 1.00 83.62 344 ARG A O 1
ATOM 2819 N N . ASN A 1 345 ? -31.762 9.402 34.212 1.00 80.12 345 ASN A N 1
ATOM 2820 C CA . ASN A 1 345 ? -31.267 8.096 33.766 1.00 80.12 345 ASN A CA 1
ATOM 2821 C C . ASN A 1 345 ? -32.371 7.259 33.098 1.00 80.12 345 ASN A C 1
ATOM 2823 O O . ASN A 1 345 ? -32.115 6.649 32.061 1.00 80.12 345 ASN A O 1
ATOM 2827 N N . LEU A 1 346 ? -33.591 7.269 33.650 1.00 78.62 346 LEU A N 1
ATOM 2828 C CA . LEU A 1 346 ? -34.739 6.553 33.085 1.00 78.62 346 LEU A CA 1
ATOM 2829 C C . LEU A 1 346 ? -35.117 7.112 31.703 1.00 78.62 346 LEU A C 1
ATOM 2831 O O . LEU A 1 346 ? -35.098 6.380 30.718 1.00 78.62 346 LEU A O 1
ATOM 2835 N N . ALA A 1 347 ? -35.305 8.431 31.603 1.00 80.56 347 ALA A N 1
ATOM 2836 C CA . ALA A 1 347 ? -35.633 9.106 30.347 1.00 80.56 347 ALA A CA 1
ATOM 2837 C C . ALA A 1 347 ? -34.524 8.982 29.282 1.00 80.56 347 ALA A C 1
ATOM 2839 O O . ALA A 1 347 ? -34.800 9.062 28.084 1.00 80.56 347 ALA A O 1
ATOM 2840 N N . ARG A 1 348 ? -33.258 8.784 29.684 1.00 79.56 348 ARG A N 1
ATOM 2841 C CA . ARG A 1 348 ? -32.171 8.486 28.738 1.00 79.56 348 ARG A CA 1
ATOM 2842 C C . ARG A 1 348 ? -32.279 7.058 28.200 1.00 79.56 348 ARG A C 1
ATOM 2844 O O . ARG A 1 348 ? -32.164 6.887 26.992 1.00 79.56 348 ARG A O 1
ATOM 2851 N N . LYS A 1 349 ? -32.576 6.071 29.054 1.00 74.19 349 LYS A N 1
ATOM 2852 C CA . LYS A 1 349 ? -32.842 4.684 28.632 1.00 74.19 349 LYS A CA 1
ATOM 2853 C C . LYS A 1 349 ? -34.049 4.578 27.706 1.00 74.19 349 LYS A C 1
ATOM 2855 O O . LYS A 1 349 ? -33.938 3.976 26.650 1.00 74.19 349 LYS A O 1
ATOM 2860 N N . GLU A 1 350 ? -35.160 5.230 28.037 1.00 76.19 350 GLU A N 1
ATOM 2861 C CA . GLU A 1 350 ? -36.360 5.259 27.186 1.00 76.19 350 GLU A CA 1
ATOM 2862 C C . GLU A 1 350 ? -36.059 5.827 25.788 1.00 76.19 350 GLU A C 1
ATOM 2864 O O . GLU A 1 350 ? -36.552 5.311 24.787 1.00 76.19 350 GLU A O 1
ATOM 2869 N N . ARG A 1 351 ? -35.193 6.849 25.697 1.00 78.31 351 ARG A N 1
ATOM 2870 C CA . ARG A 1 351 ? -34.711 7.402 24.419 1.00 78.31 351 ARG A CA 1
ATOM 2871 C C . ARG A 1 351 ? -33.752 6.462 23.686 1.00 78.31 351 ARG A C 1
ATOM 2873 O O . ARG A 1 351 ? -33.888 6.319 22.476 1.00 78.31 351 ARG A O 1
ATOM 2880 N N . GLU A 1 352 ? -32.815 5.825 24.389 1.00 76.56 352 GLU A N 1
ATOM 2881 C CA . GLU A 1 352 ? -31.896 4.819 23.827 1.00 76.56 352 GLU A CA 1
ATOM 2882 C C . GLU A 1 352 ? -32.677 3.614 23.260 1.00 76.56 352 GLU A C 1
ATOM 2884 O O . GLU A 1 352 ? -32.434 3.191 22.131 1.00 76.56 352 GLU A O 1
ATOM 2889 N N . GLU A 1 353 ? -33.683 3.116 23.983 1.00 74.06 353 GLU A N 1
ATOM 2890 C CA . GLU A 1 353 ? -34.553 2.015 23.549 1.00 74.06 353 GLU A CA 1
ATOM 2891 C C . GLU A 1 353 ? -35.509 2.418 22.417 1.00 74.06 353 GLU A C 1
ATOM 2893 O O . GLU A 1 353 ? -35.725 1.636 21.491 1.00 74.06 353 GLU A O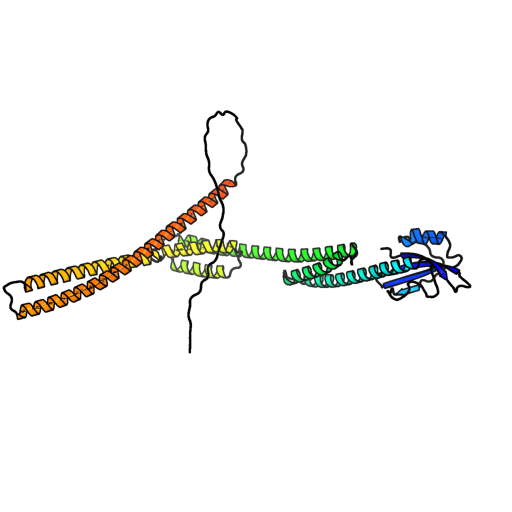 1
ATOM 2898 N N . ALA A 1 354 ? -36.071 3.632 22.444 1.00 75.12 354 ALA A N 1
ATOM 2899 C CA . ALA A 1 354 ? -36.902 4.142 21.353 1.00 75.12 354 ALA A CA 1
ATOM 2900 C C . ALA A 1 354 ? -36.088 4.390 20.070 1.00 75.12 354 ALA A C 1
ATOM 2902 O O . ALA A 1 354 ? -36.591 4.142 18.974 1.00 75.12 354 ALA A O 1
ATOM 2903 N N . ALA A 1 355 ? -34.833 4.835 20.191 1.00 76.12 355 ALA A N 1
ATOM 2904 C CA . ALA A 1 355 ? -33.911 4.945 19.065 1.00 76.12 355 ALA A CA 1
ATOM 2905 C C . ALA A 1 355 ? -33.572 3.560 18.494 1.00 76.12 355 ALA A C 1
ATOM 2907 O O . ALA A 1 355 ? -33.745 3.348 17.298 1.00 76.12 355 ALA A O 1
ATOM 2908 N N . ALA A 1 356 ? -33.204 2.594 19.344 1.00 73.38 356 ALA A N 1
ATOM 2909 C CA . ALA A 1 356 ? -32.905 1.225 18.918 1.00 73.38 356 ALA A CA 1
ATOM 2910 C C . ALA A 1 356 ? -34.103 0.535 18.235 1.00 73.38 356 ALA A C 1
ATOM 2912 O O . ALA A 1 356 ? -33.923 -0.149 17.229 1.00 73.38 356 ALA A O 1
ATOM 2913 N N . LYS A 1 357 ? -35.334 0.751 18.726 1.00 72.19 357 LYS A N 1
ATOM 2914 C CA . LYS A 1 357 ? -36.565 0.261 18.077 1.00 72.19 357 LYS A CA 1
ATOM 2915 C C . LYS A 1 357 ? -36.775 0.896 16.700 1.00 72.19 357 LYS A C 1
ATOM 2917 O O . LYS A 1 357 ? -37.003 0.172 15.738 1.00 72.19 357 LYS A O 1
ATOM 2922 N N . LYS A 1 358 ? -36.619 2.220 16.574 1.00 75.44 358 LYS A N 1
ATOM 2923 C CA . LYS A 1 358 ? -36.712 2.917 15.278 1.00 75.44 358 LYS A CA 1
ATOM 2924 C C . LYS A 1 358 ? -35.626 2.485 14.290 1.00 75.44 358 LYS A C 1
ATOM 2926 O O . LYS A 1 358 ? -35.908 2.365 13.105 1.00 75.44 358 LYS A O 1
ATOM 2931 N N . GLU A 1 359 ? -34.410 2.221 14.761 1.00 69.88 359 GLU A N 1
ATOM 2932 C CA . GLU A 1 359 ? -33.310 1.730 13.925 1.00 69.88 359 GLU A CA 1
ATOM 2933 C C . GLU A 1 359 ? -33.546 0.280 13.460 1.00 69.88 359 GLU A C 1
ATOM 2935 O O . GLU A 1 359 ? -33.260 -0.054 12.311 1.00 69.88 359 GLU A O 1
ATOM 2940 N N . ALA A 1 360 ? -34.131 -0.568 14.313 1.00 66.62 360 ALA A N 1
ATOM 2941 C CA . ALA A 1 360 ? -34.558 -1.917 13.942 1.00 66.62 360 ALA A CA 1
ATOM 2942 C C . ALA A 1 360 ? -35.725 -1.901 12.936 1.00 66.62 360 ALA A C 1
ATOM 2944 O O . ALA A 1 360 ? -35.682 -2.621 11.941 1.00 66.62 360 ALA A O 1
ATOM 2945 N N . GLU A 1 361 ? -36.732 -1.042 13.136 1.00 69.94 361 GLU A N 1
ATOM 2946 C CA . GLU A 1 361 ? -37.825 -0.847 12.173 1.00 69.94 361 GLU A CA 1
ATOM 2947 C C . GLU A 1 361 ? -37.341 -0.280 10.832 1.00 69.94 361 GLU A C 1
ATOM 2949 O O . GLU A 1 361 ? -37.868 -0.662 9.789 1.00 69.94 361 GLU A O 1
ATOM 2954 N N . ALA A 1 362 ? -36.351 0.619 10.836 1.00 70.75 362 ALA A N 1
ATOM 2955 C CA . ALA A 1 362 ? -35.748 1.143 9.612 1.00 70.75 362 ALA A CA 1
ATOM 2956 C C . ALA A 1 362 ? -35.041 0.031 8.823 1.00 70.75 362 ALA A C 1
ATOM 2958 O O . ALA A 1 362 ? -35.287 -0.119 7.630 1.00 70.75 362 ALA A O 1
ATOM 2959 N N . LYS A 1 363 ? -34.248 -0.809 9.501 1.00 67.69 363 LYS A N 1
ATOM 2960 C CA . LYS A 1 363 ? -33.557 -1.955 8.885 1.00 67.69 363 LYS A CA 1
ATOM 2961 C C . LYS A 1 363 ? -34.532 -3.008 8.350 1.00 67.69 363 LYS A C 1
ATOM 2963 O O . LYS A 1 363 ? -34.367 -3.463 7.224 1.00 67.69 363 LYS A O 1
ATOM 2968 N N . ALA A 1 364 ? -35.601 -3.311 9.089 1.00 61.12 364 ALA A N 1
ATOM 2969 C CA . ALA A 1 364 ? -36.668 -4.192 8.609 1.00 61.12 364 ALA A CA 1
ATOM 2970 C C . ALA A 1 364 ? -37.391 -3.626 7.367 1.00 61.12 364 ALA A C 1
ATOM 2972 O O . ALA A 1 364 ? -37.793 -4.382 6.484 1.00 61.12 364 ALA A O 1
ATOM 2973 N N . LYS A 1 365 ? -37.529 -2.296 7.263 1.00 61.62 365 LYS A N 1
ATOM 2974 C CA . LYS A 1 365 ? -38.090 -1.625 6.077 1.00 61.62 365 LYS A CA 1
ATOM 2975 C C . LYS A 1 365 ? -37.112 -1.600 4.893 1.00 61.62 365 LYS A C 1
ATOM 2977 O O . LYS A 1 365 ? -37.571 -1.728 3.765 1.00 61.62 365 LYS A O 1
ATOM 2982 N N . GLU A 1 366 ? -35.798 -1.509 5.120 1.00 54.53 366 GLU A N 1
ATOM 2983 C CA . GLU A 1 366 ? -34.775 -1.674 4.066 1.00 54.53 366 GLU A CA 1
ATOM 2984 C C . GLU A 1 366 ? -34.673 -3.109 3.520 1.00 54.53 366 GLU A C 1
ATOM 2986 O O . GLU A 1 366 ? -34.333 -3.293 2.351 1.00 54.53 366 GLU A O 1
ATOM 2991 N N . GLU A 1 367 ? -34.941 -4.133 4.336 1.00 52.94 367 GLU A N 1
ATOM 2992 C CA . GLU A 1 367 ? -35.037 -5.518 3.848 1.00 52.94 367 GLU A CA 1
ATOM 2993 C C . GLU A 1 367 ? -36.343 -5.749 3.073 1.00 52.94 367 GLU A C 1
ATOM 2995 O O . GLU A 1 367 ? -36.322 -6.366 2.007 1.00 52.94 367 GLU A O 1
ATOM 3000 N N . ALA A 1 368 ? -37.466 -5.185 3.535 1.00 52.12 368 ALA A N 1
ATOM 3001 C CA . ALA A 1 368 ? -38.753 -5.284 2.843 1.00 52.12 368 ALA A CA 1
ATOM 3002 C C . ALA A 1 368 ? -38.756 -4.634 1.442 1.00 52.12 368 ALA A C 1
ATOM 3004 O O . ALA A 1 368 ? -39.465 -5.105 0.556 1.00 52.12 368 ALA A O 1
ATOM 3005 N N . THR A 1 369 ? -37.949 -3.594 1.203 1.00 49.34 369 THR A N 1
ATOM 3006 C CA . THR A 1 369 ? -37.844 -2.915 -0.106 1.00 49.34 369 THR A CA 1
ATOM 3007 C C . THR A 1 369 ? -36.901 -3.596 -1.110 1.00 49.34 369 THR A C 1
ATOM 3009 O O . THR A 1 369 ? -36.592 -3.009 -2.146 1.00 49.34 369 THR A O 1
ATOM 3012 N N . LYS A 1 370 ? -36.445 -4.831 -0.843 1.00 44.75 370 LYS A N 1
ATOM 3013 C CA . LYS A 1 370 ? -35.551 -5.604 -1.735 1.00 44.75 370 LYS A CA 1
ATOM 3014 C C . LYS A 1 370 ? -36.159 -6.888 -2.318 1.00 44.75 370 LYS A C 1
ATOM 3016 O O . LYS A 1 370 ? -35.439 -7.664 -2.944 1.00 44.75 370 LYS A O 1
ATOM 3021 N N . ALA A 1 371 ? -37.467 -7.098 -2.172 1.00 32.09 371 ALA A N 1
ATOM 3022 C CA . ALA A 1 371 ? -38.201 -8.082 -2.971 1.00 32.09 371 ALA A CA 1
ATOM 3023 C C . ALA A 1 371 ? -38.545 -7.495 -4.364 1.00 32.09 371 ALA A C 1
ATOM 3025 O O . ALA A 1 371 ? -38.921 -6.322 -4.425 1.00 32.09 371 ALA A O 1
ATOM 3026 N N . PRO A 1 372 ? -38.417 -8.247 -5.479 1.00 40.88 372 PRO A N 1
ATOM 3027 C CA . PRO A 1 372 ? -38.708 -7.721 -6.816 1.00 40.88 372 PRO A CA 1
ATOM 3028 C C . PRO A 1 372 ? -40.188 -7.388 -7.041 1.00 40.88 372 PRO A C 1
ATOM 3030 O O . PRO A 1 372 ? -41.074 -8.045 -6.498 1.00 40.88 372 PRO A O 1
ATOM 3033 N N . VAL A 1 373 ? -40.437 -6.398 -7.900 1.00 30.94 373 VAL A N 1
ATOM 3034 C CA . VAL A 1 373 ? -41.764 -6.082 -8.446 1.00 30.94 373 VAL A CA 1
ATOM 3035 C C . VAL A 1 373 ? -41.946 -6.840 -9.756 1.00 30.94 373 VAL A C 1
ATOM 3037 O O . VAL A 1 373 ? -41.097 -6.724 -10.638 1.00 30.94 373 VAL A O 1
ATOM 3040 N N . GLU A 1 374 ? -43.070 -7.536 -9.910 1.00 30.61 374 GLU A N 1
ATOM 3041 C CA . GLU A 1 374 ? -43.551 -7.996 -11.212 1.00 30.61 374 GLU A CA 1
ATOM 3042 C C . GLU A 1 374 ? -45.074 -7.809 -11.322 1.00 30.61 374 GLU A C 1
ATOM 3044 O O . GLU A 1 374 ? -45.800 -7.929 -10.336 1.00 30.61 374 GLU A O 1
ATOM 3049 N N . ASP A 1 375 ? -45.490 -7.486 -12.545 1.00 29.27 375 ASP A N 1
ATOM 3050 C CA . ASP A 1 375 ? -46.834 -7.222 -13.073 1.00 29.27 375 ASP A CA 1
ATOM 3051 C C . ASP A 1 375 ? -47.717 -6.075 -12.530 1.00 29.27 375 ASP A C 1
ATOM 3053 O O . ASP A 1 375 ? -47.852 -5.787 -11.341 1.00 29.27 375 ASP A O 1
ATOM 3057 N N . ALA A 1 376 ? -48.389 -5.448 -13.499 1.00 28.80 376 ALA A N 1
ATOM 3058 C CA . ALA A 1 376 ? -49.514 -4.525 -13.362 1.00 28.80 376 ALA A CA 1
ATOM 3059 C C . ALA A 1 376 ? -50.653 -5.017 -14.281 1.00 28.80 376 ALA A C 1
ATOM 3061 O O . ALA A 1 376 ? -50.454 -5.937 -15.075 1.00 28.80 376 ALA A O 1
ATOM 3062 N N . PRO A 1 377 ? -51.848 -4.406 -14.238 1.00 35.50 377 PRO A N 1
ATOM 3063 C CA . PRO A 1 377 ? -52.179 -3.573 -15.400 1.00 35.50 377 PRO A CA 1
ATOM 3064 C C . PRO A 1 377 ? -52.963 -2.292 -15.064 1.00 35.50 377 PRO A C 1
ATOM 3066 O O . PRO A 1 377 ? -53.371 -2.047 -13.931 1.00 35.50 377 PRO A O 1
ATOM 3069 N N . GLN A 1 378 ? -53.143 -1.452 -16.085 1.00 27.97 378 GLN A N 1
ATOM 3070 C CA . GLN A 1 378 ? -53.744 -0.116 -16.008 1.00 27.97 378 GLN A CA 1
ATOM 3071 C C . GLN A 1 378 ? -55.272 -0.128 -16.199 1.00 27.97 378 GLN A C 1
ATOM 3073 O O . GLN A 1 378 ? -55.821 -1.008 -16.860 1.00 27.97 378 GLN A O 1
ATOM 3078 N N . ALA A 1 379 ? -55.930 0.929 -15.717 1.00 28.64 379 ALA A N 1
ATOM 3079 C CA . ALA A 1 379 ? -57.231 1.407 -16.190 1.00 28.64 379 ALA A CA 1
ATOM 3080 C C . ALA A 1 379 ? -57.248 2.950 -16.118 1.00 28.64 379 ALA A C 1
ATOM 3082 O O . ALA A 1 379 ? -56.631 3.521 -15.218 1.00 28.64 379 ALA A O 1
ATOM 3083 N N . GLU A 1 380 ? -57.910 3.618 -17.066 1.00 28.12 380 GLU A N 1
ATOM 3084 C CA . GLU A 1 380 ? -57.923 5.086 -17.215 1.00 28.12 380 GLU A CA 1
ATOM 3085 C C . GLU A 1 380 ? -59.309 5.713 -16.954 1.00 28.12 380 GLU A C 1
ATOM 3087 O O . GLU A 1 380 ? -60.321 5.015 -16.982 1.00 28.12 380 GLU A O 1
ATOM 3092 N N . ALA A 1 381 ? -59.313 7.052 -16.822 1.00 28.97 381 ALA A N 1
ATOM 3093 C CA . ALA A 1 381 ? -60.465 7.972 -16.778 1.00 28.97 381 ALA A CA 1
ATOM 3094 C C . ALA A 1 381 ? -61.322 7.934 -15.480 1.00 28.97 381 ALA A C 1
ATOM 3096 O O . ALA A 1 381 ? -61.438 6.903 -14.828 1.00 28.97 381 ALA A O 1
ATOM 3097 N N . GLU A 1 382 ? -61.908 9.036 -14.983 1.00 28.19 382 GLU A N 1
ATOM 3098 C CA . GLU A 1 382 ? -62.208 10.362 -15.574 1.00 28.19 382 GLU A CA 1
ATOM 3099 C C . GLU A 1 382 ? -61.832 11.557 -14.647 1.00 28.19 382 GLU A C 1
ATOM 3101 O O . GLU A 1 382 ? -61.452 11.371 -13.492 1.00 28.19 382 GLU A O 1
ATOM 3106 N N . ILE A 1 383 ? -61.972 12.799 -15.146 1.00 32.03 383 ILE A N 1
ATOM 3107 C CA . ILE A 1 383 ? -61.853 14.073 -14.394 1.00 32.03 383 ILE A CA 1
ATOM 3108 C C . ILE A 1 383 ? -63.034 14.990 -14.781 1.00 32.03 383 ILE A C 1
ATOM 3110 O O . ILE A 1 383 ? -63.342 15.078 -15.971 1.00 32.03 383 ILE A O 1
ATOM 3114 N N . PRO A 1 384 ? -63.686 15.689 -13.829 1.00 38.62 384 PRO A N 1
ATOM 3115 C CA . PRO A 1 384 ? -63.738 17.170 -13.888 1.00 38.62 384 PRO A CA 1
ATOM 3116 C C . PRO A 1 384 ? -63.553 17.850 -12.496 1.00 38.62 384 PRO A C 1
ATOM 3118 O O . PRO A 1 384 ? -63.968 17.290 -11.490 1.00 38.62 384 PRO A O 1
ATOM 3121 N N . VAL A 1 385 ? -62.790 18.955 -12.352 1.00 26.78 385 VAL A N 1
ATOM 3122 C CA . VAL A 1 385 ? -63.214 20.394 -12.425 1.00 26.78 385 VAL A CA 1
ATOM 3123 C C . VAL A 1 385 ? -64.193 20.778 -11.284 1.00 26.78 385 VAL A C 1
ATOM 3125 O O . VAL A 1 385 ? -65.149 20.053 -11.057 1.00 26.78 385 VAL A O 1
ATOM 3128 N N . GLU A 1 386 ? -64.068 21.853 -10.484 1.00 29.00 386 GLU A N 1
ATOM 3129 C CA . GLU A 1 386 ? -63.409 23.194 -10.540 1.00 29.00 386 GLU A CA 1
ATOM 3130 C C . GLU A 1 386 ? -62.818 23.538 -9.113 1.00 29.00 386 GLU A C 1
ATOM 3132 O O . GLU A 1 386 ? -62.820 22.642 -8.273 1.00 29.00 386 GLU A O 1
ATOM 3137 N N . LYS A 1 387 ? -62.281 24.704 -8.672 1.00 30.02 387 LYS A N 1
ATOM 3138 C CA . LYS A 1 387 ? -62.121 26.093 -9.179 1.00 30.02 387 LYS A CA 1
ATOM 3139 C C . LYS A 1 387 ? -60.914 26.842 -8.535 1.00 30.02 387 LYS A C 1
ATOM 3141 O O . LYS A 1 387 ? -60.180 26.285 -7.726 1.00 30.02 387 LYS A O 1
ATOM 3146 N N . GLU A 1 388 ? -60.745 28.106 -8.935 1.00 28.25 388 GLU A N 1
ATOM 3147 C CA . GLU A 1 388 ? -59.914 29.222 -8.426 1.00 28.25 388 GLU A CA 1
ATOM 3148 C C . GLU A 1 388 ? -60.225 29.597 -6.939 1.00 28.25 388 GLU A C 1
ATOM 3150 O O . GLU A 1 388 ? -61.153 29.041 -6.357 1.00 28.25 388 GLU A O 1
ATOM 3155 N N . SER A 1 389 ? -59.523 30.503 -6.229 1.00 25.77 389 SER A N 1
ATOM 3156 C CA . SER A 1 389 ? -58.798 31.718 -6.666 1.00 25.77 389 SER A CA 1
ATOM 3157 C C . SER A 1 389 ? -57.747 32.258 -5.666 1.00 25.77 389 SER A C 1
ATOM 3159 O O . SER A 1 389 ? -57.931 32.089 -4.468 1.00 25.77 389 SER A O 1
ATOM 3161 N N . GLU A 1 390 ? -56.734 32.975 -6.192 1.00 30.64 390 GLU A N 1
ATOM 3162 C CA . GLU A 1 390 ? -56.142 34.272 -5.736 1.00 30.64 390 GLU A CA 1
ATOM 3163 C C . GLU A 1 390 ? -55.837 34.564 -4.233 1.00 30.64 390 GLU A C 1
ATOM 3165 O O . GLU A 1 390 ? -56.585 34.199 -3.340 1.00 30.64 390 GLU A O 1
ATOM 3170 N N . SER A 1 391 ? -54.775 35.297 -3.838 1.00 29.34 391 SER A N 1
ATOM 3171 C CA . SER A 1 391 ? -53.733 36.076 -4.559 1.00 29.34 391 SER A CA 1
ATOM 3172 C C . SER A 1 391 ? -52.547 36.463 -3.633 1.00 29.34 391 SER A C 1
ATOM 3174 O O . SER A 1 391 ? -52.780 36.584 -2.438 1.00 29.34 391 SER A O 1
ATOM 3176 N N . VAL A 1 392 ? -51.350 36.744 -4.206 1.00 28.94 392 VAL A N 1
ATOM 3177 C CA . VAL A 1 392 ? -50.423 37.911 -3.967 1.00 28.94 392 VAL A CA 1
ATOM 3178 C C . VAL A 1 392 ? -50.143 38.348 -2.495 1.00 28.94 392 VAL A C 1
ATOM 3180 O O . VAL A 1 392 ? -51.074 38.541 -1.730 1.00 28.94 392 VAL A O 1
ATOM 3183 N N . ALA A 1 393 ? -48.931 38.614 -1.971 1.00 27.98 393 ALA A N 1
ATOM 3184 C CA . ALA A 1 393 ? -47.615 39.117 -2.447 1.00 27.98 393 ALA A CA 1
ATOM 3185 C C . ALA A 1 393 ? -46.534 38.817 -1.349 1.00 27.98 393 ALA A C 1
ATOM 3187 O O . ALA A 1 393 ? -46.895 38.283 -0.305 1.00 27.98 393 ALA A O 1
ATOM 3188 N N . GLU A 1 394 ? -45.244 39.205 -1.369 1.00 29.42 394 GLU A N 1
ATOM 3189 C CA . GLU A 1 394 ? -44.203 39.546 -2.372 1.00 29.42 394 GLU A CA 1
ATOM 3190 C C . GLU A 1 394 ? -42.904 39.899 -1.584 1.00 29.42 394 GLU A C 1
ATOM 3192 O O . GLU A 1 394 ? -43.013 40.609 -0.590 1.00 29.42 394 GLU A O 1
ATOM 3197 N N . LYS A 1 395 ? -41.701 39.491 -2.053 1.00 29.95 395 LYS A N 1
ATOM 3198 C CA . LYS A 1 395 ? -40.338 39.855 -1.544 1.00 29.95 395 LYS A CA 1
ATOM 3199 C C . LYS A 1 395 ? -40.016 39.526 -0.060 1.00 29.95 395 LYS A C 1
ATOM 3201 O O . LYS A 1 395 ? -40.839 39.644 0.830 1.00 29.95 395 LYS A O 1
ATOM 3206 N N . GLY A 1 396 ? -38.801 39.124 0.326 1.00 24.67 396 GLY A N 1
ATOM 3207 C CA . GLY A 1 396 ? -37.630 38.715 -0.458 1.00 24.67 396 GLY A CA 1
ATOM 3208 C C . GLY A 1 396 ? -36.605 39.812 -0.768 1.00 24.67 396 GLY A C 1
ATOM 3209 O O . GLY A 1 396 ? -36.619 40.329 -1.876 1.00 24.67 396 GLY A O 1
ATOM 3210 N N . GLU A 1 397 ? -35.678 40.067 0.165 1.00 27.70 397 GLU A N 1
ATOM 3211 C CA . GLU A 1 397 ? -34.241 40.308 -0.097 1.00 27.70 397 GLU A CA 1
ATOM 3212 C C . GLU A 1 397 ? -33.423 39.988 1.185 1.00 27.70 397 GLU A C 1
ATOM 3214 O O . GLU A 1 397 ? -34.018 39.657 2.213 1.00 27.70 397 GLU A O 1
ATOM 3219 N N . ALA A 1 398 ? -32.083 39.988 1.131 1.00 29.59 398 ALA A N 1
ATOM 3220 C CA . ALA A 1 398 ? -31.215 39.346 2.129 1.00 29.59 398 ALA A CA 1
ATOM 3221 C C . ALA A 1 398 ? -30.126 40.250 2.746 1.00 29.59 398 ALA A C 1
ATOM 3223 O O . ALA A 1 398 ? -29.519 41.075 2.068 1.00 29.59 398 ALA A O 1
ATOM 3224 N N . VAL A 1 399 ? -29.804 39.979 4.016 1.00 30.94 399 VAL A N 1
ATOM 3225 C CA . VAL A 1 399 ? -28.577 40.376 4.741 1.00 30.94 399 VAL A CA 1
ATOM 3226 C C . VAL A 1 399 ? -28.231 39.152 5.615 1.00 30.94 399 VAL A C 1
ATOM 3228 O O . VAL A 1 399 ? -29.090 38.728 6.381 1.00 30.94 399 VAL A O 1
ATOM 3231 N N . LYS A 1 400 ? -27.168 38.362 5.403 1.00 31.42 400 LYS A N 1
ATOM 3232 C CA . LYS A 1 400 ? -25.720 38.606 5.212 1.00 31.42 400 LYS A CA 1
ATOM 3233 C C . LYS A 1 400 ? -24.984 38.825 6.544 1.00 31.42 400 LYS A C 1
ATOM 3235 O O . LYS A 1 400 ? -25.413 39.617 7.371 1.00 31.42 400 LYS A O 1
ATOM 3240 N N . ASP A 1 401 ? -23.902 38.077 6.729 1.00 30.09 401 ASP A N 1
ATOM 3241 C CA . ASP A 1 401 ? -23.144 37.944 7.974 1.00 30.09 401 ASP A CA 1
ATOM 3242 C C . ASP A 1 401 ? -22.400 39.219 8.393 1.00 30.09 401 ASP A C 1
ATOM 3244 O O . ASP A 1 401 ? -21.876 39.944 7.543 1.00 30.09 401 ASP A O 1
ATOM 3248 N N . THR A 1 402 ? -22.219 39.378 9.708 1.00 29.78 402 THR A N 1
ATOM 3249 C CA . THR A 1 402 ? -21.062 40.085 10.275 1.00 29.78 402 THR A CA 1
ATOM 3250 C C . THR A 1 402 ? -20.683 39.469 11.623 1.00 29.78 402 THR A C 1
ATOM 3252 O O . THR A 1 402 ? -21.543 39.256 12.476 1.00 29.78 402 THR A O 1
ATOM 3255 N N . GLU A 1 403 ? -19.395 39.195 11.828 1.00 31.52 403 GLU A N 1
ATOM 3256 C CA . GLU A 1 403 ? -18.829 38.925 13.154 1.00 31.52 403 GLU A CA 1
ATOM 3257 C C . GLU A 1 403 ? -18.642 40.250 13.909 1.00 31.52 403 GLU A C 1
ATOM 3259 O O . GLU A 1 403 ? -18.277 41.255 13.299 1.00 31.52 403 GLU A O 1
ATOM 3264 N N . GLU A 1 404 ? -18.819 40.255 15.233 1.00 32.31 404 GLU A N 1
ATOM 3265 C CA . GLU A 1 404 ? -18.500 41.419 16.069 1.00 32.31 404 GLU A CA 1
ATOM 3266 C C . GLU A 1 404 ? -17.579 41.010 17.228 1.00 32.31 404 GLU A C 1
ATOM 3268 O O . GLU A 1 404 ? -17.995 40.380 18.201 1.00 32.31 404 GLU A O 1
ATOM 3273 N N . GLN A 1 405 ? -16.295 41.362 17.103 1.00 32.62 405 GLN A N 1
ATOM 3274 C CA . GLN A 1 405 ? -15.330 41.342 18.200 1.00 32.62 405 GLN A CA 1
ATOM 3275 C C . GLN A 1 405 ? -15.073 42.771 18.688 1.00 32.62 405 GLN A C 1
ATOM 3277 O O . GLN A 1 405 ? -14.350 43.531 18.046 1.00 32.62 405 GLN A O 1
ATOM 3282 N N . THR A 1 406 ? -15.563 43.093 19.883 1.00 30.52 406 THR A N 1
ATOM 3283 C CA . THR A 1 406 ? -14.986 44.140 20.741 1.00 30.52 406 THR A CA 1
ATOM 3284 C C . THR A 1 406 ? -14.858 43.554 22.148 1.00 30.52 406 THR A C 1
ATOM 3286 O O . THR A 1 406 ? -15.860 43.134 22.718 1.00 30.52 406 THR A O 1
ATOM 3289 N N . ASN A 1 407 ? -13.656 43.272 22.658 1.00 33.44 407 ASN A N 1
ATOM 3290 C CA . ASN A 1 407 ? -12.583 44.205 23.040 1.00 33.44 407 ASN A CA 1
ATOM 3291 C C . ASN A 1 407 ? -12.915 44.919 24.361 1.00 33.44 407 ASN A C 1
ATOM 3293 O O . ASN A 1 407 ? -13.796 45.773 24.395 1.00 33.44 407 ASN A O 1
ATOM 3297 N N . ASP A 1 408 ? -12.191 44.555 25.420 1.00 35.97 408 ASP A N 1
ATOM 3298 C CA . ASP A 1 408 ? -12.326 45.095 26.777 1.00 35.97 408 ASP A CA 1
ATOM 3299 C C . ASP A 1 408 ? -11.098 45.960 27.123 1.00 35.97 408 ASP A C 1
ATOM 3301 O O . ASP A 1 408 ? -9.998 45.709 26.627 1.00 35.97 408 ASP A O 1
ATOM 3305 N N . LEU A 1 409 ? -11.283 46.999 27.938 1.00 35.31 409 LEU A N 1
ATOM 3306 C CA . LEU A 1 409 ? -10.241 47.973 28.295 1.00 35.31 409 LEU A CA 1
ATOM 3307 C C . LEU A 1 409 ? -9.572 47.561 29.620 1.00 35.31 409 LEU A C 1
ATOM 3309 O O . LEU A 1 409 ? -10.212 47.015 30.511 1.00 35.31 409 LEU A O 1
ATOM 3313 N N . SER A 1 410 ? -8.281 47.810 29.849 1.00 38.72 410 SER A N 1
ATOM 3314 C CA . SER A 1 410 ? -7.708 49.086 30.340 1.00 38.72 410 SER A CA 1
ATOM 3315 C C . SER A 1 410 ? -6.163 48.950 30.308 1.00 38.72 410 SER A C 1
ATOM 3317 O O . SER A 1 410 ? -5.668 47.831 30.412 1.00 38.72 410 SER A O 1
ATOM 3319 N N . LYS A 1 411 ? -5.331 49.972 30.029 1.00 39.16 411 LYS A N 1
ATOM 3320 C CA . LYS A 1 411 ? -4.959 51.127 30.892 1.00 39.16 411 LYS A CA 1
ATOM 3321 C C . LYS A 1 411 ? -4.585 50.725 32.339 1.00 39.16 411 LYS A C 1
ATOM 3323 O O . LYS A 1 411 ? -5.319 49.952 32.939 1.00 39.16 411 LYS A O 1
ATOM 3328 N N . GLU A 1 412 ? -3.541 51.249 32.986 1.00 38.94 412 GLU A N 1
ATOM 3329 C CA . GLU A 1 412 ? -2.395 52.113 32.612 1.00 38.94 412 GLU A CA 1
ATOM 3330 C C . GLU A 1 412 ? -1.424 52.150 33.814 1.00 38.94 412 GLU A C 1
ATOM 3332 O O . GLU A 1 412 ? -1.913 51.997 34.928 1.00 38.94 412 GLU A O 1
ATOM 3337 N N . GLU A 1 413 ? -0.130 52.431 33.580 1.00 39.47 413 GLU A N 1
ATOM 3338 C CA . GLU A 1 413 ? 0.875 52.890 34.582 1.00 39.47 413 GLU A CA 1
ATOM 3339 C C . GLU A 1 413 ? 1.165 51.897 35.755 1.00 39.47 413 GLU A C 1
ATOM 3341 O O . GLU A 1 413 ? 0.346 51.062 36.126 1.00 39.47 413 GLU A O 1
ATOM 3346 N N . GLU A 1 414 ? 2.366 51.797 36.332 1.00 41.22 414 GLU A N 1
ATOM 3347 C CA . GLU A 1 414 ? 3.541 52.687 36.431 1.00 41.22 414 GLU A CA 1
ATOM 3348 C C . GLU A 1 414 ? 4.858 51.909 36.181 1.00 41.22 414 GLU A C 1
ATOM 3350 O O . GLU A 1 414 ? 4.934 50.722 36.584 1.00 41.22 414 GLU A O 1
#

Organism: NCBI:txid2864201

pLDDT: mean 80.28, std 19.18, range [24.67, 97.5]

Mean predicted aligned error: 18.1 Å

Radius of gyration: 51.79 Å; Cα contacts (8 Å, |Δi|>4): 290; chains: 1; bounding box: 105×77×154 Å

Secondary structure (DSSP, 8-state):
--SEEEEEEEES-TTS-EEEEEEEEEEGGGTEEEEEEEEGGGS-HHHHHHHHHTGGGT---PPPTT-PPEEEE--SSS-SS-TTEE-TTHHHHHHHHHHHHHHHHHHHHHHHHHHHHHHHHHHHHT-SS--HHHHHHHHHHHHHHHHHHHTT-S-HHHHHHHHHHHHHHHHHHHHHHHHHHHHHHHHHHHHHHHHHHHHHHHHHHHHSTT--HHHHHHHHHHHHHHHHHS---HHHHHHHHHHHHHHHHHHHHHH-TT-SHHHHHHHHHHHHHHHHHHHHHHHHHHHHHHHHHHHHHS-TT--HHHHHHHHHHHHHHHHHHHHHHHHHHHHHHHHHHHHHHHHHHHHHHHHHHHHHHHHHHHHHHHH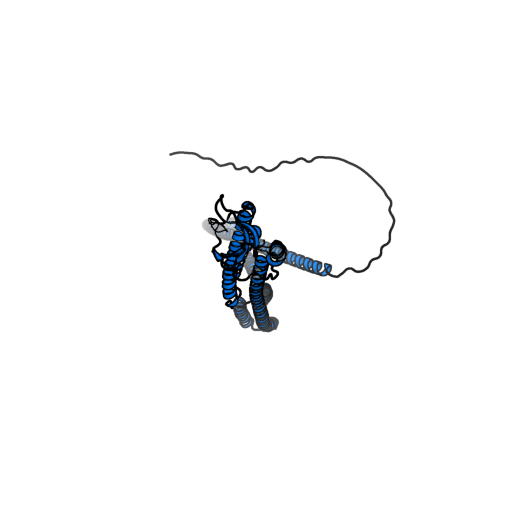HTTSPP-----------------------------------------

Nearest PDB structures (foldseek):
  8iyj-assembly1_R0  TM=5.050E-01  e=1.084E+00  Mus musculus
  8i7o-assembly1_B8  TM=5.209E-01  e=2.117E+00  Mus musculus

Foldseek 3Di:
DFQKDKAWWWFDDPVDTFIKIKIWGDDLVQQKIKIWIAGDPQPDPVLSVCCVPAVSVPHDDDHDPPIDIDIDHQDLPDFPDPPRIGHPPVVVRNVVSVVRVLSNQQVVVLVVLVVVLVVLVVVLVPDPAQDPVSVVVLVVSVVVLVVCVVVVSHDPVSNVVSVVSSVVSVVSNVVRHVVVVVVLAVQQVVLLVVLVVLLVVLLVLLVDPPHDLVVSLVSLVVSVVSLVVGRHDPVSNVVSVVSSVVSNVSSCCVVCVQPPPLSVLVVVLVVLVVVLVVLVVVLVVLVVVLVVLVVVLPDDPDDPVVNVVSVVVSVVSVVVNVVSVVVSVVSVVVSVVSVVVSVVVVVVVVVVVVVVVVVVVVVVVVVVVPDDDDDDDDDDDDDDDDDDDDDDDDDDDDDDDDDDDDDDDDDDDD

Solvent-accessible surface area (backbone atoms only — not comparable to full-atom values): 24287 Å² total; per-residue (Å²): 137,77,57,46,51,68,52,67,32,38,35,63,56,97,92,55,71,44,71,30,33,37,44,38,38,56,40,54,94,76,46,32,31,39,39,36,69,29,53,68,85,69,46,37,71,68,58,51,48,44,43,61,65,35,38,50,75,71,46,92,69,90,74,69,86,89,64,65,76,44,81,44,74,71,58,93,89,54,75,98,56,60,96,63,51,49,55,95,53,53,67,61,49,56,52,48,50,52,56,48,52,47,50,25,53,26,49,51,52,46,51,53,54,47,52,59,47,51,56,50,46,53,60,54,75,69,50,93,62,63,52,69,65,60,55,53,51,54,51,52,52,50,50,55,54,50,50,40,50,74,72,59,56,43,54,70,69,56,50,51,53,53,52,51,56,53,50,50,55,55,47,52,48,52,49,42,40,54,53,48,55,51,48,51,50,52,50,14,51,54,47,49,50,60,49,46,72,61,41,51,67,49,54,54,49,64,70,49,82,91,51,64,57,63,64,52,52,53,52,51,49,54,50,52,54,52,57,71,72,49,66,52,50,73,68,60,45,51,61,51,48,55,52,54,51,48,50,54,49,53,44,46,44,73,71,38,72,60,69,44,75,61,45,51,49,52,51,52,52,53,54,47,51,65,47,48,57,53,47,53,62,49,40,68,46,42,55,55,51,35,52,57,37,53,61,54,57,74,40,93,90,60,54,72,71,54,39,53,53,38,50,54,51,34,50,57,40,48,56,52,39,53,60,48,50,58,51,49,53,54,50,52,52,55,45,53,54,50,52,53,52,48,52,51,53,50,58,48,49,55,49,53,53,51,48,53,49,52,54,50,52,49,50,55,50,60,57,64,71,68,64,87,88,79,89,83,85,89,86,80,88,87,86,82,92,89,82,87,80,92,78,93,88,80,83,89,85,89,83,84,90,81,88,86,89,79,90,84,88,77,89,77,90,134

Sequence (414 aa):
MKTKLVLWGTKGTEENTEKVLLALELNPETNKVKSWIFEGESASEDFSKALMEQWRKGEAVAFPEGVAATENPLSASNSLLPESINTEKSELLARTQTEWIFIVLSTKLYKNYQVELDELQEQVDQLKSYSKDMWETMKSFWAKVQAQVSEQNLFREHTNTLRNRTNELFAQLKKMRSQEDAKFESEATQNYEQLLAKLQPIEEQIEQEGADLHRIFDQLKSLQQTFKNSKLTRVLRSKLWERIDRAFKTVKAKRSPNSSPEGRLTRRIEGLKGAIDKMEKSIGRDEKELVIQNNKINSSDVNQLETQLREVRAKLIQERIDSKRKKLDDMHKTMKELETKHARNLARKEREEAAAKKEAEAKAKEEATKAPVEDAPQAEAEIPVEKESESVAEKGEAVKDTEEQTNDLSKEEE